Protein AF-A0A354AUW1-F1 (afdb_monomer_lite)

Radius of gyration: 25.55 Å; chains: 1; bounding box: 58×54×66 Å

pLDDT: mean 89.77, std 9.22, range [44.06, 98.38]

Structure (mmCIF, N/CA/C/O backbone):
data_AF-A0A354AUW1-F1
#
_entry.id   AF-A0A354AUW1-F1
#
loop_
_atom_site.group_PDB
_atom_site.id
_atom_site.type_symbol
_atom_site.label_atom_id
_atom_site.label_alt_id
_atom_site.label_comp_id
_atom_site.label_asym_id
_atom_site.label_entity_id
_atom_site.label_seq_id
_atom_site.pdbx_PDB_ins_code
_atom_site.Cartn_x
_atom_site.Cartn_y
_atom_site.Cartn_z
_atom_site.occupancy
_atom_site.B_iso_or_equiv
_atom_site.auth_seq_id
_atom_site.auth_comp_id
_atom_site.auth_asym_id
_atom_site.auth_atom_id
_atom_site.pdbx_PDB_model_num
ATOM 1 N N . MET A 1 1 ? -27.327 13.856 14.705 1.00 58.94 1 MET A N 1
ATOM 2 C CA . MET A 1 1 ? -27.528 15.302 14.973 1.00 58.94 1 MET A CA 1
ATOM 3 C C . MET A 1 1 ? -26.903 15.730 16.301 1.00 58.94 1 MET A C 1
ATOM 5 O O . MET A 1 1 ? -25.980 16.528 16.254 1.00 58.94 1 MET A O 1
ATOM 9 N N . LYS A 1 2 ? -27.266 15.135 17.451 1.00 78.81 2 LYS A N 1
ATOM 10 C CA . LYS A 1 2 ? -26.709 15.499 18.777 1.00 78.81 2 LYS A CA 1
ATOM 11 C C . LYS A 1 2 ? -25.165 15.490 18.869 1.00 78.81 2 LYS A C 1
ATOM 13 O O . LYS A 1 2 ? -24.593 16.429 19.408 1.00 78.81 2 LYS A O 1
ATOM 18 N N . ASN A 1 3 ? -24.484 14.488 18.303 1.00 84.00 3 ASN A N 1
ATOM 19 C CA . ASN A 1 3 ? -23.012 14.395 18.374 1.00 84.00 3 ASN A CA 1
ATOM 20 C C . ASN A 1 3 ? -22.297 15.514 17.599 1.00 84.00 3 ASN A C 1
ATOM 22 O O . ASN A 1 3 ? -21.294 16.032 18.075 1.00 84.00 3 ASN A O 1
ATOM 26 N N . HIS A 1 4 ? -22.836 15.931 16.447 1.00 85.94 4 HIS A N 1
ATOM 27 C CA . HIS A 1 4 ? -22.265 17.038 15.670 1.00 85.94 4 HIS A CA 1
ATOM 28 C C . HIS A 1 4 ? -22.425 18.371 16.410 1.00 85.94 4 HIS A C 1
ATOM 30 O O . HIS A 1 4 ? -21.482 19.146 16.479 1.00 85.94 4 HIS A O 1
ATOM 36 N N . GLU A 1 5 ? -23.569 18.602 17.063 1.00 90.69 5 GLU A N 1
ATOM 37 C CA . GLU A 1 5 ? -23.766 19.801 17.889 1.00 90.69 5 GLU A CA 1
ATOM 38 C C . GLU A 1 5 ? -22.800 19.863 19.081 1.00 90.69 5 GLU A C 1
ATOM 40 O O . GLU A 1 5 ? -22.326 20.940 19.446 1.00 90.69 5 GLU A O 1
ATOM 45 N N . ILE A 1 6 ? -22.515 18.719 19.713 1.00 92.50 6 ILE A N 1
ATOM 46 C CA . ILE A 1 6 ? -21.521 18.633 20.791 1.00 92.50 6 ILE A CA 1
ATOM 47 C C . ILE A 1 6 ? -20.124 18.915 20.234 1.00 92.50 6 ILE A C 1
ATOM 49 O O . ILE A 1 6 ? -19.388 19.713 20.816 1.00 92.50 6 ILE A O 1
ATOM 53 N N . ALA A 1 7 ? -19.781 18.333 19.085 1.00 93.31 7 ALA A N 1
ATOM 54 C CA . ALA A 1 7 ? -18.497 18.562 18.441 1.00 93.31 7 ALA A CA 1
ATOM 55 C C . ALA A 1 7 ? -18.297 20.031 18.030 1.00 93.31 7 ALA A C 1
ATOM 57 O O . ALA A 1 7 ? -17.223 20.586 18.255 1.00 93.31 7 ALA A O 1
ATOM 58 N N . ASP A 1 8 ? -19.340 20.703 17.539 1.00 95.19 8 ASP A N 1
ATOM 59 C CA . ASP A 1 8 ? -19.319 22.138 17.236 1.00 95.19 8 ASP A CA 1
ATOM 60 C C . ASP A 1 8 ? -19.107 22.989 18.494 1.00 95.19 8 ASP A C 1
ATOM 62 O O . ASP A 1 8 ? -1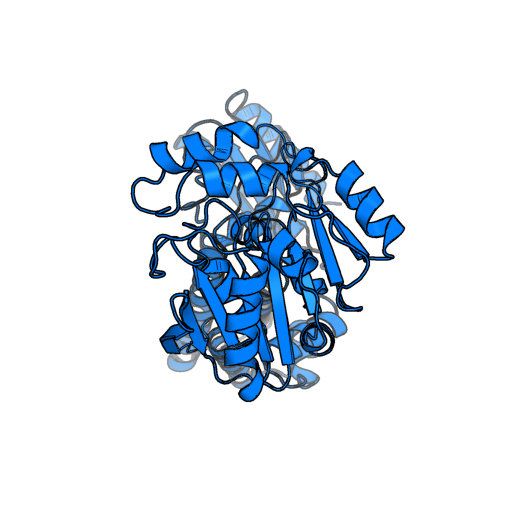8.364 23.973 18.472 1.00 95.19 8 ASP A O 1
ATOM 66 N N . LYS A 1 9 ? -19.746 22.626 19.616 1.00 96.75 9 LYS A N 1
ATOM 67 C CA . LYS A 1 9 ? -19.561 23.323 20.900 1.00 96.75 9 LYS A CA 1
ATOM 68 C C . LYS A 1 9 ? -18.135 23.163 21.423 1.00 96.75 9 LYS A C 1
ATOM 70 O O . LYS A 1 9 ? -17.531 24.161 21.814 1.00 96.75 9 LYS A O 1
ATOM 75 N N . ILE A 1 10 ? -17.586 21.948 21.382 1.00 96.56 10 ILE A N 1
ATOM 76 C CA . ILE A 1 10 ? -16.190 21.673 21.758 1.00 96.56 10 ILE A CA 1
ATOM 77 C C . ILE A 1 10 ? -15.233 22.428 20.835 1.00 96.56 10 ILE A C 1
ATOM 79 O O . ILE A 1 10 ? -14.300 23.064 21.313 1.00 96.56 10 ILE A O 1
ATOM 83 N N . THR A 1 11 ? -15.504 22.443 19.530 1.00 97.62 11 THR A N 1
ATOM 84 C CA . THR A 1 11 ? -14.697 23.176 18.546 1.00 97.62 11 THR A CA 1
ATOM 85 C C . THR A 1 11 ? -14.672 24.672 18.851 1.00 97.62 11 THR A C 1
ATOM 87 O O . THR A 1 11 ? -13.602 25.274 18.884 1.00 97.62 11 THR A O 1
ATOM 90 N N . LYS A 1 12 ? -15.823 25.286 19.154 1.00 98.12 12 LYS A N 1
ATOM 91 C CA . LYS A 1 12 ? -15.892 26.703 19.558 1.00 98.12 12 LYS A CA 1
ATOM 92 C C . LYS A 1 12 ? -15.120 26.976 20.848 1.00 98.12 12 LYS A C 1
ATOM 94 O O . LYS A 1 12 ? -14.413 27.977 20.928 1.00 98.12 12 LYS A O 1
ATOM 99 N N . ALA A 1 13 ? -15.234 26.094 21.842 1.00 98.00 13 ALA A N 1
ATOM 100 C CA . ALA A 1 13 ? -14.467 26.210 23.079 1.00 98.00 13 ALA A CA 1
ATOM 101 C C . ALA A 1 13 ? -12.955 26.123 22.810 1.00 98.00 13 ALA A C 1
ATOM 103 O O . ALA A 1 13 ? -12.198 26.945 23.320 1.00 98.00 13 ALA A O 1
ATOM 104 N N . ALA A 1 14 ? -12.529 25.190 21.954 1.00 97.94 14 ALA A N 1
ATOM 105 C CA . ALA A 1 14 ? -11.135 25.026 21.557 1.00 97.94 14 ALA A CA 1
ATOM 106 C C . ALA A 1 14 ? -10.606 26.265 20.815 1.00 97.94 14 ALA A C 1
ATOM 108 O O . ALA A 1 14 ? -9.525 26.746 21.137 1.00 97.94 14 ALA A O 1
ATOM 109 N N . ILE A 1 15 ? -11.373 26.834 19.878 1.00 98.31 15 ILE A N 1
ATOM 110 C CA . ILE A 1 15 ? -10.994 28.074 19.176 1.00 98.31 15 ILE A CA 1
ATOM 111 C C . ILE A 1 15 ? -10.758 29.212 20.176 1.00 98.31 15 ILE A C 1
ATOM 113 O O . ILE A 1 15 ? -9.751 29.910 20.082 1.00 98.31 15 ILE A O 1
ATOM 117 N N . ASN A 1 16 ? -11.656 29.374 21.151 1.00 98.12 16 ASN A N 1
ATOM 118 C CA . ASN A 1 16 ? -11.544 30.433 22.154 1.00 98.12 16 ASN A CA 1
ATOM 119 C C . ASN A 1 16 ? -10.352 30.233 23.102 1.00 98.12 16 ASN A C 1
ATOM 121 O O . ASN A 1 16 ? -9.722 31.213 23.486 1.00 98.12 16 ASN A O 1
ATOM 125 N N . HIS A 1 17 ? -10.061 28.988 23.493 1.00 98.06 17 HIS A N 1
ATOM 126 C CA . HIS A 1 17 ? -8.976 28.671 24.428 1.00 98.06 17 HIS A CA 1
ATOM 127 C C . HIS A 1 17 ? -7.597 28.715 23.757 1.00 98.06 17 HIS A C 1
ATOM 129 O O . HIS A 1 17 ? -6.684 29.364 24.258 1.00 98.06 17 HIS A O 1
ATOM 135 N N . PHE A 1 18 ? -7.443 28.059 22.605 1.00 98.00 18 PHE A N 1
ATOM 136 C CA . PHE A 1 18 ? -6.144 27.894 21.944 1.00 98.00 18 PHE A CA 1
ATOM 137 C C . PHE A 1 18 ? -5.782 29.044 20.995 1.00 98.00 18 PHE A C 1
ATOM 139 O O . PHE A 1 18 ? -4.599 29.259 20.719 1.00 98.00 18 PHE A O 1
ATOM 146 N N . GLY A 1 19 ? -6.771 29.770 20.462 1.00 97.19 19 GLY A N 1
ATOM 147 C CA . GLY A 1 19 ? -6.553 30.876 19.530 1.00 97.19 19 GLY A CA 1
ATOM 148 C C . GLY A 1 19 ? -5.651 30.488 18.355 1.00 97.19 19 GLY A C 1
ATOM 149 O O . GLY A 1 19 ? -5.900 29.514 17.645 1.00 97.19 19 GLY A O 1
ATOM 150 N N . GLU A 1 20 ? -4.564 31.237 18.160 1.00 97.12 20 GLU A N 1
ATOM 151 C CA . GLU A 1 20 ? -3.625 31.020 17.053 1.00 97.12 20 GLU A CA 1
ATOM 152 C C . GLU A 1 20 ? -2.853 29.694 17.130 1.00 97.12 20 GLU A C 1
ATOM 154 O O . GLU A 1 20 ? -2.369 29.222 16.092 1.00 97.12 20 GLU A O 1
ATOM 159 N N . LYS A 1 21 ? -2.767 29.070 18.316 1.00 97.69 21 LYS A N 1
ATOM 160 C CA . LYS A 1 21 ? -2.116 27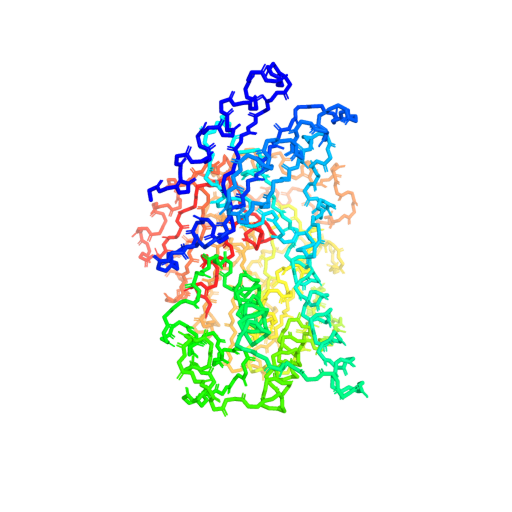.766 18.509 1.00 97.69 21 LYS A CA 1
ATOM 161 C C . LYS A 1 21 ? -2.900 26.627 17.863 1.00 97.69 21 LYS A C 1
ATOM 163 O O . LYS A 1 21 ? -2.309 25.603 17.525 1.00 97.69 21 LYS A O 1
ATOM 168 N N . LEU A 1 22 ? -4.210 26.793 17.666 1.00 98.25 22 LEU A N 1
ATOM 169 C CA . LEU A 1 22 ? -5.067 25.769 17.077 1.00 98.25 22 LEU A CA 1
ATOM 170 C C . LEU A 1 22 ? -4.798 25.634 15.574 1.00 98.25 22 LEU A C 1
ATOM 172 O O . LEU A 1 22 ? -4.952 26.588 14.807 1.00 98.25 22 LEU A O 1
ATOM 176 N N . ALA A 1 23 ? -4.419 24.435 15.141 1.00 97.69 23 ALA A N 1
ATOM 177 C CA . ALA A 1 23 ? -4.265 24.108 13.729 1.00 97.69 23 ALA A CA 1
ATOM 178 C C . ALA A 1 23 ? -5.568 23.569 13.130 1.00 97.69 23 ALA A C 1
ATOM 180 O O . ALA A 1 23 ? -6.002 24.037 12.077 1.00 97.69 23 ALA A O 1
ATOM 181 N N . SER A 1 24 ? -6.184 22.587 13.793 1.00 98.06 24 SER A N 1
ATOM 182 C CA . SER A 1 24 ? -7.432 21.968 13.338 1.00 98.06 24 SER A CA 1
ATOM 183 C C . SER A 1 24 ? -8.184 21.270 14.474 1.00 98.06 24 SER A C 1
ATOM 185 O O . SER A 1 24 ? -7.611 20.994 15.527 1.00 98.06 24 SER A O 1
ATOM 187 N N . VAL A 1 25 ? -9.467 20.987 14.248 1.00 97.62 25 VAL A N 1
ATOM 188 C CA . VAL A 1 25 ? -10.278 20.083 15.076 1.00 97.62 25 VAL A CA 1
ATOM 189 C C . VAL A 1 25 ? -10.902 19.045 14.154 1.00 97.62 25 VAL A C 1
ATOM 191 O O . VAL A 1 25 ? -11.566 19.408 13.180 1.00 97.62 25 VAL A O 1
ATOM 194 N N . LEU A 1 26 ? -10.661 17.769 14.443 1.00 95.81 26 LEU A N 1
ATOM 195 C CA . LEU A 1 26 ? -11.009 16.643 13.581 1.00 95.81 26 LEU A CA 1
ATOM 196 C C . LEU A 1 26 ? -11.982 15.699 14.292 1.00 95.81 26 LEU A C 1
ATOM 198 O O . LEU A 1 26 ? -11.754 15.333 15.444 1.00 95.81 26 LEU A O 1
ATOM 202 N N . LEU A 1 27 ? -13.020 15.261 13.581 1.00 92.25 27 LEU A N 1
ATOM 203 C CA . LEU A 1 27 ? -13.832 14.100 13.948 1.00 92.25 27 LEU A CA 1
ATOM 204 C C . LEU A 1 27 ? -13.277 12.855 13.280 1.00 92.25 27 LEU A C 1
ATOM 206 O O . LEU A 1 27 ? -13.028 12.872 12.075 1.00 92.25 27 LEU A O 1
ATOM 210 N N . TYR A 1 28 ? -13.133 11.770 14.030 1.00 87.56 28 TYR A N 1
ATOM 211 C CA . TYR A 1 28 ? -12.639 10.505 13.490 1.00 87.56 28 TYR A CA 1
ATOM 212 C C . TYR A 1 28 ? -13.365 9.300 14.110 1.00 87.56 28 TYR A C 1
ATOM 214 O O . TYR A 1 28 ? -14.332 9.465 14.857 1.00 87.56 28 TYR A O 1
ATOM 222 N N . GLY A 1 29 ? -12.936 8.088 13.746 1.00 77.88 29 GLY A N 1
ATOM 223 C CA . GLY A 1 29 ? -13.332 6.858 14.434 1.00 77.88 29 GLY A CA 1
ATOM 224 C C . GLY A 1 29 ? -14.821 6.520 14.329 1.00 77.88 29 GLY A C 1
ATOM 225 O O . GLY A 1 29 ? -15.421 6.617 13.254 1.00 77.88 29 GLY A O 1
ATOM 226 N N . SER A 1 30 ? -15.418 6.092 15.445 1.00 68.75 30 SER A N 1
ATOM 227 C CA . SER A 1 30 ? -16.825 5.667 15.488 1.00 68.75 30 SER A CA 1
ATOM 228 C C . SER A 1 30 ? -17.786 6.817 15.188 1.00 68.75 30 SER A C 1
ATOM 230 O O . SER A 1 30 ? -18.875 6.572 14.666 1.00 68.75 30 SER A O 1
ATOM 232 N N . SER A 1 31 ? -17.358 8.064 15.408 1.00 62.62 31 SER A N 1
ATOM 233 C CA . SER A 1 31 ? -18.106 9.284 15.068 1.00 62.62 31 SER A CA 1
ATOM 234 C C . SER A 1 31 ? -18.417 9.415 13.578 1.00 62.62 31 SER A C 1
ATOM 236 O O . SER A 1 31 ? -19.362 10.114 13.212 1.00 62.62 31 SER A O 1
ATOM 238 N N . LEU A 1 32 ? -17.601 8.783 12.728 1.00 56.31 32 LEU A N 1
ATOM 239 C CA . LEU A 1 32 ? -17.783 8.740 11.277 1.00 56.31 32 LEU A CA 1
ATOM 240 C C . LEU A 1 32 ? -18.484 7.459 10.811 1.00 56.31 32 LEU A C 1
ATOM 242 O O . LEU A 1 32 ? -18.901 7.387 9.657 1.00 56.31 32 LEU A O 1
ATOM 246 N N . SER A 1 33 ? -18.619 6.456 11.686 1.00 55.88 33 SER A N 1
ATOM 247 C CA . SER A 1 33 ? -19.283 5.202 11.337 1.00 55.88 33 SER A CA 1
ATOM 248 C C . SER A 1 33 ? -20.800 5.372 11.268 1.00 55.88 33 SER A C 1
ATOM 250 O O . SER A 1 33 ? -21.399 6.021 12.125 1.00 55.88 33 SER A O 1
ATOM 252 N N . ALA A 1 34 ? -21.434 4.750 10.271 1.00 44.06 34 ALA A N 1
ATOM 253 C CA . ALA A 1 34 ? -22.887 4.755 10.082 1.00 44.06 34 ALA A CA 1
ATOM 254 C C . ALA A 1 34 ? -23.639 3.864 11.091 1.00 44.06 34 ALA A C 1
ATOM 256 O O . ALA A 1 34 ? -24.830 3.588 10.910 1.00 44.06 34 ALA A O 1
ATOM 257 N N . ARG A 1 35 ? -22.977 3.430 12.173 1.00 54.31 35 ARG A N 1
ATOM 258 C CA . ARG A 1 35 ? -23.627 2.718 13.273 1.00 54.31 35 ARG A CA 1
ATOM 259 C C . ARG A 1 35 ? -24.819 3.531 13.734 1.00 54.31 35 ARG A C 1
ATOM 261 O O . ARG A 1 35 ? -24.699 4.730 13.973 1.00 54.31 35 ARG A O 1
ATOM 268 N N . ARG A 1 36 ? -25.978 2.871 13.836 1.00 49.16 36 ARG A N 1
ATOM 269 C CA . ARG A 1 36 ? -27.295 3.525 13.918 1.00 49.16 36 ARG A CA 1
ATOM 270 C C . ARG A 1 36 ? -27.379 4.658 14.945 1.00 49.16 36 ARG A C 1
ATOM 272 O O . ARG A 1 36 ? -28.139 5.587 14.700 1.00 49.16 36 ARG A O 1
ATOM 279 N N . LEU A 1 37 ? -26.582 4.637 16.016 1.00 53.75 37 LEU A N 1
ATOM 280 C CA . LEU A 1 37 ? -26.281 5.782 16.881 1.00 53.75 37 LEU A CA 1
ATOM 281 C C . LEU A 1 37 ? -24.899 5.560 17.538 1.00 53.75 37 LEU A C 1
ATOM 283 O O . LEU A 1 37 ? -24.813 4.710 18.427 1.00 53.75 37 LEU A O 1
ATOM 287 N N . PRO A 1 38 ? -23.811 6.261 17.160 1.00 60.88 38 PRO A N 1
ATOM 288 C CA . PRO A 1 38 ? -22.583 6.196 17.943 1.00 60.88 38 PRO A CA 1
ATOM 289 C C . PRO A 1 38 ? -22.839 6.862 19.302 1.00 60.88 38 PRO A C 1
ATOM 291 O O . PRO A 1 38 ? -23.200 8.039 19.381 1.00 60.88 38 PRO A O 1
ATOM 294 N N . ASN A 1 39 ? -22.716 6.079 20.376 1.00 69.12 39 ASN A N 1
ATOM 295 C CA . ASN A 1 39 ? -22.836 6.563 21.757 1.00 69.12 39 ASN A CA 1
ATOM 296 C C . ASN A 1 39 ? -21.548 7.251 22.243 1.00 69.12 39 ASN A C 1
ATOM 298 O O . ASN A 1 39 ? -21.538 7.839 23.326 1.00 69.12 39 ASN A O 1
ATOM 302 N N . ASP A 1 40 ? -20.484 7.164 21.445 1.00 81.44 40 ASP A N 1
ATOM 303 C CA . ASP A 1 40 ? -19.190 7.791 21.651 1.00 81.44 40 ASP A CA 1
ATOM 304 C C . ASP A 1 40 ? -18.912 8.890 20.604 1.00 81.44 40 ASP A C 1
ATOM 306 O O . ASP A 1 40 ? -19.528 8.954 19.533 1.00 81.44 40 ASP A O 1
ATOM 310 N N . LEU A 1 41 ? -18.026 9.818 20.965 1.00 88.12 41 LEU A N 1
ATOM 311 C CA . LEU A 1 41 ? -17.571 10.931 20.141 1.00 88.12 41 LEU A CA 1
ATOM 312 C C . LEU A 1 41 ? -16.047 11.035 20.226 1.00 88.12 41 LEU A C 1
ATOM 314 O O . LEU A 1 41 ? -15.501 11.402 21.264 1.00 88.12 41 LEU A O 1
ATOM 318 N N . ASP A 1 42 ? -15.376 10.768 19.117 1.00 90.44 42 ASP A N 1
ATOM 319 C CA . ASP A 1 42 ? -13.924 10.823 18.989 1.00 90.44 42 ASP A CA 1
ATOM 320 C C . ASP A 1 42 ? -13.509 12.144 18.320 1.00 90.44 42 ASP A C 1
ATOM 322 O O . ASP A 1 42 ? -13.791 12.388 17.138 1.00 90.44 42 ASP A O 1
ATOM 326 N N . ILE A 1 43 ? -12.839 13.012 19.082 1.00 93.75 43 ILE A N 1
ATOM 327 C CA . ILE A 1 43 ? -12.371 14.328 18.631 1.00 93.75 43 ILE A CA 1
ATOM 328 C C . ILE A 1 43 ? -10.868 14.443 18.855 1.00 93.75 43 ILE A C 1
ATOM 330 O O . ILE A 1 43 ? -10.363 14.205 19.951 1.00 93.75 43 ILE A O 1
ATOM 334 N N . ILE A 1 44 ? -10.166 14.918 17.830 1.00 95.25 44 ILE A N 1
ATOM 335 C CA . ILE A 1 44 ? -8.762 15.311 17.920 1.00 95.25 44 ILE A CA 1
ATOM 336 C C . ILE A 1 44 ? -8.651 16.823 17.777 1.00 95.25 44 ILE A C 1
ATOM 338 O O . ILE A 1 44 ? -9.085 17.408 16.784 1.00 95.25 44 ILE A O 1
ATOM 342 N N . VAL A 1 45 ? -8.012 17.448 18.758 1.00 97.06 45 VAL A N 1
ATOM 343 C CA . VAL A 1 45 ? -7.559 18.835 18.707 1.00 97.06 45 VAL A CA 1
ATOM 344 C C . VAL A 1 45 ? -6.102 18.832 18.263 1.00 97.06 45 VAL A C 1
ATOM 346 O O . VAL A 1 45 ? -5.247 18.276 18.950 1.00 97.06 45 VAL A O 1
ATOM 349 N N . VAL A 1 46 ? -5.807 19.445 17.115 1.00 97.19 46 VAL A N 1
ATOM 350 C CA . VAL A 1 46 ? -4.431 19.554 16.623 1.00 97.19 46 VAL A CA 1
ATOM 351 C C . VAL A 1 46 ? -3.870 20.938 16.907 1.00 97.19 46 VAL A C 1
ATOM 353 O O . VAL A 1 46 ? -4.424 21.937 16.437 1.00 97.19 46 VAL A O 1
ATOM 356 N N . LEU A 1 47 ? -2.734 20.998 17.597 1.00 97.69 47 LEU A N 1
ATOM 357 C CA . LEU A 1 47 ? -2.005 22.232 17.876 1.00 97.69 47 LEU A CA 1
ATOM 358 C C . LEU A 1 47 ? -0.780 22.408 16.972 1.00 97.69 47 LEU A C 1
ATOM 360 O O . LEU A 1 47 ? -0.155 21.445 16.528 1.00 97.69 47 LEU A O 1
ATOM 364 N N . LYS A 1 48 ? -0.417 23.664 16.697 1.00 97.19 48 LYS A N 1
ATOM 365 C CA . LYS A 1 48 ? 0.802 24.031 15.949 1.00 97.19 48 LYS A CA 1
ATOM 366 C C . LYS A 1 48 ? 2.080 23.868 16.772 1.00 97.19 48 LYS A C 1
ATOM 368 O O . LYS A 1 48 ? 3.159 23.739 16.205 1.00 97.19 48 LYS A O 1
ATOM 373 N N . GLU A 1 49 ? 1.951 23.880 18.088 1.00 95.81 49 GLU A N 1
ATOM 374 C CA . GLU A 1 49 ? 3.029 23.762 19.064 1.00 95.81 49 GLU A CA 1
ATOM 375 C C . GLU A 1 49 ? 2.606 22.812 20.187 1.00 95.81 49 GLU A C 1
ATOM 377 O O . GLU A 1 49 ? 1.446 22.415 20.234 1.00 95.81 49 GLU A O 1
ATOM 382 N N . ARG A 1 50 ? 3.547 22.415 21.050 1.00 95.44 50 ARG A N 1
ATOM 383 C CA . ARG A 1 50 ? 3.278 21.463 22.136 1.00 95.44 50 ARG A CA 1
ATOM 384 C C . ARG A 1 50 ? 2.325 22.037 23.178 1.00 95.44 50 ARG A C 1
ATOM 386 O O . ARG A 1 50 ? 2.431 23.212 23.529 1.00 95.44 50 ARG A O 1
ATOM 393 N N . GLU A 1 51 ? 1.438 21.187 23.677 1.00 95.19 51 GLU A N 1
ATOM 394 C CA . GLU A 1 51 ? 0.455 21.529 24.694 1.00 95.19 51 GLU A CA 1
ATOM 395 C C . GLU A 1 51 ? 1.102 21.836 26.051 1.00 95.19 51 GLU A C 1
ATOM 397 O O . GLU A 1 51 ? 2.157 21.301 26.407 1.00 95.19 51 GLU A O 1
ATOM 402 N N . SER A 1 52 ? 0.445 22.689 26.838 1.00 96.12 52 SER A N 1
ATOM 403 C CA . SER A 1 52 ? 0.792 22.928 28.240 1.00 96.12 52 SER A CA 1
ATOM 404 C C . SER A 1 52 ? -0.080 22.097 29.204 1.00 96.12 52 SER A C 1
ATOM 406 O O . SER A 1 52 ? -1.110 21.537 28.817 1.00 96.12 52 SER A O 1
ATOM 408 N N . PRO A 1 53 ? 0.271 22.004 30.501 1.00 96.25 53 PRO A N 1
ATOM 409 C CA . PRO A 1 53 ? -0.597 21.375 31.504 1.00 96.25 53 PRO A CA 1
ATOM 410 C C . PRO A 1 53 ? -1.998 22.010 31.606 1.00 96.25 53 PRO A C 1
ATOM 412 O O . PRO A 1 53 ? -2.983 21.324 31.904 1.00 96.25 53 PRO A O 1
ATOM 415 N N . GLU A 1 54 ? -2.104 23.314 31.352 1.00 96.44 54 GLU A N 1
ATOM 416 C CA . GLU A 1 54 ? -3.368 24.053 31.318 1.00 96.44 54 GLU A CA 1
ATOM 417 C C . GLU A 1 54 ? -4.241 23.608 30.138 1.00 96.44 54 GLU A C 1
ATOM 419 O O . GLU A 1 54 ? -5.444 23.413 30.310 1.00 96.44 54 GLU A O 1
ATOM 424 N N . ASP A 1 55 ? -3.637 23.355 28.975 1.00 95.75 55 ASP A N 1
ATOM 425 C CA . ASP A 1 55 ? -4.323 22.845 27.783 1.00 95.75 55 ASP A CA 1
ATOM 426 C C . ASP A 1 55 ? -4.944 21.462 28.028 1.00 95.75 55 ASP A C 1
ATOM 428 O O . ASP A 1 55 ? -6.105 21.210 27.695 1.00 95.75 55 ASP A O 1
ATOM 432 N N . LEU A 1 56 ? -4.210 20.573 28.703 1.00 93.94 56 LEU A N 1
ATOM 433 C CA . LEU A 1 56 ? -4.727 19.263 29.112 1.00 93.94 56 LEU A CA 1
ATOM 434 C C . LEU A 1 56 ? -5.873 19.385 30.126 1.00 93.94 56 LEU A C 1
ATOM 436 O O . LEU A 1 56 ? -6.827 18.600 30.103 1.00 93.94 56 LEU A O 1
ATOM 440 N N . SER A 1 57 ? -5.791 20.371 31.021 1.00 95.50 57 SER A N 1
ATOM 441 C CA . SER A 1 57 ? -6.835 20.646 32.012 1.00 95.50 57 SER A CA 1
ATOM 442 C C . SER A 1 57 ? -8.112 21.169 31.349 1.00 95.50 57 SER A C 1
ATOM 444 O O . SER A 1 57 ? -9.208 20.738 31.717 1.00 95.50 57 SER A O 1
ATOM 446 N N . PHE A 1 58 ? -7.975 22.016 30.325 1.00 96.44 58 PHE A N 1
ATOM 447 C CA . PHE A 1 58 ? -9.081 22.487 29.494 1.00 96.44 58 PHE A CA 1
ATOM 448 C C . PHE A 1 58 ? -9.836 21.321 28.840 1.00 96.44 58 PHE A C 1
ATOM 450 O O . PHE A 1 58 ? -11.053 21.231 28.990 1.00 96.44 58 PHE A O 1
ATOM 457 N N . LEU A 1 59 ? -9.141 20.373 28.198 1.00 93.25 59 LEU A N 1
ATOM 458 C CA . LEU A 1 59 ? -9.808 19.241 27.537 1.00 93.25 59 LEU A CA 1
ATOM 459 C C . LEU A 1 59 ? -10.595 18.370 28.525 1.00 93.25 59 LEU A C 1
ATOM 461 O O . LEU A 1 59 ? -11.727 17.971 28.244 1.00 93.25 59 LEU A O 1
ATOM 465 N N . ARG A 1 60 ? -10.038 18.113 29.717 1.00 94.00 60 ARG A N 1
ATOM 466 C CA . ARG A 1 60 ? -10.747 17.376 30.780 1.00 94.00 60 ARG A CA 1
ATOM 467 C C . ARG A 1 60 ? -12.012 18.106 31.226 1.00 94.00 60 ARG A C 1
ATOM 469 O O . ARG A 1 60 ? -13.058 17.475 31.383 1.00 94.00 60 ARG A O 1
ATOM 476 N N . PHE A 1 61 ? -11.915 19.421 31.411 1.00 96.25 61 PHE A N 1
ATOM 477 C CA . PHE A 1 61 ? -13.046 20.258 31.789 1.00 96.25 61 PHE A CA 1
ATOM 478 C C . PHE A 1 61 ? -14.127 20.270 30.704 1.00 96.25 61 PHE A C 1
ATOM 480 O O . PHE A 1 61 ? -15.289 20.011 31.013 1.00 96.25 61 PHE A O 1
ATOM 487 N N . GLU A 1 62 ? -13.766 20.481 29.436 1.00 95.81 62 GLU A N 1
ATOM 488 C CA . GLU A 1 62 ? -14.731 20.471 28.332 1.00 95.81 62 GLU A CA 1
ATOM 489 C C . GLU A 1 62 ? -15.431 19.121 28.194 1.00 95.81 62 GLU A C 1
ATOM 491 O O . GLU A 1 62 ? -16.656 19.087 28.083 1.00 95.81 62 GLU A O 1
ATOM 496 N N . ARG A 1 63 ? -14.692 18.008 28.284 1.00 93.56 63 ARG A N 1
ATOM 497 C CA . ARG A 1 63 ? -15.278 16.661 28.273 1.00 93.56 63 ARG A CA 1
ATOM 498 C C . ARG A 1 63 ? -16.338 16.486 29.365 1.00 93.56 63 ARG A C 1
ATOM 500 O O . ARG A 1 63 ? -17.393 15.928 29.088 1.00 93.56 63 ARG A O 1
ATOM 507 N N . SER A 1 64 ? -16.089 16.970 30.586 1.00 94.62 64 SER A N 1
ATOM 508 C CA . SER A 1 64 ? -17.012 16.778 31.721 1.00 94.62 64 SER A CA 1
ATOM 509 C C . SER A 1 64 ? -18.368 17.486 31.589 1.00 94.62 64 SER A C 1
ATOM 511 O O . SER A 1 64 ? -19.271 17.214 32.377 1.00 94.62 64 SER A O 1
ATOM 513 N N . LYS A 1 65 ? -18.541 18.377 30.603 1.00 95.88 65 LYS A N 1
ATOM 514 C CA . LYS A 1 65 ? -19.805 19.100 30.376 1.00 95.88 65 LYS A CA 1
ATOM 515 C C . LYS A 1 65 ? -20.874 18.261 29.679 1.00 95.88 65 LYS A C 1
ATOM 517 O O . LYS A 1 65 ? -22.015 18.712 29.572 1.00 95.88 65 LYS A O 1
ATOM 522 N N . TYR A 1 66 ? -20.513 17.091 29.157 1.00 92.38 66 TYR A N 1
ATOM 523 C CA . TYR A 1 66 ? -21.383 16.290 28.308 1.00 92.38 66 TYR A CA 1
ATOM 524 C C . TYR A 1 66 ? -21.594 14.898 28.898 1.00 92.38 66 TYR A C 1
ATOM 526 O O . TYR A 1 66 ? -20.653 14.238 29.324 1.00 92.38 66 TYR A O 1
ATOM 534 N N . ASP A 1 67 ? -22.843 14.444 28.868 1.00 88.62 67 ASP A N 1
ATOM 535 C CA . ASP A 1 67 ? -23.267 13.120 29.337 1.00 88.62 67 ASP A CA 1
ATOM 536 C C . ASP A 1 67 ? -23.186 12.077 28.206 1.00 88.62 67 ASP A C 1
ATOM 538 O O . ASP A 1 67 ? -24.150 11.384 27.888 1.00 88.62 67 ASP A O 1
ATOM 542 N N . ILE A 1 68 ? -22.057 12.066 27.495 1.00 86.50 68 ILE A N 1
ATOM 543 C CA . ILE A 1 68 ? -21.728 11.073 26.466 1.00 86.50 68 ILE A CA 1
ATOM 544 C C . ILE A 1 68 ? -20.258 10.675 26.604 1.00 86.50 68 ILE A C 1
ATOM 546 O O . ILE A 1 68 ? -19.450 11.411 27.178 1.00 86.50 68 ILE A O 1
ATOM 550 N N . GLU A 1 69 ? -19.890 9.518 26.065 1.00 86.81 69 GLU A N 1
ATOM 551 C CA . GLU A 1 69 ? -18.490 9.109 26.023 1.00 86.81 69 GLU A CA 1
ATOM 552 C C . GLU A 1 69 ? -17.752 9.955 24.974 1.00 86.81 69 GLU A C 1
ATOM 554 O O . GLU A 1 69 ? -18.042 9.864 23.789 1.00 86.81 69 GLU A O 1
ATOM 559 N N . ILE A 1 70 ? -16.828 10.820 25.401 1.00 89.88 70 ILE A N 1
ATOM 560 C CA . ILE A 1 70 ? -15.999 11.617 24.484 1.00 89.88 70 ILE A CA 1
ATOM 561 C C . ILE A 1 70 ? -14.543 11.192 24.629 1.00 89.88 70 ILE A C 1
ATOM 563 O O . ILE A 1 70 ? -13.941 11.380 25.694 1.00 89.88 70 ILE A O 1
ATOM 567 N N . ASP A 1 71 ? -13.975 10.662 23.551 1.00 89.75 71 ASP A N 1
ATOM 568 C CA . ASP A 1 71 ? -12.537 10.488 23.403 1.00 89.75 71 ASP A CA 1
ATOM 569 C C . ASP A 1 71 ? -11.942 11.771 22.815 1.00 89.75 71 ASP A C 1
ATOM 571 O O . ASP A 1 71 ? -11.863 11.969 21.602 1.00 89.75 71 ASP A O 1
ATOM 575 N N . LEU A 1 72 ? -11.609 12.700 23.713 1.00 91.62 72 LEU A N 1
ATOM 576 C CA . LEU A 1 72 ? -11.036 13.994 23.371 1.00 91.62 72 LEU A CA 1
ATOM 577 C C . LEU A 1 72 ? -9.517 13.939 23.521 1.00 91.62 72 LEU A C 1
ATOM 579 O O . LEU A 1 72 ? -9.000 13.809 24.633 1.00 91.62 72 LEU A O 1
ATOM 583 N N . GLN A 1 73 ? -8.817 14.072 22.400 1.00 92.75 73 GLN A N 1
ATOM 584 C CA . GLN A 1 73 ? -7.370 13.911 22.311 1.00 92.75 73 GLN A CA 1
ATOM 585 C C . GLN A 1 73 ? -6.697 15.179 21.790 1.00 92.75 73 GLN A C 1
ATOM 587 O O . GLN A 1 73 ? -7.305 15.971 21.069 1.00 92.75 73 GLN A O 1
ATOM 592 N N . ILE A 1 74 ? -5.421 15.345 22.136 1.00 94.38 74 ILE A N 1
ATOM 593 C CA . ILE A 1 74 ? -4.563 16.424 21.647 1.00 94.38 74 ILE A CA 1
ATOM 594 C C . ILE A 1 74 ? -3.385 15.835 20.880 1.00 94.38 74 ILE A C 1
ATOM 596 O O . ILE A 1 74 ? -2.801 14.841 21.311 1.00 94.38 74 ILE A O 1
ATOM 600 N N . ILE A 1 75 ? -3.066 16.419 19.728 1.00 94.94 75 ILE A N 1
ATOM 601 C CA . ILE A 1 75 ? -1.890 16.067 18.927 1.00 94.94 75 ILE A CA 1
ATOM 602 C C . ILE A 1 75 ? -1.200 17.360 18.507 1.00 94.94 75 ILE A C 1
ATOM 604 O O . ILE A 1 75 ? -1.860 18.310 18.091 1.00 94.94 75 ILE A O 1
ATOM 608 N N . ASN A 1 76 ? 0.127 17.392 18.538 1.00 94.44 76 ASN A N 1
ATOM 609 C CA . ASN A 1 76 ? 0.883 18.554 18.080 1.00 94.44 76 ASN A CA 1
ATOM 610 C C . ASN A 1 76 ? 1.518 18.272 16.724 1.00 94.44 76 ASN A C 1
ATOM 612 O O . ASN A 1 76 ? 2.134 17.225 16.536 1.00 94.44 76 ASN A O 1
ATOM 616 N N . ILE A 1 77 ? 1.449 19.237 15.805 1.00 93.50 77 ILE A N 1
ATOM 617 C CA . ILE A 1 77 ? 2.115 19.165 14.495 1.00 93.50 77 ILE A CA 1
ATOM 618 C C . ILE A 1 77 ? 3.606 18.796 14.617 1.00 93.50 77 ILE A C 1
ATOM 620 O O . ILE A 1 77 ? 4.033 17.926 13.860 1.00 93.50 77 ILE A O 1
ATOM 624 N N . PRO A 1 78 ? 4.394 19.351 15.564 1.00 92.12 78 PRO A N 1
ATOM 625 C CA . PRO A 1 78 ? 5.799 18.974 15.725 1.00 92.12 78 PRO A CA 1
ATOM 626 C C . PRO A 1 78 ? 6.048 17.490 16.013 1.00 92.12 78 PRO A C 1
ATOM 628 O O . PRO A 1 78 ? 7.157 17.027 15.771 1.00 92.12 78 PRO A O 1
ATOM 631 N N . ASP A 1 79 ? 5.051 16.762 16.520 1.00 89.62 79 ASP A N 1
ATOM 632 C CA . ASP A 1 79 ? 5.177 15.343 16.853 1.00 89.62 79 ASP A CA 1
ATOM 633 C C . ASP A 1 79 ? 4.664 14.432 15.711 1.00 89.62 79 ASP A C 1
ATOM 635 O O . ASP A 1 79 ? 4.875 13.217 15.741 1.00 89.62 79 ASP A O 1
ATOM 639 N N . ILE A 1 80 ? 4.027 14.995 14.671 1.00 87.62 80 ILE A N 1
ATOM 640 C CA . ILE A 1 80 ? 3.556 14.250 13.495 1.00 87.62 80 ILE A CA 1
ATOM 641 C C . ILE A 1 80 ? 4.736 14.004 12.545 1.00 87.62 80 ILE A C 1
ATOM 643 O O . ILE A 1 80 ? 5.147 14.863 11.764 1.00 87.62 80 ILE A O 1
ATOM 647 N N . HIS A 1 81 ? 5.261 12.782 12.576 1.00 78.44 81 HIS A N 1
ATOM 648 C CA . HIS A 1 81 ? 6.283 12.297 11.651 1.00 78.44 81 HIS A CA 1
ATOM 649 C C . HIS A 1 81 ? 5.769 11.056 10.909 1.00 78.44 81 HIS A C 1
ATOM 651 O O . HIS A 1 81 ? 5.369 10.084 11.547 1.00 78.44 81 HIS A O 1
ATOM 657 N N . SER A 1 82 ? 5.817 11.049 9.570 1.00 66.31 82 SER A N 1
ATOM 658 C CA . SER A 1 82 ? 5.242 9.980 8.721 1.00 66.31 82 SER A CA 1
ATOM 659 C C . SER A 1 82 ? 5.733 8.573 9.055 1.00 66.31 82 SER A C 1
ATOM 661 O O . SER A 1 82 ? 5.009 7.598 8.875 1.00 66.31 82 SER A O 1
ATOM 663 N N . ASP A 1 83 ? 6.969 8.477 9.540 1.00 68.75 83 ASP A N 1
ATOM 664 C CA . ASP A 1 83 ? 7.675 7.212 9.727 1.00 68.75 83 ASP A CA 1
ATOM 665 C C . ASP A 1 83 ? 7.599 6.692 11.169 1.00 68.75 83 ASP A C 1
ATOM 667 O O . ASP A 1 83 ? 7.983 5.548 11.429 1.00 68.75 83 ASP A O 1
ATOM 671 N N . SER A 1 84 ? 7.154 7.514 12.121 1.00 74.00 84 SER A N 1
ATOM 672 C CA . SER A 1 84 ? 7.204 7.178 13.549 1.00 74.00 84 SER A CA 1
ATOM 673 C C . SER A 1 84 ? 5.959 7.549 14.343 1.00 74.00 84 SER A C 1
ATOM 675 O O . SER A 1 84 ? 5.821 7.046 15.458 1.00 74.00 84 SER A O 1
ATOM 677 N N . PHE A 1 85 ? 5.048 8.357 13.793 1.00 82.19 85 PHE A N 1
ATOM 678 C CA . PHE A 1 85 ? 3.845 8.767 14.504 1.00 82.19 85 PHE A CA 1
ATOM 679 C C . PHE A 1 85 ? 2.958 7.557 14.783 1.00 82.19 85 PHE A C 1
ATOM 681 O O . PHE A 1 85 ? 2.438 6.911 13.873 1.00 82.19 85 PHE A O 1
ATOM 688 N N . ALA A 1 86 ? 2.814 7.255 16.066 1.00 81.12 86 ALA A N 1
ATOM 689 C CA . ALA A 1 86 ? 1.969 6.203 16.583 1.00 81.12 86 ALA A CA 1
ATOM 690 C C . ALA A 1 86 ? 1.093 6.791 17.679 1.00 81.12 86 ALA A C 1
ATOM 692 O O . ALA A 1 86 ? 1.579 7.582 18.488 1.00 81.12 86 ALA A O 1
ATOM 693 N N . HIS A 1 87 ? -0.175 6.389 17.720 1.00 80.06 87 HIS A N 1
ATOM 694 C CA . HIS A 1 87 ? -1.101 6.904 18.720 1.00 80.06 87 HIS A CA 1
ATOM 695 C C . HIS A 1 87 ? -1.898 5.792 19.395 1.00 80.06 87 HIS A C 1
ATOM 697 O O . HIS A 1 87 ? -2.536 4.970 18.731 1.00 80.06 87 HIS A O 1
ATOM 703 N N . ASP A 1 88 ? -1.838 5.777 20.727 1.00 75.00 88 ASP A N 1
ATOM 704 C CA . ASP A 1 88 ? -2.481 4.786 21.596 1.00 75.00 88 ASP A CA 1
ATOM 705 C C . ASP A 1 88 ? -2.249 3.329 21.114 1.00 75.00 88 ASP A C 1
ATOM 707 O O . ASP A 1 88 ? -1.140 2.932 20.748 1.00 75.00 88 ASP A O 1
ATOM 711 N N . THR A 1 89 ? -3.297 2.508 21.097 1.00 70.69 89 THR A N 1
ATOM 712 C CA . THR A 1 89 ? -3.296 1.110 20.682 1.00 70.69 89 THR A CA 1
ATOM 713 C C . THR A 1 89 ? -3.354 0.948 19.165 1.00 70.69 89 THR A C 1
ATOM 715 O O . THR A 1 89 ? -3.249 -0.175 18.677 1.00 70.69 89 THR A O 1
ATOM 718 N N . HIS A 1 90 ? -3.509 2.041 18.411 1.00 72.06 90 HIS A N 1
ATOM 719 C CA . HIS A 1 90 ? -3.592 2.033 16.949 1.00 72.06 90 HIS A CA 1
ATOM 720 C C . HIS A 1 90 ? -2.212 2.003 16.278 1.00 72.06 90 HIS A C 1
ATOM 722 O O . HIS A 1 90 ? -2.112 1.706 15.089 1.00 72.06 90 HIS A O 1
ATOM 728 N N . GLY A 1 91 ? -1.129 2.280 17.012 1.00 82.69 91 GLY A N 1
ATOM 729 C CA . GLY A 1 91 ? 0.209 2.305 16.427 1.00 82.69 91 GLY A CA 1
ATOM 730 C C . GLY A 1 91 ? 0.285 3.282 15.248 1.00 82.69 91 GLY A C 1
ATOM 731 O O . GLY A 1 91 ? -0.357 4.332 15.262 1.00 82.69 91 GLY A O 1
ATOM 732 N N . GLN A 1 92 ? 1.045 2.929 14.211 1.00 80.75 92 GLN A N 1
ATOM 733 C CA . GLN A 1 92 ? 1.302 3.816 13.068 1.00 80.75 92 GLN A CA 1
ATOM 734 C C . GLN A 1 92 ? 0.199 3.799 12.001 1.00 80.75 92 GLN A C 1
ATOM 736 O O . GLN A 1 92 ? 0.112 4.721 11.192 1.00 80.75 92 GLN A O 1
ATOM 741 N N . PHE A 1 93 ? -0.688 2.793 11.992 1.00 81.81 93 PHE A N 1
ATOM 742 C CA . PHE A 1 93 ? -1.808 2.786 11.042 1.00 81.81 93 PHE A CA 1
ATOM 743 C C . PHE A 1 93 ? -2.893 3.807 11.403 1.00 81.81 93 PHE A C 1
ATOM 745 O O . PHE A 1 93 ? -3.764 4.066 10.575 1.00 81.81 93 PHE A O 1
ATOM 752 N N . VAL A 1 94 ? -2.837 4.423 12.595 1.00 85.25 94 VAL A N 1
ATOM 753 C CA . VAL A 1 94 ? -3.770 5.487 12.996 1.00 85.25 94 VAL A CA 1
ATOM 754 C C . VAL A 1 94 ? -3.854 6.592 11.945 1.00 85.25 94 VAL A C 1
ATOM 756 O O . VAL A 1 94 ? -4.940 7.088 11.672 1.00 85.25 94 VAL A O 1
ATOM 759 N N . ILE A 1 95 ? -2.741 6.904 11.271 1.00 86.94 95 ILE A N 1
ATOM 760 C CA . ILE A 1 95 ? -2.701 7.913 10.210 1.00 86.94 95 ILE A CA 1
ATOM 761 C C . ILE A 1 95 ? -3.703 7.586 9.093 1.00 86.94 95 ILE A C 1
ATOM 763 O O . ILE A 1 95 ? -4.375 8.482 8.595 1.00 86.94 95 ILE A O 1
ATOM 767 N N . SER A 1 96 ? -3.890 6.308 8.748 1.00 84.31 96 SER A N 1
ATOM 768 C CA . SER A 1 96 ? -4.870 5.894 7.737 1.00 84.31 96 SER A CA 1
ATOM 769 C C . SER A 1 96 ? -6.316 6.194 8.152 1.00 84.31 96 SER A C 1
ATOM 771 O O . SER A 1 96 ? -7.128 6.545 7.299 1.00 84.31 96 SER A O 1
ATOM 773 N N . PHE A 1 97 ? -6.640 6.132 9.447 1.00 85.25 97 PHE A N 1
ATOM 774 C CA . PHE A 1 97 ? -7.932 6.603 9.959 1.00 85.25 97 PHE A CA 1
ATOM 775 C C . PHE A 1 97 ? -8.004 8.131 9.955 1.00 85.25 97 PHE A C 1
ATOM 777 O O . PHE A 1 97 ? -9.014 8.702 9.551 1.00 85.25 97 PHE A O 1
ATOM 784 N N . LEU A 1 98 ? -6.917 8.801 10.347 1.00 89.94 98 LEU A N 1
ATOM 785 C CA . LEU A 1 98 ? -6.855 10.262 10.401 1.00 89.94 98 LEU A CA 1
ATOM 786 C C . LEU A 1 98 ? -6.899 10.919 9.019 1.00 89.94 98 LEU A C 1
ATOM 788 O O . LEU A 1 98 ? -7.400 12.031 8.912 1.00 89.94 98 LEU A O 1
ATOM 792 N N . HIS A 1 99 ? -6.488 10.235 7.950 1.00 88.31 99 HIS A N 1
ATOM 793 C CA . HIS A 1 99 ? -6.716 10.680 6.567 1.00 88.31 99 HIS A CA 1
ATOM 794 C C . HIS A 1 99 ? -8.194 10.883 6.249 1.00 88.31 99 HIS A C 1
ATOM 796 O O . HIS A 1 99 ? -8.552 11.806 5.522 1.00 88.31 99 HIS A O 1
ATOM 802 N N . HIS A 1 100 ? -9.042 10.024 6.810 1.00 86.75 100 HIS A N 1
ATOM 803 C CA . HIS A 1 100 ? -10.485 10.049 6.610 1.00 86.75 100 HIS A CA 1
ATOM 804 C C . HIS A 1 100 ? -11.202 10.895 7.670 1.00 86.75 100 HIS A C 1
ATOM 806 O O . HIS A 1 100 ? -12.425 11.009 7.632 1.00 86.75 100 HIS A O 1
ATOM 812 N N . ALA A 1 101 ? -10.463 11.500 8.608 1.00 91.00 101 ALA A N 1
ATOM 813 C CA . ALA A 1 101 ? -11.045 12.352 9.629 1.00 91.00 101 ALA A CA 1
ATOM 814 C C . ALA A 1 101 ? -11.696 13.593 9.002 1.00 91.00 101 ALA A C 1
ATOM 816 O O . ALA A 1 101 ? -11.103 14.263 8.149 1.00 91.00 101 ALA A O 1
ATOM 817 N N . ASN A 1 102 ? -12.907 13.914 9.456 1.00 92.31 102 ASN A N 1
ATOM 818 C CA . ASN A 1 102 ? -13.661 15.072 9.000 1.00 92.31 102 ASN A CA 1
ATOM 819 C C . ASN A 1 102 ? -13.203 16.329 9.764 1.00 92.31 102 ASN A C 1
ATOM 821 O O . ASN A 1 102 ? -13.403 16.396 10.982 1.00 92.31 102 ASN A O 1
ATOM 825 N N . PRO A 1 103 ? -12.596 17.330 9.102 1.00 95.31 103 PRO A N 1
ATOM 826 C CA . PRO A 1 103 ? -12.211 18.565 9.768 1.00 95.31 103 PRO A CA 1
ATOM 827 C C . PRO A 1 103 ? -13.446 19.426 10.061 1.00 95.31 103 PRO A C 1
ATOM 829 O O . PRO A 1 103 ? -14.101 19.915 9.144 1.00 95.31 103 PRO A O 1
ATOM 832 N N . ILE A 1 104 ? -13.738 19.663 11.343 1.00 95.69 104 ILE A N 1
ATOM 833 C CA . ILE A 1 104 ? -14.741 20.660 11.763 1.00 95.69 104 ILE A CA 1
ATOM 834 C C . ILE A 1 104 ? -14.132 22.067 11.704 1.00 95.69 104 ILE A C 1
ATOM 836 O O . ILE A 1 104 ? -14.804 23.044 11.379 1.00 95.69 104 ILE A O 1
ATOM 840 N N . TYR A 1 105 ? -12.837 22.172 12.006 1.00 97.69 105 TYR A N 1
ATOM 841 C CA . TYR A 1 105 ? -12.076 23.415 11.951 1.00 97.69 105 TYR A CA 1
ATOM 842 C C . TYR A 1 105 ? -10.688 23.175 11.356 1.00 97.69 105 TYR A C 1
ATOM 844 O O . TYR A 1 105 ? -10.051 22.163 11.645 1.00 97.69 105 TYR A O 1
ATOM 852 N N . GLY A 1 106 ? -10.190 24.142 10.581 1.00 97.00 106 GLY A N 1
ATOM 853 C CA . GLY A 1 106 ? -8.856 24.096 9.983 1.00 97.00 106 GLY A CA 1
ATOM 854 C C . GLY A 1 106 ? -8.723 23.097 8.829 1.00 97.00 106 GLY A C 1
ATOM 855 O O . GLY A 1 106 ? -9.709 22.619 8.271 1.00 97.00 106 GLY A O 1
ATOM 856 N N . LYS A 1 107 ? -7.478 22.808 8.438 1.00 96.19 107 LYS A N 1
ATOM 857 C CA . LYS A 1 107 ? -7.157 21.764 7.452 1.00 96.19 107 LYS A CA 1
ATOM 858 C C . LYS A 1 107 ? -6.704 20.507 8.178 1.00 96.19 107 LYS A C 1
ATOM 860 O O . LYS A 1 107 ? -5.961 20.615 9.147 1.00 96.19 107 LYS A O 1
ATOM 865 N N . ASN A 1 108 ? -7.097 19.341 7.673 1.00 95.31 108 ASN A N 1
ATOM 866 C CA . ASN A 1 108 ? -6.590 18.071 8.175 1.00 95.31 108 ASN A CA 1
ATOM 867 C C . ASN A 1 108 ? -5.082 17.963 7.858 1.00 95.31 108 ASN A C 1
ATOM 869 O O . ASN A 1 108 ? -4.727 17.887 6.679 1.00 95.31 108 ASN A O 1
ATOM 873 N N . PRO A 1 109 ? -4.196 17.984 8.870 1.00 93.62 109 PRO A N 1
ATOM 874 C CA . PRO A 1 109 ? -2.755 17.962 8.654 1.00 93.62 109 PRO A CA 1
ATOM 875 C C . PRO A 1 109 ? -2.266 16.580 8.228 1.00 93.62 109 PRO A C 1
ATOM 877 O O . PRO A 1 109 ? -1.151 16.476 7.744 1.00 93.62 109 PRO A O 1
ATOM 880 N N . PHE A 1 110 ? -3.064 15.523 8.397 1.00 92.00 110 PHE A N 1
ATOM 881 C CA . PHE A 1 110 ? -2.623 14.162 8.130 1.00 92.00 110 PHE A CA 1
ATOM 882 C C . PHE A 1 110 ? -2.638 13.814 6.644 1.00 92.00 110 PHE A C 1
ATOM 884 O O . PHE A 1 110 ? -1.942 12.887 6.287 1.00 92.00 110 PHE A O 1
ATOM 891 N N . LEU A 1 111 ? -3.335 14.560 5.774 1.00 88.50 111 LEU A N 1
ATOM 892 C CA . LEU A 1 111 ? -3.564 14.196 4.360 1.00 88.50 111 LEU A CA 1
ATOM 893 C C . LEU A 1 111 ? -2.301 13.887 3.536 1.00 88.50 111 LEU A C 1
ATOM 895 O O . LEU A 1 111 ? -2.392 13.168 2.542 1.00 88.50 111 LEU A O 1
ATOM 899 N N . ASP A 1 112 ? -1.150 14.420 3.942 1.00 84.94 112 ASP A N 1
ATOM 900 C CA . ASP A 1 112 ? 0.130 14.248 3.251 1.00 84.94 112 ASP A CA 1
ATOM 901 C C . ASP A 1 112 ? 1.038 13.179 3.904 1.00 84.94 112 ASP A C 1
ATOM 903 O O . ASP A 1 112 ? 2.191 13.007 3.500 1.00 84.94 112 ASP A O 1
ATOM 907 N N . PHE A 1 113 ? 0.556 12.446 4.916 1.00 86.50 113 PHE A N 1
ATOM 908 C CA . PHE A 1 113 ? 1.355 11.504 5.704 1.00 86.50 113 PHE A CA 1
ATOM 909 C C . PHE A 1 113 ? 1.006 10.049 5.390 1.00 86.50 113 PHE A C 1
ATOM 911 O O . PHE A 1 113 ? -0.005 9.527 5.822 1.00 86.50 113 PHE A O 1
ATOM 918 N N . PHE A 1 114 ? 1.890 9.309 4.729 1.00 84.88 114 PHE A N 1
ATOM 919 C CA . PHE A 1 114 ? 1.588 7.919 4.375 1.00 84.88 114 PHE A CA 1
ATOM 920 C C . PHE A 1 114 ? 2.529 6.944 5.093 1.00 84.88 114 PHE A C 1
ATOM 922 O O . PHE A 1 114 ? 3.685 6.815 4.674 1.00 84.88 114 PHE A O 1
ATOM 929 N N . PRO A 1 115 ? 2.074 6.244 6.155 1.00 84.44 115 PRO A N 1
ATOM 930 C CA . PRO A 1 115 ? 2.921 5.296 6.870 1.00 84.44 115 PRO A CA 1
ATOM 931 C C . PRO A 1 115 ? 3.340 4.153 5.944 1.00 84.44 115 PRO A C 1
ATOM 933 O O . PRO A 1 115 ? 2.588 3.738 5.050 1.00 84.44 115 PRO A O 1
ATOM 936 N N . LYS A 1 116 ? 4.534 3.598 6.182 1.00 87.38 116 LYS A N 1
ATOM 937 C CA . LYS A 1 116 ? 5.034 2.468 5.385 1.00 87.38 116 LYS A CA 1
ATOM 938 C C . LYS A 1 116 ? 4.055 1.303 5.471 1.00 87.38 116 LYS A C 1
ATOM 940 O O . LYS A 1 116 ? 3.458 1.042 6.518 1.00 87.38 116 LYS A O 1
ATOM 945 N N . TYR A 1 117 ? 3.895 0.559 4.382 1.00 86.31 117 TYR A N 1
ATOM 946 C CA . TYR A 1 117 ? 2.979 -0.581 4.368 1.00 86.31 117 TYR A CA 1
ATOM 947 C C . TYR A 1 117 ? 3.324 -1.616 5.454 1.00 86.31 117 TYR A C 1
ATOM 949 O O . TYR A 1 117 ? 2.464 -2.045 6.222 1.00 86.31 117 TYR A O 1
ATOM 957 N N . THR A 1 118 ? 4.612 -1.926 5.610 1.00 87.75 118 THR A N 1
ATOM 958 C CA . THR A 1 118 ? 5.129 -2.857 6.630 1.00 87.75 118 THR A CA 1
ATOM 959 C C . THR A 1 118 ? 4.892 -2.382 8.066 1.00 87.75 118 THR A C 1
ATOM 961 O O . THR A 1 118 ? 4.697 -3.193 8.975 1.00 87.75 118 THR A O 1
ATOM 964 N N . GLN A 1 119 ? 4.868 -1.069 8.285 1.00 87.06 119 GLN A N 1
ATOM 965 C CA . GLN A 1 119 ? 4.556 -0.461 9.576 1.00 87.06 119 GLN A CA 1
ATOM 966 C C . GLN A 1 119 ? 3.078 -0.612 9.938 1.00 87.06 119 GLN A C 1
ATOM 968 O O . GLN A 1 119 ? 2.753 -0.949 11.082 1.00 87.06 119 GLN A O 1
ATOM 973 N N . ARG A 1 120 ? 2.185 -0.434 8.953 1.00 88.81 120 ARG A N 1
ATOM 974 C CA . ARG A 1 120 ? 0.751 -0.696 9.125 1.00 88.81 120 ARG A CA 1
ATOM 975 C C . ARG A 1 120 ? 0.502 -2.158 9.483 1.00 88.81 120 ARG A C 1
ATOM 977 O O . ARG A 1 120 ? -0.149 -2.429 10.488 1.00 88.81 120 ARG A O 1
ATOM 984 N N . VAL A 1 121 ? 1.113 -3.085 8.742 1.00 91.38 121 VAL A N 1
ATOM 985 C CA . VAL A 1 121 ? 1.053 -4.527 9.034 1.00 91.38 121 VAL A CA 1
ATOM 986 C C . VAL A 1 121 ? 1.515 -4.835 10.459 1.00 91.38 121 VAL A C 1
ATOM 988 O O . VAL A 1 121 ? 0.803 -5.494 11.217 1.00 91.38 121 VAL A O 1
ATOM 991 N N . THR A 1 122 ? 2.686 -4.324 10.849 1.00 91.25 122 THR A N 1
ATOM 992 C CA . THR A 1 122 ? 3.250 -4.558 12.188 1.00 91.25 122 THR A CA 1
ATOM 993 C C . THR A 1 122 ? 2.306 -4.065 13.284 1.00 91.25 122 THR A C 1
ATOM 995 O O . THR A 1 122 ? 2.064 -4.778 14.257 1.00 91.25 122 THR A O 1
ATOM 998 N N . SER A 1 123 ? 1.730 -2.877 13.100 1.00 90.69 123 SER A N 1
ATOM 999 C CA . SER A 1 123 ? 0.807 -2.263 14.058 1.00 90.69 123 SER A CA 1
ATOM 1000 C C . SER A 1 123 ? -0.491 -3.076 14.208 1.00 90.69 123 SER A C 1
ATOM 1002 O O . SER A 1 123 ? -0.937 -3.313 15.330 1.00 90.69 123 SER A O 1
ATOM 1004 N N . VAL A 1 124 ? -1.061 -3.592 13.109 1.00 92.19 124 VAL A N 1
ATOM 1005 C CA . VAL A 1 124 ? -2.252 -4.464 13.159 1.00 92.19 124 VAL A CA 1
ATOM 1006 C C . VAL A 1 124 ? -1.956 -5.784 13.865 1.00 92.19 124 VAL A C 1
ATOM 1008 O O . VAL A 1 124 ? -2.726 -6.198 14.732 1.00 92.19 124 VAL A O 1
ATOM 1011 N N . ILE A 1 125 ? -0.817 -6.418 13.571 1.00 94.62 125 ILE A N 1
ATOM 1012 C CA . ILE A 1 125 ? -0.400 -7.653 14.251 1.00 94.62 125 ILE A CA 1
ATOM 1013 C C . ILE A 1 125 ? -0.252 -7.420 15.761 1.00 94.62 125 ILE A C 1
ATOM 1015 O O . ILE A 1 125 ? -0.761 -8.211 16.555 1.00 94.62 125 ILE A O 1
ATOM 1019 N N . GLN A 1 126 ? 0.408 -6.334 16.169 1.00 93.44 126 GLN A N 1
ATOM 1020 C CA . GLN A 1 126 ? 0.600 -5.996 17.583 1.00 93.44 126 GLN A CA 1
ATOM 1021 C C . GLN A 1 126 ? -0.730 -5.728 18.298 1.00 93.44 126 GLN A C 1
ATOM 1023 O O . GLN A 1 126 ? -0.939 -6.211 19.412 1.00 93.44 126 GLN A O 1
ATOM 1028 N N . LYS A 1 127 ? -1.659 -5.011 17.658 1.00 92.56 127 LYS A N 1
ATOM 1029 C CA . LYS A 1 127 ? -2.984 -4.731 18.224 1.00 92.56 127 LYS A CA 1
ATOM 1030 C C . LYS A 1 127 ? -3.839 -5.999 18.334 1.00 92.56 127 LYS A C 1
ATOM 1032 O O . LYS A 1 127 ? -4.428 -6.254 19.387 1.00 92.56 127 LYS A O 1
ATOM 1037 N N . ALA A 1 128 ? -3.840 -6.844 17.301 1.00 95.12 128 ALA A N 1
ATOM 1038 C CA . ALA A 1 128 ? -4.490 -8.155 17.320 1.00 95.12 128 ALA A CA 1
ATOM 1039 C C . ALA A 1 128 ? -3.914 -9.056 18.428 1.00 95.12 128 ALA A C 1
ATOM 1041 O O . ALA A 1 128 ? -4.667 -9.689 19.173 1.00 95.12 128 ALA A O 1
ATOM 1042 N N . GLN A 1 129 ? -2.586 -9.057 18.590 1.00 95.81 129 GLN A N 1
ATOM 1043 C CA 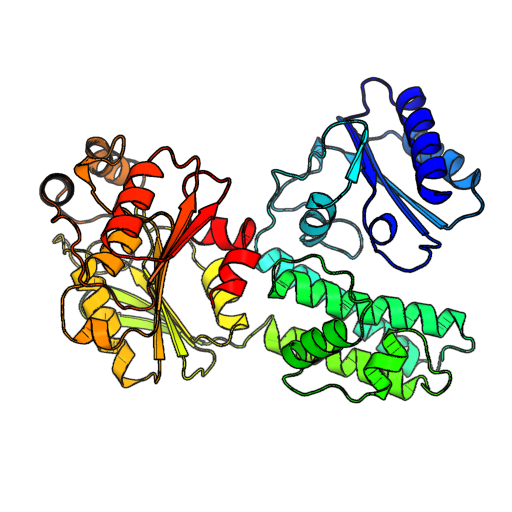. GLN A 1 129 ? -1.894 -9.748 19.675 1.00 95.81 129 GLN A CA 1
ATOM 1044 C C . GLN A 1 129 ? -2.352 -9.226 21.039 1.00 95.81 129 GLN A C 1
ATOM 1046 O O . GLN A 1 129 ? -2.755 -10.014 21.893 1.00 95.81 129 GLN A O 1
ATOM 1051 N N . TYR A 1 130 ? -2.345 -7.908 21.245 1.00 94.62 130 TYR A N 1
ATOM 1052 C CA . TYR A 1 130 ? -2.793 -7.291 22.491 1.00 94.62 130 TYR A CA 1
ATOM 1053 C C . TYR A 1 130 ? -4.219 -7.730 22.866 1.00 94.62 130 TYR A C 1
ATOM 1055 O O . TYR A 1 130 ? -4.452 -8.167 23.998 1.00 94.62 130 TYR A O 1
ATOM 1063 N N . TYR A 1 131 ? -5.165 -7.694 21.919 1.00 94.69 131 TYR A N 1
ATOM 1064 C CA . TYR A 1 131 ? -6.543 -8.123 22.170 1.00 94.69 131 TYR A CA 1
ATOM 1065 C C . TYR A 1 131 ? -6.658 -9.619 22.478 1.00 94.69 131 TYR A C 1
ATOM 1067 O O . TYR A 1 131 ? -7.305 -9.982 23.465 1.00 94.69 131 TYR A O 1
ATOM 1075 N N . TYR A 1 132 ? -5.987 -10.482 21.712 1.00 96.81 132 TYR A N 1
ATOM 1076 C CA . TYR A 1 132 ? -5.991 -11.923 21.966 1.00 96.81 132 TYR A CA 1
ATOM 1077 C C . TYR A 1 132 ? -5.389 -12.276 23.331 1.00 96.81 132 TYR A C 1
ATOM 1079 O O . TYR A 1 132 ? -5.987 -13.037 24.090 1.00 96.81 132 TYR A O 1
ATOM 1087 N N . PHE A 1 133 ? -4.239 -11.703 23.698 1.00 95.88 133 PHE A N 1
ATOM 1088 C CA . PHE A 1 133 ? -3.600 -11.993 24.984 1.00 95.88 133 PHE A CA 1
ATOM 1089 C C . PHE A 1 133 ? -4.393 -11.440 26.173 1.00 95.88 133 PHE A C 1
ATOM 1091 O O . PHE A 1 133 ? -4.437 -12.081 27.227 1.00 95.88 133 PHE A O 1
ATOM 1098 N N . ARG A 1 134 ? -5.084 -10.304 26.009 1.00 93.31 134 ARG A N 1
ATOM 1099 C CA . ARG A 1 134 ? -6.032 -9.806 27.014 1.00 93.31 134 ARG A CA 1
ATOM 1100 C C . ARG A 1 134 ? -7.201 -10.775 27.204 1.00 93.31 134 ARG A C 1
ATOM 1102 O O . ARG A 1 134 ? -7.509 -11.111 28.345 1.00 93.31 134 ARG A O 1
ATOM 1109 N N . ALA A 1 135 ? -7.799 -11.271 26.119 1.00 93.56 135 ALA A N 1
ATOM 1110 C CA . ALA A 1 135 ? -8.845 -12.292 26.188 1.00 93.56 135 ALA A CA 1
ATOM 1111 C C . ALA A 1 135 ? -8.324 -13.593 26.826 1.00 93.56 135 ALA A C 1
ATOM 1113 O O . ALA A 1 135 ? -8.942 -14.135 27.735 1.00 93.56 135 ALA A O 1
ATOM 1114 N N . LYS A 1 136 ? -7.124 -14.045 26.450 1.00 94.25 136 LYS A N 1
ATOM 1115 C CA . LYS A 1 136 ? -6.478 -15.230 27.031 1.00 94.25 136 LYS A CA 1
ATOM 1116 C C . LYS A 1 136 ? -6.271 -15.107 28.542 1.00 94.25 136 LYS A C 1
ATOM 1118 O O . LYS A 1 136 ? -6.470 -16.080 29.262 1.00 94.25 136 LYS A O 1
ATOM 1123 N N . ARG A 1 137 ? -5.900 -13.922 29.039 1.00 92.69 137 ARG A N 1
ATOM 1124 C CA . ARG A 1 137 ? -5.766 -13.663 30.481 1.00 92.69 137 ARG A CA 1
ATOM 1125 C C . ARG A 1 137 ? -7.109 -13.759 31.209 1.00 92.69 137 ARG A C 1
ATOM 1127 O O . ARG A 1 137 ? -7.154 -14.339 32.285 1.00 92.69 137 ARG A O 1
ATOM 1134 N N . LEU A 1 138 ? -8.183 -13.218 30.630 1.00 90.44 138 LEU A N 1
ATOM 1135 C CA . LEU A 1 138 ? -9.535 -13.344 31.192 1.00 90.44 138 LEU A CA 1
ATOM 1136 C C . LEU A 1 138 ? -9.976 -14.813 31.250 1.00 90.44 138 LEU A C 1
ATOM 1138 O O . LEU A 1 138 ? -10.423 -15.272 32.296 1.00 90.44 138 LEU A O 1
ATOM 1142 N N . GLN A 1 139 ? -9.733 -15.570 30.172 1.00 90.75 139 GLN A N 1
ATOM 1143 C CA . GLN A 1 139 ? -9.990 -17.011 30.110 1.00 90.75 139 GLN A CA 1
ATOM 1144 C C . GLN A 1 139 ? -9.198 -17.805 31.160 1.00 90.75 139 GLN A C 1
ATOM 1146 O O . GLN A 1 139 ? -9.728 -18.759 31.717 1.00 90.75 139 GLN A O 1
ATOM 1151 N N . ALA A 1 140 ? -7.939 -17.441 31.416 1.00 89.81 140 ALA A N 1
ATOM 1152 C CA . ALA A 1 140 ? -7.090 -18.129 32.390 1.00 89.81 140 ALA A CA 1
ATOM 1153 C C . ALA A 1 140 ? -7.470 -17.825 33.848 1.00 89.81 140 ALA A C 1
ATOM 1155 O O . ALA A 1 140 ? -7.253 -18.660 34.720 1.00 89.81 140 ALA A O 1
ATOM 1156 N N . ASN A 1 141 ? -8.024 -16.639 34.107 1.00 87.56 141 ASN A N 1
ATOM 1157 C CA . ASN A 1 141 ? -8.412 -16.198 35.445 1.00 87.56 141 ASN A CA 1
ATOM 1158 C C . ASN A 1 141 ? -9.867 -16.539 35.803 1.00 87.56 141 ASN A C 1
ATOM 1160 O O . ASN A 1 141 ? -10.331 -16.094 36.849 1.00 87.56 141 ASN A O 1
ATOM 1164 N N . ASP A 1 142 ? -10.590 -17.248 34.931 1.00 82.00 142 ASP A N 1
ATOM 1165 C CA . ASP A 1 142 ? -12.028 -17.521 35.078 1.00 82.00 142 ASP A CA 1
ATOM 1166 C C . ASP A 1 142 ? -12.877 -16.240 35.249 1.00 82.00 142 ASP A C 1
ATOM 1168 O O . ASP A 1 142 ? -13.965 -16.237 35.821 1.00 82.00 142 ASP A O 1
ATOM 1172 N N . VAL A 1 143 ? -12.366 -15.107 34.747 1.00 80.25 143 VAL A N 1
ATOM 1173 C CA . VAL A 1 143 ? -13.070 -13.820 34.762 1.00 80.25 143 VAL A CA 1
ATOM 1174 C C . VAL A 1 143 ? -13.893 -13.752 33.490 1.00 80.25 143 VAL A C 1
ATOM 1176 O O . VAL A 1 143 ? -13.408 -13.340 32.433 1.00 80.25 143 VAL A O 1
ATOM 1179 N N . HIS A 1 144 ? -15.131 -14.217 33.584 1.00 77.44 144 HIS A N 1
ATOM 1180 C CA . HIS A 1 144 ? -16.054 -14.222 32.461 1.00 77.44 144 HIS A CA 1
ATOM 1181 C C . HIS A 1 144 ? -16.892 -12.942 32.427 1.00 77.44 144 HIS A C 1
ATOM 1183 O O . HIS A 1 144 ? -17.340 -12.484 33.480 1.00 77.44 144 HIS A O 1
ATOM 1189 N N . PRO A 1 145 ? -17.149 -12.389 31.228 1.00 73.12 145 PRO A N 1
ATOM 1190 C CA . PRO A 1 145 ? -18.213 -11.414 31.012 1.00 73.12 145 PRO A CA 1
ATOM 1191 C C . PRO A 1 145 ? -19.509 -11.870 31.689 1.00 73.12 145 PRO A C 1
ATOM 1193 O O . PRO A 1 145 ? -20.017 -12.952 31.387 1.00 73.12 145 PRO A O 1
ATOM 1196 N N . GLY A 1 146 ? -20.017 -11.070 32.623 1.00 68.56 146 GLY A N 1
ATOM 1197 C CA . GLY A 1 146 ? -21.203 -11.423 33.409 1.00 68.56 146 GLY A CA 1
ATOM 1198 C C . GLY A 1 146 ? -22.484 -10.769 32.896 1.00 68.56 146 GLY A C 1
ATOM 1199 O O . GLY A 1 146 ? -23.580 -11.160 33.289 1.00 68.56 146 GLY A O 1
ATOM 1200 N N . ASN A 1 147 ? -22.356 -9.754 32.038 1.00 74.00 147 ASN A N 1
ATOM 1201 C CA . ASN A 1 147 ? -23.466 -8.936 31.564 1.00 74.00 147 ASN A CA 1
ATOM 1202 C C . ASN A 1 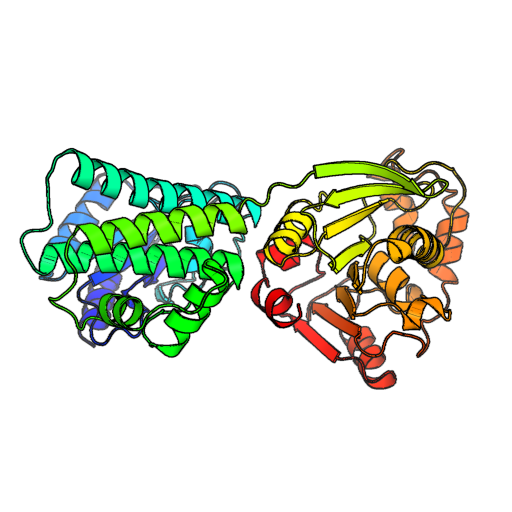147 ? -23.343 -8.609 30.059 1.00 74.00 147 ASN A C 1
ATOM 1204 O O . ASN A 1 147 ? -22.312 -8.829 29.423 1.00 74.00 147 ASN A O 1
ATOM 1208 N N . GLN A 1 148 ? -24.415 -8.062 29.477 1.00 67.31 148 GLN A N 1
ATOM 1209 C CA . GLN A 1 148 ? -24.446 -7.663 28.062 1.00 67.31 148 GLN A CA 1
ATOM 1210 C C . GLN A 1 148 ? -23.417 -6.575 27.709 1.00 67.31 148 GLN A C 1
ATOM 1212 O O . GLN A 1 148 ? -22.908 -6.553 26.587 1.00 67.31 148 GLN A O 1
ATOM 1217 N N . GLN A 1 149 ? -23.094 -5.682 28.647 1.00 70.56 149 GLN A N 1
ATOM 1218 C CA . GLN A 1 149 ? -22.135 -4.597 28.433 1.00 70.56 149 GLN A CA 1
ATOM 1219 C C . GLN A 1 149 ? -20.717 -5.149 28.203 1.00 70.56 149 GLN A C 1
ATOM 1221 O O . GLN A 1 149 ? -20.013 -4.692 27.300 1.00 70.56 149 GLN A O 1
ATOM 1226 N N . ASP A 1 150 ? -20.340 -6.201 28.931 1.00 76.19 150 ASP A N 1
ATOM 1227 C CA . ASP A 1 150 ? -19.069 -6.905 28.759 1.00 76.19 150 ASP A CA 1
ATOM 1228 C C . ASP A 1 150 ? -18.984 -7.593 27.381 1.00 76.19 150 ASP A C 1
ATOM 1230 O O . ASP A 1 150 ? -17.946 -7.553 26.714 1.00 76.19 150 ASP A O 1
ATOM 1234 N N . PHE A 1 151 ? -20.083 -8.185 26.896 1.00 81.56 151 PHE A N 1
ATOM 1235 C CA . PHE A 1 151 ? -20.119 -8.784 25.555 1.00 81.56 151 PHE A CA 1
ATOM 1236 C C . PHE A 1 151 ? -20.018 -7.745 24.438 1.00 81.56 151 PHE A C 1
ATOM 1238 O O . PHE A 1 151 ? -19.289 -7.968 23.467 1.00 81.56 151 PHE A O 1
ATOM 1245 N N . SER A 1 152 ? -20.676 -6.593 24.592 1.00 81.31 152 SER A N 1
ATOM 1246 C CA . SER A 1 152 ? -20.566 -5.473 23.650 1.00 81.31 152 SER A CA 1
ATOM 1247 C C . SER A 1 152 ? -19.118 -4.989 23.512 1.00 81.31 152 SER A C 1
ATOM 1249 O O . SER A 1 152 ? -18.623 -4.786 22.398 1.00 81.31 152 SER A O 1
ATOM 1251 N N . PHE A 1 153 ? -18.378 -4.915 24.625 1.00 84.19 153 PHE A N 1
ATOM 1252 C CA . PHE A 1 153 ? -16.952 -4.591 24.598 1.00 84.19 153 PHE A CA 1
ATOM 1253 C C . PHE A 1 153 ? -16.150 -5.583 23.741 1.00 84.19 153 PHE A C 1
ATOM 1255 O O . PHE A 1 153 ? -15.385 -5.171 22.863 1.00 84.19 153 PHE A O 1
ATOM 1262 N N . HIS A 1 154 ? -16.324 -6.889 23.961 1.00 88.62 154 HIS A N 1
ATOM 1263 C CA . HIS A 1 154 ? -15.585 -7.916 23.219 1.00 88.62 154 HIS A CA 1
ATOM 1264 C C . HIS A 1 154 ? -15.936 -7.939 21.734 1.00 88.62 154 HIS A C 1
ATOM 1266 O O . HIS A 1 154 ? -15.040 -8.025 20.890 1.00 88.62 154 HIS A O 1
ATOM 1272 N N . ARG A 1 155 ? -17.218 -7.767 21.410 1.00 88.56 155 ARG A N 1
ATOM 1273 C CA . ARG A 1 155 ? -17.690 -7.596 20.039 1.00 88.56 155 ARG A CA 1
ATOM 1274 C C . ARG A 1 155 ? -17.005 -6.414 19.356 1.00 88.56 155 ARG A C 1
ATOM 1276 O O . ARG A 1 155 ? -16.416 -6.598 18.293 1.00 88.56 155 ARG A O 1
ATOM 1283 N N . LYS A 1 156 ? -16.986 -5.232 19.994 1.00 86.06 156 LYS A N 1
ATOM 1284 C CA . LYS A 1 156 ? -16.292 -4.038 19.473 1.00 86.06 156 LYS A CA 1
ATOM 1285 C C . LYS A 1 156 ? -14.833 -4.360 19.150 1.00 86.06 156 LYS A C 1
ATOM 1287 O O . LYS A 1 156 ? -14.355 -3.989 18.086 1.00 86.06 156 LYS A O 1
ATOM 1292 N N . LYS A 1 157 ? -14.122 -5.084 20.022 1.00 90.44 157 LYS A N 1
ATOM 1293 C CA . LYS A 1 157 ? -12.712 -5.444 19.783 1.00 90.44 157 LYS A CA 1
ATOM 1294 C C . LYS A 1 157 ? -12.519 -6.463 18.656 1.00 90.44 157 LYS A C 1
ATOM 1296 O O . LYS A 1 157 ? -11.561 -6.319 17.906 1.00 90.44 157 LYS A O 1
ATOM 1301 N N . LEU A 1 158 ? -13.403 -7.450 18.510 1.00 93.69 158 LEU A N 1
ATOM 1302 C CA . LEU A 1 158 ? -13.350 -8.405 17.395 1.00 93.69 158 LEU A CA 1
ATOM 1303 C C . LEU A 1 158 ? -13.621 -7.719 16.050 1.00 93.69 158 LEU A C 1
ATOM 1305 O O . LEU A 1 158 ? -12.865 -7.934 15.107 1.00 93.69 158 LEU A O 1
ATOM 1309 N N . ILE A 1 159 ? -14.622 -6.834 15.977 1.00 91.25 159 ILE A N 1
ATOM 1310 C CA . ILE A 1 159 ? -14.878 -6.032 14.769 1.00 91.25 159 ILE A CA 1
ATOM 1311 C C . ILE A 1 159 ? -13.678 -5.141 14.451 1.00 91.25 159 ILE A C 1
ATOM 1313 O O . ILE A 1 159 ? -13.283 -5.049 13.295 1.00 91.25 159 ILE A O 1
ATOM 1317 N N . LEU A 1 160 ? -13.056 -4.524 15.463 1.00 88.88 160 LEU A N 1
ATOM 1318 C CA . LEU A 1 160 ? -11.841 -3.735 15.255 1.00 88.88 160 LEU A CA 1
ATOM 1319 C C . LEU A 1 160 ? -10.702 -4.587 14.681 1.00 88.88 160 LEU A C 1
ATOM 1321 O O . LEU A 1 160 ? -10.060 -4.138 13.747 1.00 88.88 160 LEU A O 1
ATOM 1325 N N . MET A 1 161 ? -10.491 -5.825 15.148 1.00 94.06 161 MET A N 1
ATOM 1326 C CA . MET A 1 161 ? -9.491 -6.720 14.539 1.00 94.06 161 MET A CA 1
ATOM 1327 C C . MET A 1 161 ? -9.773 -6.980 13.054 1.00 94.06 161 MET A C 1
ATOM 1329 O O . MET A 1 161 ? -8.838 -6.985 12.256 1.00 94.06 161 MET A O 1
ATOM 1333 N N . LEU A 1 162 ? -11.042 -7.190 12.685 1.00 94.69 162 LEU A N 1
ATOM 1334 C CA . LEU A 1 162 ? -11.454 -7.410 11.295 1.00 94.69 162 LEU A CA 1
ATOM 1335 C C . LEU A 1 162 ? -11.291 -6.146 10.443 1.00 94.69 162 LEU A C 1
ATOM 1337 O O . LEU A 1 162 ? -10.769 -6.231 9.337 1.00 94.69 162 LEU A O 1
ATOM 1341 N N . SER A 1 163 ? -11.692 -4.985 10.961 1.00 90.94 163 SER A N 1
ATOM 1342 C CA . SER A 1 163 ? -11.581 -3.691 10.277 1.00 90.94 163 SER A CA 1
ATOM 1343 C C . SER A 1 163 ? -10.118 -3.273 10.104 1.00 90.94 163 SER A C 1
ATOM 1345 O O . SER A 1 163 ? -9.710 -2.910 9.006 1.00 90.94 163 SER A O 1
ATOM 1347 N N . ASP A 1 164 ? -9.290 -3.428 11.141 1.00 91.12 164 ASP A N 1
ATOM 1348 C CA . ASP A 1 164 ? -7.851 -3.149 11.091 1.00 91.12 164 ASP A CA 1
ATOM 1349 C C . ASP A 1 164 ? -7.141 -4.081 10.088 1.00 91.12 164 ASP A C 1
ATOM 1351 O O . ASP A 1 164 ? -6.315 -3.635 9.287 1.00 91.12 164 ASP A O 1
ATOM 1355 N N . PHE A 1 165 ? -7.487 -5.377 10.089 1.00 94.00 165 PHE A N 1
ATOM 1356 C CA . PHE A 1 165 ? -7.031 -6.318 9.064 1.00 94.00 165 PHE A CA 1
ATOM 1357 C C . PHE A 1 165 ? -7.451 -5.859 7.668 1.00 94.00 165 PHE A C 1
ATOM 1359 O O . PHE A 1 165 ? -6.613 -5.799 6.770 1.00 94.00 165 PHE A O 1
ATOM 1366 N N . TRP A 1 166 ? -8.727 -5.521 7.489 1.00 92.88 166 TRP A N 1
ATOM 1367 C CA . TRP A 1 166 ? -9.276 -5.139 6.197 1.00 92.88 166 TRP A CA 1
ATOM 1368 C C . TRP A 1 166 ? -8.663 -3.852 5.656 1.00 92.88 166 TRP A C 1
ATOM 1370 O O . TRP A 1 166 ? -8.404 -3.767 4.462 1.00 92.88 166 TRP A O 1
ATOM 1380 N N . LEU A 1 167 ? -8.336 -2.899 6.523 1.00 88.75 167 LEU A N 1
ATOM 1381 C CA . LEU A 1 167 ? -7.612 -1.687 6.161 1.00 88.75 167 LEU A CA 1
ATOM 1382 C C . LEU A 1 167 ? -6.219 -1.992 5.604 1.00 88.75 167 LEU A C 1
ATOM 1384 O O . LEU A 1 167 ? -5.804 -1.412 4.604 1.00 88.75 167 LEU A O 1
ATOM 1388 N N . VAL A 1 168 ? -5.474 -2.897 6.238 1.00 90.62 168 VAL A N 1
ATOM 1389 C CA . VAL A 1 168 ? -4.138 -3.292 5.760 1.00 90.62 168 VAL A CA 1
ATOM 1390 C C . VAL A 1 168 ? -4.213 -4.192 4.534 1.00 90.62 168 VAL A C 1
ATOM 1392 O O . VAL A 1 168 ? -3.327 -4.150 3.677 1.00 90.62 168 VAL A O 1
ATOM 1395 N N . TYR A 1 169 ? -5.258 -5.009 4.452 1.00 91.81 169 TYR A N 1
ATOM 1396 C CA . TYR A 1 169 ? -5.526 -5.834 3.296 1.00 91.81 169 TYR A CA 1
ATOM 1397 C C . TYR A 1 169 ? -5.950 -4.934 2.133 1.00 91.81 169 TYR A C 1
ATOM 1399 O O . TYR A 1 169 ? -5.130 -4.668 1.273 1.00 91.81 169 TYR A O 1
ATOM 1407 N N . SER A 1 170 ? -7.150 -4.368 2.135 1.00 88.94 170 SER A N 1
ATOM 1408 C CA . SER A 1 170 ? -7.737 -3.638 1.004 1.00 88.94 170 SER A CA 1
ATOM 1409 C C . SER A 1 170 ? -7.305 -2.175 0.853 1.00 88.94 170 SER A C 1
ATOM 1411 O O . SER A 1 170 ? -7.529 -1.584 -0.194 1.00 88.94 170 SER A O 1
ATOM 1413 N N . GLY A 1 171 ? -6.743 -1.540 1.885 1.00 84.75 171 GLY A N 1
ATOM 1414 C CA . GLY A 1 171 ? -6.501 -0.090 1.893 1.00 84.75 171 GLY A CA 1
ATOM 1415 C C . GLY A 1 171 ? -7.718 0.771 2.220 1.00 84.75 171 GLY A C 1
ATOM 1416 O O . GLY A 1 171 ? -7.572 1.990 2.289 1.00 84.75 171 GLY A O 1
ATOM 1417 N N . LYS A 1 172 ? -8.888 0.168 2.450 1.00 84.94 172 LYS A N 1
ATOM 1418 C CA . LYS A 1 172 ? -10.138 0.878 2.732 1.00 84.94 172 LYS A CA 1
ATOM 1419 C C . LYS A 1 172 ? -10.460 0.904 4.220 1.00 84.94 172 LYS A C 1
ATOM 1421 O O . LYS A 1 172 ? -10.253 -0.074 4.936 1.00 84.94 172 LYS A O 1
ATOM 1426 N N . VAL A 1 173 ? -10.997 2.033 4.674 1.00 78.38 173 VAL A N 1
ATOM 1427 C CA . VAL A 1 173 ? -11.599 2.164 6.004 1.00 78.38 173 VAL A CA 1
ATOM 1428 C C . VAL A 1 173 ? -13.091 1.876 5.855 1.00 78.38 173 VAL A C 1
ATOM 1430 O O . VAL A 1 173 ? -13.857 2.778 5.531 1.00 78.38 173 VAL A O 1
ATOM 1433 N N . ASP A 1 174 ? -13.485 0.622 6.080 1.00 77.06 174 ASP A N 1
ATOM 1434 C CA . ASP A 1 174 ? -14.885 0.198 5.980 1.00 77.06 174 ASP A CA 1
ATOM 1435 C C . ASP A 1 174 ? -15.512 0.021 7.368 1.00 77.06 174 ASP A C 1
ATOM 1437 O O . ASP A 1 174 ? -14.915 -0.533 8.304 1.00 77.06 174 ASP A O 1
ATOM 1441 N N . THR A 1 175 ? -16.749 0.494 7.492 1.00 72.50 175 THR A N 1
ATOM 1442 C CA . THR A 1 175 ? -17.600 0.300 8.663 1.00 72.50 175 THR A CA 1
ATOM 1443 C C . THR A 1 175 ? -18.275 -1.055 8.512 1.00 72.50 175 THR A C 1
ATOM 1445 O O . THR A 1 175 ? -19.289 -1.140 7.839 1.00 72.50 175 THR A O 1
ATOM 1448 N N . LEU A 1 176 ? -17.671 -2.113 9.069 1.00 85.38 176 LEU A N 1
ATOM 1449 C CA . LEU A 1 176 ? -18.147 -3.503 8.965 1.00 85.38 176 LEU A CA 1
ATOM 1450 C C . LEU A 1 176 ? -19.454 -3.720 9.750 1.00 85.38 176 LEU A C 1
ATOM 1452 O O . LEU A 1 176 ? -19.462 -4.383 10.791 1.00 85.38 176 LEU A O 1
ATOM 1456 N N . ASP A 1 177 ? -20.528 -3.107 9.269 1.00 83.56 177 ASP A N 1
ATOM 1457 C CA . ASP A 1 177 ? -21.821 -3.012 9.941 1.00 83.56 177 ASP A CA 1
ATOM 1458 C C . ASP A 1 177 ? -22.912 -3.813 9.199 1.00 83.56 177 ASP A C 1
ATOM 1460 O O . ASP A 1 177 ? -23.991 -4.014 9.756 1.00 83.56 177 ASP A O 1
ATOM 1464 N N . GLU A 1 178 ? -22.628 -4.331 7.996 1.00 88.19 178 GLU A N 1
ATOM 1465 C CA . GLU A 1 178 ? -23.544 -5.192 7.236 1.00 88.19 178 GLU A CA 1
ATOM 1466 C C . GLU A 1 178 ? -23.093 -6.672 7.211 1.00 88.19 178 GLU A C 1
ATOM 1468 O O . GLU A 1 178 ? -21.888 -6.972 7.184 1.00 88.19 178 GLU A O 1
ATOM 1473 N N . PRO A 1 179 ? -24.035 -7.643 7.198 1.00 90.50 179 PRO A N 1
ATOM 1474 C CA . PRO A 1 179 ? -23.707 -9.069 7.178 1.00 90.50 179 PRO A CA 1
ATOM 1475 C C . PRO A 1 179 ? -22.834 -9.474 5.992 1.00 90.50 179 PRO A C 1
ATOM 1477 O O . PRO A 1 179 ? -21.914 -10.277 6.149 1.00 90.50 179 PRO A O 1
ATOM 1480 N N . GLU A 1 180 ? -23.111 -8.947 4.800 1.00 91.75 180 GLU A N 1
ATOM 1481 C CA . GLU A 1 180 ? -22.373 -9.257 3.576 1.00 91.75 180 GLU A CA 1
ATOM 1482 C C . GLU A 1 180 ? -20.904 -8.828 3.672 1.00 91.75 180 GLU A C 1
ATOM 1484 O O . GLU A 1 180 ? -20.015 -9.582 3.268 1.00 91.75 180 GLU A O 1
ATOM 1489 N N . GLU A 1 181 ? -20.642 -7.660 4.258 1.00 91.62 181 GLU A N 1
ATOM 1490 C CA . GLU A 1 181 ? -19.295 -7.113 4.436 1.00 91.62 181 GLU A CA 1
ATOM 1491 C C . GLU A 1 181 ? -18.488 -7.958 5.420 1.00 91.62 181 GLU A C 1
ATOM 1493 O O . GLU A 1 181 ? -17.380 -8.403 5.108 1.00 91.62 181 GLU A O 1
ATOM 1498 N N . LEU A 1 182 ? -19.064 -8.266 6.587 1.00 92.44 182 LEU A N 1
ATOM 1499 C CA . LEU A 1 182 ? -18.427 -9.151 7.563 1.00 92.44 182 LEU A CA 1
ATOM 1500 C C . LEU A 1 182 ? -18.176 -10.540 6.982 1.00 92.44 182 LEU A C 1
ATOM 1502 O O . LEU A 1 182 ? -17.091 -11.096 7.165 1.00 92.44 182 LEU A O 1
ATOM 1506 N N . ASN A 1 183 ? -19.148 -11.090 6.252 1.00 94.19 183 ASN A N 1
ATOM 1507 C CA . ASN A 1 183 ? -18.991 -12.375 5.583 1.00 94.19 183 ASN A CA 1
ATOM 1508 C C . ASN A 1 183 ? -17.803 -12.362 4.621 1.00 94.19 183 ASN A C 1
ATOM 1510 O O . ASN A 1 183 ? -16.976 -13.279 4.645 1.00 94.19 183 ASN A O 1
ATOM 1514 N N . HIS A 1 184 ? -17.695 -11.312 3.810 1.00 94.25 184 HIS A N 1
ATOM 1515 C CA . HIS A 1 184 ? -16.605 -11.142 2.865 1.00 94.25 184 HIS A CA 1
ATOM 1516 C C . HIS A 1 184 ? -15.247 -11.066 3.574 1.00 94.25 184 HIS A C 1
ATOM 1518 O O . HIS A 1 184 ? -14.368 -11.889 3.297 1.00 94.25 184 HIS A O 1
ATOM 1524 N N . VAL A 1 185 ? -15.097 -10.166 4.551 1.00 95.00 185 VAL A N 1
ATOM 1525 C CA . VAL A 1 185 ? -13.833 -9.971 5.280 1.00 95.00 185 VAL A CA 1
ATOM 1526 C C . VAL A 1 185 ? -13.416 -11.233 6.031 1.00 95.00 185 VAL A C 1
ATOM 1528 O O . VAL A 1 185 ? -12.262 -11.656 5.929 1.00 95.00 185 VAL A O 1
ATOM 1531 N N . ILE A 1 186 ? -14.341 -11.891 6.738 1.00 96.12 186 ILE A N 1
ATOM 1532 C CA . ILE A 1 186 ? -14.036 -13.131 7.466 1.00 96.12 186 ILE A CA 1
ATOM 1533 C C . ILE A 1 186 ? -13.653 -14.249 6.490 1.00 96.12 186 ILE A C 1
ATOM 1535 O O . ILE A 1 186 ? -12.749 -15.036 6.789 1.00 96.12 186 ILE A O 1
ATOM 1539 N N . SER A 1 187 ? -14.290 -14.318 5.317 1.00 95.25 187 SER A N 1
ATOM 1540 C CA . SER A 1 187 ? -13.960 -15.329 4.311 1.00 95.25 187 SER A CA 1
ATOM 1541 C C . SER A 1 187 ? -12.553 -15.174 3.748 1.00 95.25 187 SER A C 1
ATOM 1543 O O . SER A 1 187 ? -11.844 -16.171 3.615 1.00 95.25 187 SER A O 1
ATOM 1545 N N . ILE A 1 188 ? -12.117 -13.935 3.510 1.00 93.75 188 ILE A N 1
ATOM 1546 C CA . ILE A 1 188 ? -10.754 -13.629 3.074 1.00 93.75 188 ILE A CA 1
ATOM 1547 C C . ILE A 1 188 ? -9.768 -13.946 4.195 1.00 93.75 188 ILE A C 1
ATOM 1549 O O . ILE A 1 188 ? -8.811 -14.691 3.981 1.00 93.75 188 ILE A O 1
ATOM 1553 N N . LEU A 1 189 ? -10.041 -13.446 5.403 1.00 95.50 189 LEU A N 1
ATOM 1554 C CA . LEU A 1 189 ? -9.168 -13.621 6.557 1.00 95.50 189 LEU A CA 1
ATOM 1555 C C . LEU A 1 189 ? -8.950 -15.104 6.887 1.00 95.50 189 LEU A C 1
ATOM 1557 O O . LEU A 1 189 ? -7.841 -15.537 7.174 1.00 95.50 189 LEU A O 1
ATOM 1561 N N . THR A 1 190 ? -10.014 -15.901 6.863 1.00 94.31 190 THR A N 1
ATOM 1562 C CA . THR A 1 190 ? -9.983 -17.281 7.371 1.00 94.31 190 THR A CA 1
ATOM 1563 C C . THR A 1 190 ? -9.897 -18.328 6.266 1.00 94.31 190 THR A C 1
ATOM 1565 O O . THR A 1 190 ? -9.779 -19.520 6.559 1.00 94.31 190 THR A O 1
ATOM 1568 N N . ARG A 1 191 ? -9.966 -17.893 4.998 1.00 92.50 191 ARG A N 1
ATOM 1569 C CA . ARG A 1 191 ? -10.067 -18.739 3.796 1.00 92.50 191 ARG A CA 1
ATOM 1570 C C . ARG A 1 191 ? -11.236 -19.733 3.859 1.00 92.50 191 ARG A C 1
ATOM 1572 O O . ARG A 1 191 ? -11.178 -20.808 3.263 1.00 92.50 191 ARG A O 1
ATOM 1579 N N . LYS A 1 192 ? -12.277 -19.405 4.631 1.00 93.12 192 LYS A N 1
ATOM 1580 C CA . LYS A 1 192 ? -13.455 -20.240 4.907 1.00 93.12 192 LYS A CA 1
ATOM 1581 C C . LYS A 1 192 ? -14.680 -19.355 5.079 1.00 93.12 192 LYS A C 1
ATOM 1583 O O . LYS A 1 192 ? -14.583 -18.284 5.664 1.00 93.12 192 LYS A O 1
ATOM 1588 N N . SER A 1 193 ? -15.846 -19.821 4.649 1.00 89.88 193 SER A N 1
ATOM 1589 C CA . SER A 1 193 ? -17.094 -19.127 4.972 1.00 89.88 193 SER A CA 1
ATOM 1590 C C . SER A 1 193 ? -17.290 -19.075 6.496 1.00 89.88 193 SER A C 1
ATOM 1592 O O . SER A 1 193 ? -17.104 -20.103 7.159 1.00 89.88 193 SER A O 1
ATOM 1594 N N . PRO A 1 194 ? -17.644 -17.914 7.075 1.00 88.94 194 PRO A N 1
ATOM 1595 C CA . PRO A 1 194 ? -18.066 -17.860 8.470 1.00 88.94 194 PRO A CA 1
ATOM 1596 C C . PRO A 1 194 ? -19.346 -18.671 8.668 1.00 88.94 194 PRO A C 1
ATOM 1598 O O . PRO A 1 194 ? -20.136 -18.867 7.744 1.00 88.94 194 PRO A O 1
ATOM 1601 N N . TYR A 1 195 ? -19.569 -19.127 9.895 1.00 87.44 195 TYR A N 1
ATOM 1602 C CA . TYR A 1 195 ? -20.866 -19.680 10.266 1.00 87.44 195 TYR A CA 1
ATOM 1603 C C . TYR A 1 195 ? -21.809 -18.536 10.661 1.00 87.44 195 TYR A C 1
ATOM 1605 O O . TYR A 1 195 ? -21.370 -17.535 11.220 1.00 87.44 195 TYR A O 1
ATOM 1613 N N . SER A 1 196 ? -23.111 -18.679 10.407 1.00 82.12 196 SER A N 1
ATOM 1614 C CA . SER A 1 196 ? -24.100 -17.602 10.610 1.00 82.12 196 SER A CA 1
ATOM 1615 C C . SER A 1 196 ? -24.098 -17.012 12.025 1.00 82.12 196 SER A C 1
ATOM 1617 O O . SER A 1 196 ? -24.227 -15.803 12.194 1.00 82.12 196 SER A O 1
ATOM 1619 N N . GLY A 1 197 ? -23.885 -17.846 13.048 1.00 87.19 197 GLY A N 1
ATOM 1620 C CA . GLY A 1 197 ? -23.793 -17.399 14.440 1.00 87.19 197 GLY A CA 1
ATOM 1621 C C . GLY A 1 197 ? -22.662 -16.396 14.701 1.00 87.19 197 GLY A C 1
ATOM 1622 O O . GLY A 1 197 ? -22.833 -15.505 15.523 1.00 87.19 197 GLY A O 1
ATOM 1623 N N . GLU A 1 198 ? -21.536 -16.498 13.991 1.00 91.31 198 GLU A N 1
ATOM 1624 C CA . GLU A 1 198 ? -20.395 -15.581 14.112 1.00 91.31 198 GLU A CA 1
ATOM 1625 C C . GLU A 1 198 ? -20.777 -14.166 13.683 1.00 91.31 198 GLU A C 1
ATOM 1627 O O . GLU A 1 198 ? -20.573 -13.214 14.432 1.00 91.31 198 GLU A O 1
ATOM 1632 N N . VAL A 1 199 ? -21.394 -14.040 12.508 1.00 91.06 199 VAL A N 1
ATOM 1633 C CA . VAL A 1 199 ? -21.821 -12.748 11.953 1.00 91.06 199 VAL A CA 1
ATOM 1634 C C . VAL A 1 199 ? -22.953 -12.149 12.784 1.00 91.06 199 VAL A C 1
ATOM 1636 O O . VAL A 1 199 ? -22.885 -10.980 13.149 1.00 91.06 199 VAL A O 1
ATOM 1639 N N . ASN A 1 200 ? -23.933 -12.961 13.191 1.00 88.12 200 ASN A N 1
ATOM 1640 C CA . ASN A 1 200 ? -25.029 -12.507 14.053 1.00 88.12 200 ASN A CA 1
ATOM 1641 C C . ASN A 1 200 ? -24.529 -12.018 15.420 1.00 88.12 200 ASN A C 1
ATOM 1643 O O . ASN A 1 200 ? -25.044 -11.047 15.971 1.00 88.12 200 ASN A O 1
ATOM 1647 N N . PHE A 1 201 ? -23.513 -12.673 15.990 1.00 88.81 201 PHE A N 1
ATOM 1648 C CA . PHE A 1 201 ? -22.880 -12.184 17.211 1.00 88.81 201 PHE A CA 1
ATOM 1649 C C . PHE A 1 201 ? -22.195 -10.835 16.988 1.00 88.81 201 PHE A C 1
ATOM 1651 O O . PHE A 1 201 ? -22.321 -9.960 17.843 1.00 88.81 201 PHE A O 1
ATOM 1658 N N . LEU A 1 202 ? -21.496 -10.652 15.864 1.00 89.75 202 LEU A N 1
ATOM 1659 C CA . LEU A 1 202 ? -20.799 -9.406 15.540 1.00 89.75 202 LEU A CA 1
ATOM 1660 C C . LEU A 1 202 ? -21.743 -8.238 15.216 1.00 89.75 202 LEU A C 1
ATOM 1662 O O . LEU A 1 202 ? -21.389 -7.105 15.519 1.00 89.75 202 LEU A O 1
ATOM 1666 N N . LEU A 1 203 ? -22.940 -8.492 14.685 1.00 86.31 203 LEU A N 1
ATOM 1667 C CA . LEU A 1 203 ? -23.920 -7.455 14.314 1.00 86.31 203 LEU A CA 1
ATOM 1668 C C . LEU A 1 203 ? -25.011 -7.185 15.347 1.00 86.31 203 LEU A C 1
ATOM 1670 O O . LEU A 1 203 ? -25.938 -6.431 15.078 1.00 86.31 203 LEU A O 1
ATOM 1674 N N . ASP A 1 204 ? -24.849 -7.732 16.547 1.00 75.38 204 ASP A N 1
ATOM 1675 C CA . ASP A 1 204 ? -25.723 -7.472 17.689 1.00 75.38 204 ASP A CA 1
ATOM 1676 C C . ASP A 1 204 ? -27.066 -8.202 17.700 1.00 75.38 204 ASP A C 1
ATOM 1678 O O . ASP A 1 204 ? -28.111 -7.574 17.833 1.00 75.38 204 ASP A O 1
ATOM 1682 N N . ASP A 1 205 ? -27.035 -9.544 17.643 1.00 56.94 205 ASP A N 1
ATOM 1683 C CA . ASP A 1 205 ? -28.286 -10.304 17.779 1.00 56.94 205 ASP A CA 1
ATOM 1684 C C . ASP A 1 205 ? -28.193 -11.698 18.427 1.00 56.94 205 ASP A C 1
ATOM 1686 O O . ASP A 1 205 ? -28.974 -12.599 18.120 1.00 56.94 205 ASP A O 1
ATOM 1690 N N . SER A 1 206 ? -27.260 -11.946 19.358 1.00 58.03 206 SER A N 1
ATOM 1691 C CA . SER A 1 206 ? -27.366 -13.195 20.131 1.00 58.03 206 SER A CA 1
ATOM 1692 C C . SER A 1 206 ? -26.850 -13.159 21.570 1.00 58.03 206 SER A C 1
ATOM 1694 O O . SER A 1 206 ? -25.654 -13.128 21.848 1.00 58.03 206 SER A O 1
ATOM 1696 N N . LEU A 1 207 ? -27.795 -13.323 22.501 1.00 56.22 207 LEU A N 1
ATOM 1697 C CA . LEU A 1 207 ? -27.572 -13.767 23.885 1.00 56.22 207 LEU A CA 1
ATOM 1698 C C . LEU A 1 207 ? -26.994 -15.200 23.972 1.00 56.22 207 LEU A C 1
ATOM 1700 O O . LEU A 1 207 ? -26.720 -15.683 25.066 1.00 56.22 207 LEU A O 1
ATOM 1704 N N . SER A 1 208 ? -26.832 -15.903 22.844 1.00 66.12 208 SER A N 1
ATOM 1705 C CA . SER A 1 208 ? -26.427 -17.314 22.802 1.00 66.12 208 SER A CA 1
ATOM 1706 C C . SER A 1 208 ? -24.912 -17.545 22.757 1.00 66.12 208 SER A C 1
ATOM 1708 O O . SER A 1 208 ? -24.480 -18.698 22.758 1.00 66.12 208 SER A O 1
ATOM 1710 N N . PHE A 1 209 ? -24.086 -16.496 22.696 1.00 74.25 209 PHE A N 1
ATOM 1711 C CA . PHE A 1 209 ? -22.633 -16.651 22.786 1.00 74.25 209 PHE A CA 1
ATOM 1712 C C . PHE A 1 209 ? -22.182 -16.702 24.244 1.00 74.25 209 PHE A C 1
ATOM 1714 O O . PHE A 1 209 ? -22.317 -15.735 24.987 1.00 74.25 209 PHE A O 1
ATOM 1721 N N . ASN A 1 210 ? -21.601 -17.833 24.644 1.00 86.38 210 ASN A N 1
ATOM 1722 C CA . ASN A 1 210 ? -20.849 -17.915 25.890 1.00 86.38 210 ASN A CA 1
ATOM 1723 C C . ASN A 1 210 ? -19.413 -17.397 25.687 1.00 86.38 210 ASN A C 1
ATOM 1725 O O . ASN A 1 210 ? -18.934 -17.235 24.560 1.00 86.38 210 ASN A O 1
ATOM 1729 N N . TRP A 1 211 ? -18.705 -17.167 26.793 1.00 88.94 211 TRP A N 1
ATOM 1730 C CA . TRP A 1 211 ? -17.317 -16.711 26.761 1.00 88.94 211 TRP A CA 1
ATOM 1731 C C . TRP A 1 211 ? -16.388 -17.639 25.957 1.00 88.94 211 TRP A C 1
ATOM 1733 O O . TRP A 1 211 ? -15.529 -17.149 25.227 1.00 88.94 211 TRP A O 1
ATOM 1743 N N . GLY A 1 212 ? -16.593 -18.960 26.014 1.00 90.19 212 GLY A N 1
ATOM 1744 C CA . GLY A 1 212 ? -15.800 -19.929 25.249 1.00 90.19 212 GLY A CA 1
ATOM 1745 C C . GLY A 1 212 ? -15.881 -19.704 23.735 1.00 90.19 212 GLY A C 1
ATOM 1746 O O . GLY A 1 212 ? -14.856 -19.712 23.051 1.00 90.19 212 GLY A O 1
ATOM 1747 N N . ASN A 1 213 ? -17.076 -19.412 23.216 1.00 90.88 213 ASN A N 1
ATOM 1748 C CA . ASN A 1 213 ? -17.274 -19.083 21.804 1.00 90.88 213 ASN A CA 1
ATOM 1749 C C . ASN A 1 213 ? -16.574 -17.764 21.435 1.00 90.88 213 ASN A C 1
ATOM 1751 O O . ASN A 1 213 ? -15.892 -17.692 20.415 1.00 90.88 213 ASN A O 1
ATOM 1755 N N . ILE A 1 214 ? -16.687 -16.734 22.281 1.00 92.00 214 ILE A N 1
ATOM 1756 C CA . ILE A 1 214 ? -16.040 -15.427 22.064 1.00 92.00 214 ILE A CA 1
ATOM 1757 C C . ILE A 1 214 ? -14.513 -15.567 22.067 1.00 92.00 214 ILE A C 1
ATOM 1759 O O . ILE A 1 214 ? -13.831 -15.036 21.189 1.00 92.00 214 ILE A O 1
ATOM 1763 N N . PHE A 1 215 ? -13.960 -16.313 23.025 1.00 94.25 215 PHE A N 1
ATOM 1764 C CA . PHE A 1 215 ? -12.528 -16.586 23.092 1.00 94.25 215 PHE A CA 1
ATOM 1765 C C . PHE A 1 215 ? -12.036 -17.354 21.855 1.00 94.25 215 PHE A C 1
ATOM 1767 O O . PHE A 1 215 ? -10.984 -17.019 21.303 1.00 94.25 215 PHE A O 1
ATOM 1774 N N . SER A 1 216 ? -12.822 -18.317 21.360 1.00 94.81 216 SER A N 1
ATOM 1775 C CA . SER A 1 216 ? -12.526 -19.026 20.111 1.00 94.81 216 SER A CA 1
ATOM 1776 C C . SER A 1 216 ? -12.449 -18.078 18.908 1.00 94.81 216 SER A C 1
ATOM 1778 O O . SER A 1 216 ? -11.552 -18.233 18.079 1.00 94.81 216 SER A O 1
ATOM 1780 N N . LEU A 1 217 ? -13.304 -17.048 18.836 1.00 95.75 217 LEU A N 1
ATOM 1781 C CA . LEU A 1 217 ? -13.220 -16.022 17.788 1.00 95.75 217 LEU A CA 1
ATOM 1782 C C . LEU A 1 217 ? -11.927 -15.203 17.878 1.00 95.75 217 LEU A C 1
ATOM 1784 O O . LEU A 1 217 ? -11.259 -15.020 16.861 1.00 95.75 217 LEU A O 1
ATOM 1788 N N . TYR A 1 218 ? -11.518 -14.772 19.078 1.00 97.25 218 TYR A N 1
ATOM 1789 C CA . TYR A 1 218 ? -10.230 -14.084 19.253 1.00 97.25 218 TYR A CA 1
ATOM 1790 C C . TYR A 1 218 ? -9.062 -14.939 18.772 1.00 97.25 218 TYR A C 1
ATOM 1792 O O . TYR A 1 218 ? -8.190 -14.448 18.057 1.00 97.25 218 TYR A O 1
ATOM 1800 N N . GLN A 1 219 ? -9.050 -16.216 19.162 1.00 97.50 219 GLN A N 1
ATOM 1801 C CA . GLN A 1 219 ? -8.022 -17.162 18.750 1.00 97.50 219 GLN A CA 1
ATOM 1802 C C . GLN A 1 219 ? -8.011 -17.331 17.225 1.00 97.50 219 GLN A C 1
ATOM 1804 O O . GLN A 1 219 ? -6.960 -17.195 16.598 1.00 97.50 219 GLN A O 1
ATOM 1809 N N . LYS A 1 220 ? -9.185 -17.584 16.633 1.00 97.19 220 LYS A N 1
ATOM 1810 C CA . LYS A 1 220 ? -9.385 -17.757 15.192 1.00 97.19 220 LYS A CA 1
ATOM 1811 C C . LYS A 1 220 ? -8.860 -16.552 14.411 1.00 97.19 220 LYS A C 1
ATOM 1813 O O . LYS A 1 220 ? -8.043 -16.733 13.513 1.00 97.19 220 LYS A O 1
ATOM 1818 N N . TYR A 1 221 ? -9.292 -15.339 14.756 1.00 97.81 221 TYR A N 1
ATOM 1819 C CA . TYR A 1 221 ? -8.890 -14.131 14.034 1.00 97.81 221 TYR A CA 1
ATOM 1820 C C . TYR A 1 221 ? -7.425 -13.791 14.244 1.00 97.81 221 TYR A C 1
ATOM 1822 O O . TYR A 1 221 ? -6.752 -13.451 13.282 1.00 97.81 221 TYR A O 1
ATOM 1830 N N . TYR A 1 222 ? -6.897 -13.919 15.461 1.00 97.88 222 TYR A N 1
ATOM 1831 C CA . TYR A 1 222 ? -5.488 -13.628 15.712 1.00 97.88 222 TYR A CA 1
ATOM 1832 C C . TYR A 1 222 ? -4.552 -14.513 14.882 1.00 97.88 222 TYR A C 1
ATOM 1834 O O . TYR A 1 222 ? -3.657 -13.994 14.217 1.00 97.88 222 TYR A O 1
ATOM 1842 N N . PHE A 1 223 ? -4.768 -15.833 14.881 1.00 97.25 223 PHE A N 1
ATOM 1843 C CA . PHE A 1 223 ? -3.931 -16.737 14.091 1.00 97.25 223 PHE A CA 1
ATOM 1844 C C . PHE A 1 223 ? -4.126 -16.531 12.588 1.00 97.25 223 PHE A C 1
ATOM 1846 O O . PHE A 1 223 ? -3.141 -16.476 11.864 1.00 97.25 223 PHE A O 1
ATOM 1853 N N . ALA A 1 224 ? -5.357 -16.296 12.131 1.00 96.56 224 ALA A N 1
ATOM 1854 C CA . ALA A 1 224 ? -5.613 -15.977 10.730 1.00 96.56 224 ALA A CA 1
ATOM 1855 C C . ALA A 1 224 ? -4.925 -14.669 10.277 1.00 96.56 224 ALA A C 1
ATOM 1857 O O . ALA A 1 224 ? -4.342 -14.618 9.195 1.00 96.56 224 ALA A O 1
ATOM 1858 N N . ILE A 1 225 ? -4.933 -13.627 11.120 1.00 96.75 225 ILE A N 1
ATOM 1859 C CA . ILE A 1 225 ? -4.237 -12.356 10.857 1.00 96.75 225 ILE A CA 1
ATOM 1860 C C . ILE A 1 225 ? -2.730 -12.598 10.758 1.00 96.75 225 ILE A C 1
ATOM 1862 O O . ILE A 1 225 ? -2.095 -12.084 9.840 1.00 96.75 225 ILE A O 1
ATOM 1866 N N . LEU A 1 226 ? -2.152 -13.377 11.679 1.00 95.19 226 LEU A N 1
ATOM 1867 C CA . LEU A 1 226 ? -0.731 -13.721 11.636 1.00 95.19 226 LEU A CA 1
ATOM 1868 C C . LEU A 1 226 ? -0.362 -14.488 10.366 1.00 95.19 226 LEU A C 1
ATOM 1870 O O . LEU A 1 226 ? 0.618 -14.132 9.717 1.00 95.19 226 LEU A O 1
ATOM 1874 N N . ASP A 1 227 ? -1.148 -15.502 10.011 1.00 92.50 227 ASP A N 1
ATOM 1875 C CA . ASP A 1 227 ? -0.877 -16.364 8.862 1.00 92.50 227 ASP A CA 1
ATOM 1876 C C . ASP A 1 227 ? -0.924 -15.588 7.539 1.00 92.50 227 ASP A C 1
ATOM 1878 O O . ASP A 1 227 ? -0.127 -15.850 6.638 1.00 92.50 227 ASP A O 1
ATOM 1882 N N . ILE A 1 228 ? -1.835 -14.614 7.417 1.00 92.25 228 ILE A N 1
ATOM 1883 C CA . ILE A 1 228 ? -1.960 -13.793 6.206 1.00 92.25 228 ILE A CA 1
ATOM 1884 C C . ILE A 1 228 ? -0.951 -12.649 6.185 1.00 92.25 228 ILE A C 1
ATOM 1886 O O . ILE A 1 228 ? -0.270 -12.470 5.179 1.00 92.25 228 ILE A O 1
ATOM 1890 N N . LEU A 1 229 ? -0.860 -11.857 7.257 1.00 92.75 229 LEU A N 1
ATOM 1891 C CA . LEU A 1 229 ? -0.052 -10.635 7.270 1.00 92.75 229 LEU A CA 1
ATOM 1892 C C . LEU A 1 229 ? 1.430 -10.885 7.555 1.00 92.75 229 LEU A C 1
ATOM 1894 O O . LEU A 1 229 ? 2.249 -9.995 7.357 1.00 92.75 229 LEU A O 1
ATOM 1898 N N . ARG A 1 230 ? 1.815 -12.076 8.017 1.00 88.62 230 ARG A N 1
ATOM 1899 C CA . ARG A 1 230 ? 3.219 -12.450 8.209 1.00 88.62 230 ARG A CA 1
ATOM 1900 C C . ARG A 1 230 ? 3.519 -13.765 7.492 1.00 88.62 230 ARG A C 1
ATOM 1902 O O . ARG A 1 230 ? 3.885 -14.746 8.145 1.00 88.62 230 ARG A O 1
ATOM 1909 N N . PRO A 1 231 ? 3.389 -13.794 6.155 1.00 78.69 231 PRO A N 1
ATOM 1910 C CA . PRO A 1 231 ? 3.627 -15.012 5.409 1.00 78.69 231 PRO A CA 1
ATOM 1911 C C . PRO A 1 231 ? 5.082 -15.447 5.602 1.00 78.69 231 PRO A C 1
ATOM 1913 O O . PRO A 1 231 ? 6.012 -14.635 5.559 1.00 78.69 231 PRO A O 1
ATOM 1916 N N . ALA A 1 232 ? 5.281 -16.740 5.850 1.00 80.56 232 ALA A N 1
ATOM 1917 C CA . ALA A 1 232 ? 6.610 -17.322 5.945 1.00 80.56 232 ALA A CA 1
ATOM 1918 C C . ALA A 1 232 ? 7.226 -17.374 4.542 1.00 80.56 232 ALA A C 1
ATOM 1920 O O . ALA A 1 232 ? 6.967 -18.300 3.780 1.00 80.56 232 ALA A O 1
ATOM 1921 N N . ALA A 1 233 ? 8.015 -16.357 4.198 1.00 84.31 233 ALA A N 1
ATOM 1922 C CA . ALA A 1 233 ? 8.697 -16.283 2.916 1.00 84.31 233 ALA A CA 1
ATOM 1923 C C . ALA A 1 233 ? 10.140 -16.787 3.027 1.00 84.31 233 ALA A C 1
ATOM 1925 O O . ALA A 1 233 ? 10.885 -16.397 3.930 1.00 84.31 233 ALA A O 1
ATOM 1926 N N . GLN A 1 234 ? 10.549 -17.620 2.075 1.00 91.44 234 GLN A N 1
ATOM 1927 C CA . GLN A 1 234 ? 11.952 -17.959 1.857 1.00 91.44 234 GLN A CA 1
ATOM 1928 C C . GLN A 1 234 ? 12.534 -17.023 0.803 1.00 91.44 234 GLN A C 1
ATOM 1930 O O . GLN A 1 234 ? 11.981 -16.901 -0.289 1.00 91.44 234 GLN A O 1
ATOM 1935 N N . THR A 1 235 ? 13.653 -16.379 1.127 1.00 94.12 235 THR A N 1
ATOM 1936 C CA . THR A 1 235 ? 14.395 -15.551 0.174 1.00 94.12 235 THR A CA 1
ATOM 1937 C C . THR A 1 235 ? 15.508 -16.376 -0.458 1.00 94.12 235 THR A C 1
ATOM 1939 O O . THR A 1 235 ? 16.423 -16.824 0.232 1.00 94.12 235 THR A O 1
ATOM 1942 N N . ASN A 1 236 ? 15.453 -16.531 -1.777 1.00 95.31 236 ASN A N 1
ATOM 1943 C CA . ASN A 1 236 ? 16.465 -17.203 -2.579 1.00 95.31 236 ASN A CA 1
ATOM 1944 C C . ASN A 1 236 ? 17.135 -16.196 -3.510 1.00 95.31 236 ASN A C 1
ATOM 1946 O O . ASN A 1 236 ? 16.470 -15.481 -4.255 1.00 95.31 236 ASN A O 1
ATOM 1950 N N . ILE A 1 237 ? 18.464 -16.161 -3.485 1.00 96.19 237 ILE A N 1
ATOM 1951 C CA . ILE A 1 237 ? 19.259 -15.319 -4.377 1.00 96.19 237 ILE A CA 1
ATOM 1952 C C . ILE A 1 237 ? 19.816 -16.193 -5.494 1.00 96.19 237 ILE A C 1
ATOM 1954 O O . ILE A 1 237 ? 20.446 -17.219 -5.233 1.00 96.19 237 ILE A O 1
ATOM 1958 N N . SER A 1 238 ? 19.626 -15.763 -6.737 1.00 96.44 238 SER A N 1
ATOM 1959 C CA . SER A 1 238 ? 20.127 -16.463 -7.920 1.00 96.44 238 SER A CA 1
ATOM 1960 C C . SER A 1 238 ? 20.563 -15.495 -9.016 1.00 96.44 238 SER A C 1
ATOM 1962 O O . SER A 1 238 ? 20.426 -14.277 -8.890 1.00 96.44 238 SER A O 1
ATOM 1964 N N . PHE A 1 239 ? 21.114 -16.054 -10.093 1.00 97.12 239 PHE A N 1
ATOM 1965 C CA . PHE A 1 239 ? 21.438 -15.321 -11.308 1.00 97.12 239 PHE A CA 1
ATOM 1966 C C . PHE A 1 239 ? 20.770 -15.971 -12.521 1.00 97.12 239 PHE A C 1
ATOM 1968 O O . PHE A 1 239 ? 20.865 -17.185 -12.705 1.00 97.12 239 PHE A O 1
ATOM 1975 N N . VAL A 1 240 ? 20.145 -15.155 -13.368 1.00 96.00 240 VAL A N 1
ATOM 1976 C CA . VAL A 1 240 ? 19.675 -15.542 -14.704 1.00 96.00 240 VAL A CA 1
ATOM 1977 C C . VAL A 1 240 ? 20.653 -14.952 -15.717 1.00 96.00 240 VAL A C 1
ATOM 1979 O O . VAL A 1 240 ? 20.572 -13.781 -16.081 1.00 96.00 240 VAL A O 1
ATOM 1982 N N . GLY A 1 241 ? 21.657 -15.741 -16.104 1.00 94.75 241 GLY A N 1
ATOM 1983 C CA . GLY A 1 241 ? 22.824 -15.209 -16.813 1.00 94.75 241 GLY A CA 1
ATOM 1984 C C . GLY A 1 241 ? 23.579 -14.210 -15.930 1.00 94.75 241 GLY A C 1
ATOM 1985 O O . GLY A 1 241 ? 24.063 -14.577 -14.860 1.00 94.75 241 GLY A O 1
ATOM 1986 N N . ASP A 1 242 ? 23.644 -12.949 -16.358 1.00 96.12 242 ASP A N 1
ATOM 1987 C CA . ASP A 1 242 ? 24.250 -11.853 -15.588 1.00 96.12 242 ASP A CA 1
ATOM 1988 C C . ASP A 1 242 ? 23.255 -11.121 -14.671 1.00 96.12 242 ASP A C 1
ATOM 1990 O O . ASP A 1 242 ? 23.657 -10.279 -13.868 1.00 96.12 242 ASP A O 1
ATOM 1994 N N . ILE A 1 243 ? 21.964 -11.443 -14.748 1.00 97.19 243 ILE A N 1
ATOM 1995 C CA . ILE A 1 243 ? 20.902 -10.741 -14.026 1.00 97.19 243 ILE A CA 1
ATOM 1996 C C . ILE A 1 243 ? 20.809 -11.292 -12.605 1.00 97.19 243 ILE A C 1
ATOM 1998 O O . ILE A 1 243 ? 20.483 -12.461 -12.415 1.00 97.19 243 ILE A O 1
ATOM 2002 N N . TYR A 1 244 ? 21.069 -10.454 -11.605 1.00 97.00 244 TYR A N 1
ATOM 2003 C CA . TYR A 1 244 ? 20.784 -10.750 -10.205 1.00 97.00 244 TYR A CA 1
ATOM 2004 C C . TYR A 1 244 ? 19.274 -10.793 -9.985 1.00 97.00 244 TYR A C 1
ATOM 2006 O O . TYR A 1 244 ? 18.579 -9.825 -10.296 1.00 97.00 244 TYR A O 1
ATOM 2014 N N . THR A 1 245 ? 18.792 -11.880 -9.393 1.00 96.88 245 THR A N 1
ATOM 2015 C CA . THR A 1 245 ? 17.386 -12.070 -9.036 1.00 96.88 245 THR A CA 1
ATOM 2016 C C . THR A 1 245 ? 17.265 -12.432 -7.563 1.00 96.88 245 THR A C 1
ATOM 2018 O O . THR A 1 245 ? 18.017 -13.277 -7.067 1.00 96.88 245 THR A O 1
ATOM 2021 N N . GLU A 1 246 ? 16.277 -11.862 -6.891 1.00 96.31 246 GLU A N 1
ATOM 2022 C CA . GLU A 1 246 ? 15.861 -12.243 -5.549 1.00 96.31 246 GLU A CA 1
ATOM 2023 C C . GLU A 1 246 ? 14.431 -12.793 -5.641 1.00 96.31 246 GLU A C 1
ATOM 2025 O O . GLU A 1 246 ? 13.532 -12.166 -6.196 1.00 96.31 246 GLU A O 1
ATOM 2030 N N . SER A 1 247 ? 14.252 -14.041 -5.211 1.00 96.06 247 SER A N 1
ATOM 2031 C CA . SER A 1 247 ? 12.970 -14.747 -5.238 1.00 96.06 247 SER A CA 1
ATOM 2032 C C . SER A 1 247 ? 12.459 -14.894 -3.817 1.00 96.06 247 SER A C 1
ATOM 2034 O O . SER A 1 247 ? 13.158 -15.439 -2.965 1.00 96.06 247 SER A O 1
ATOM 2036 N N . HIS A 1 248 ? 11.234 -14.459 -3.572 1.00 96.12 248 HIS A N 1
ATOM 2037 C CA . HIS A 1 248 ? 10.571 -14.538 -2.285 1.00 96.12 248 HIS A CA 1
ATOM 2038 C C . HIS A 1 248 ? 9.369 -15.476 -2.383 1.00 96.12 248 HIS A C 1
ATOM 2040 O O . HIS A 1 248 ? 8.336 -15.113 -2.951 1.00 96.12 248 HIS A O 1
ATOM 2046 N N . VAL A 1 249 ? 9.525 -16.678 -1.830 1.00 95.38 249 VAL A N 1
ATOM 2047 C CA . VAL A 1 249 ? 8.625 -17.817 -2.047 1.00 95.38 249 VAL A CA 1
ATOM 2048 C C . VAL A 1 249 ? 7.801 -18.092 -0.795 1.00 95.38 249 VAL A C 1
ATOM 2050 O O . VAL A 1 249 ? 8.362 -18.334 0.274 1.00 95.38 249 VAL A O 1
ATOM 2053 N N . ILE A 1 250 ? 6.479 -18.091 -0.952 1.00 93.38 250 ILE A N 1
ATOM 2054 C CA . ILE A 1 250 ? 5.483 -18.511 0.043 1.00 93.38 250 ILE A CA 1
ATOM 2055 C C . ILE A 1 250 ? 4.815 -19.844 -0.346 1.00 93.38 250 ILE A C 1
ATOM 2057 O O . ILE A 1 250 ? 3.964 -20.343 0.388 1.00 93.38 250 ILE A O 1
ATOM 2061 N N . GLY A 1 251 ? 5.201 -20.423 -1.490 1.00 91.88 251 GLY A N 1
ATOM 2062 C CA . GLY A 1 251 ? 4.677 -21.690 -2.007 1.00 91.88 251 GLY A CA 1
ATOM 2063 C C . GLY A 1 251 ? 3.432 -21.520 -2.878 1.00 91.88 251 GLY A C 1
ATOM 2064 O O . GLY A 1 251 ? 2.571 -22.399 -2.888 1.00 91.88 251 GLY A O 1
ATOM 2065 N N . SER A 1 252 ? 3.304 -20.381 -3.565 1.00 92.19 252 SER A N 1
ATOM 2066 C CA . SER A 1 252 ? 2.184 -20.113 -4.468 1.00 92.19 252 SER A CA 1
ATOM 2067 C C . SER A 1 252 ? 2.390 -20.732 -5.856 1.00 92.19 252 SER A C 1
ATOM 2069 O O . SER A 1 252 ? 3.509 -20.889 -6.330 1.00 92.19 252 SER A O 1
ATOM 2071 N N . ASN A 1 253 ? 1.297 -21.023 -6.564 1.00 93.12 253 ASN A N 1
ATOM 2072 C CA . ASN A 1 253 ? 1.324 -21.335 -7.998 1.00 93.12 253 ASN A CA 1
ATOM 2073 C C . ASN A 1 253 ? 1.318 -20.077 -8.892 1.00 93.12 253 ASN A C 1
ATOM 2075 O O . ASN A 1 253 ? 1.464 -20.186 -10.114 1.00 93.12 253 ASN A O 1
ATOM 2079 N N . LYS A 1 254 ? 1.143 -18.888 -8.298 1.00 94.94 254 LYS A N 1
ATOM 2080 C CA . LYS A 1 254 ? 1.140 -17.586 -8.974 1.00 94.94 254 LYS A CA 1
ATOM 2081 C C . LYS A 1 254 ? 2.432 -16.836 -8.681 1.00 94.94 254 LYS A C 1
ATOM 2083 O O . LYS A 1 254 ? 2.818 -16.699 -7.525 1.00 94.94 254 LYS A O 1
ATOM 2088 N N . LEU A 1 255 ? 3.028 -16.265 -9.720 1.00 97.06 255 LEU A N 1
ATOM 2089 C CA . LEU A 1 255 ? 4.224 -15.438 -9.628 1.00 97.06 255 LEU A CA 1
ATOM 2090 C C . LEU A 1 255 ? 3.930 -13.999 -10.052 1.00 97.06 255 LEU A C 1
ATOM 2092 O O . LEU A 1 255 ? 3.313 -13.764 -11.094 1.00 97.06 255 LEU A O 1
ATOM 2096 N N . MET A 1 256 ? 4.443 -13.042 -9.284 1.00 97.81 256 MET A N 1
ATOM 2097 C CA . MET A 1 256 ? 4.580 -11.648 -9.693 1.00 97.81 256 MET A CA 1
ATOM 2098 C C . MET A 1 256 ? 6.059 -11.310 -9.901 1.00 97.81 256 MET A C 1
ATOM 2100 O O . MET A 1 256 ? 6.867 -11.437 -8.983 1.00 97.81 256 MET A O 1
ATOM 2104 N N . ILE A 1 257 ? 6.421 -10.844 -11.095 1.00 97.44 257 ILE A N 1
ATOM 2105 C CA . ILE A 1 257 ? 7.755 -10.297 -11.365 1.00 97.44 257 ILE A CA 1
ATOM 2106 C C . ILE A 1 257 ? 7.704 -8.778 -11.213 1.00 97.44 257 ILE A C 1
ATOM 2108 O O . ILE A 1 257 ? 6.897 -8.119 -11.869 1.00 97.44 257 ILE A O 1
ATOM 2112 N N . ILE A 1 258 ? 8.579 -8.229 -10.374 1.00 97.56 258 ILE A N 1
ATOM 2113 C CA . ILE A 1 258 ? 8.769 -6.791 -10.198 1.00 97.56 258 ILE A CA 1
ATOM 2114 C C . ILE A 1 258 ? 9.882 -6.317 -11.137 1.00 97.56 258 ILE A C 1
ATOM 2116 O O . ILE A 1 258 ? 11.042 -6.702 -10.979 1.00 97.56 258 ILE A O 1
ATOM 2120 N N . ALA A 1 259 ? 9.531 -5.459 -12.096 1.00 96.38 259 ALA A N 1
ATOM 2121 C CA . ALA A 1 259 ? 10.479 -4.767 -12.966 1.00 96.38 259 ALA A CA 1
ATOM 2122 C C . ALA A 1 259 ? 10.548 -3.279 -12.585 1.00 96.38 259 ALA A C 1
ATOM 2124 O O . ALA A 1 259 ? 9.737 -2.464 -13.035 1.00 96.38 259 ALA A O 1
ATOM 2125 N N . SER A 1 260 ? 11.511 -2.932 -11.731 1.00 94.75 260 SER A N 1
ATOM 2126 C CA . SER A 1 260 ? 11.636 -1.582 -11.173 1.00 94.75 260 SER A CA 1
ATOM 2127 C C . SER A 1 260 ? 12.069 -0.533 -12.209 1.00 94.75 260 SER A C 1
ATOM 2129 O O . SER A 1 260 ? 12.569 -0.843 -13.296 1.00 94.75 260 SER A O 1
ATOM 2131 N N . GLY A 1 261 ? 11.860 0.732 -11.848 1.00 94.06 261 GLY A N 1
ATOM 2132 C CA . GLY A 1 261 ? 12.206 1.916 -12.627 1.00 94.06 261 GLY A CA 1
ATOM 2133 C C . GLY A 1 261 ? 13.698 2.264 -12.649 1.00 94.06 261 GLY A C 1
ATOM 2134 O O . GLY A 1 261 ? 1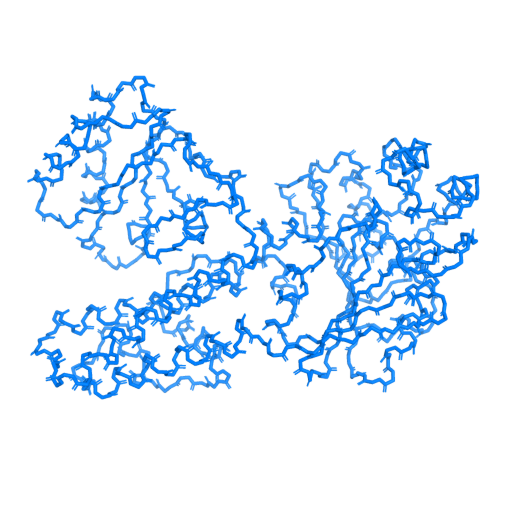4.566 1.453 -12.330 1.00 94.06 261 GLY A O 1
ATOM 2135 N N . CYS A 1 262 ? 13.987 3.498 -13.073 1.00 90.69 262 CYS A N 1
ATOM 2136 C CA . CYS A 1 262 ? 15.326 4.078 -13.088 1.00 90.69 262 CYS A CA 1
ATOM 2137 C C . CYS A 1 262 ? 15.298 5.429 -12.338 1.00 90.69 262 CYS A C 1
ATOM 2139 O O . CYS A 1 262 ? 14.540 6.304 -12.758 1.00 90.69 262 CYS A O 1
ATOM 2141 N N . PRO A 1 263 ? 16.114 5.630 -11.285 1.00 88.00 263 PRO A N 1
ATOM 2142 C CA . PRO A 1 263 ? 17.101 4.683 -10.777 1.00 88.00 263 PRO A CA 1
ATOM 2143 C C . PRO A 1 263 ? 16.482 3.395 -10.190 1.00 88.00 263 PRO A C 1
ATOM 2145 O O . PRO A 1 263 ? 15.296 3.347 -9.910 1.00 88.00 263 PRO A O 1
ATOM 2148 N N . SER A 1 264 ? 17.263 2.314 -10.118 1.00 74.75 264 SER A N 1
ATOM 2149 C CA . SER A 1 264 ? 16.832 0.954 -9.732 1.00 74.75 264 SER A CA 1
ATOM 2150 C C . SER A 1 264 ? 17.341 0.531 -8.349 1.00 74.75 264 SER A C 1
ATOM 2152 O O . SER A 1 264 ? 17.435 -0.655 -8.055 1.00 74.75 264 SER A O 1
ATOM 2154 N N . ASP A 1 265 ? 17.733 1.483 -7.508 1.00 68.38 265 ASP A N 1
ATOM 2155 C CA . ASP A 1 265 ? 18.273 1.244 -6.166 1.00 68.38 265 ASP A CA 1
ATOM 2156 C C . ASP A 1 265 ? 17.189 1.150 -5.077 1.00 68.38 265 ASP A C 1
ATOM 2158 O O . ASP A 1 265 ? 17.498 1.137 -3.885 1.00 68.38 265 ASP A O 1
ATOM 2162 N N . TYR A 1 266 ? 15.917 1.076 -5.476 1.00 67.44 266 TYR A N 1
ATOM 2163 C CA . TYR A 1 266 ? 14.788 1.076 -4.557 1.00 67.44 266 TYR A CA 1
ATOM 2164 C C . TYR A 1 266 ? 14.643 -0.242 -3.790 1.00 67.44 266 TYR A C 1
ATOM 2166 O O . TYR A 1 266 ? 14.741 -1.344 -4.325 1.00 67.44 266 TYR A O 1
ATOM 2174 N N . ASP A 1 267 ? 14.353 -0.097 -2.502 1.00 81.75 267 ASP A N 1
ATOM 2175 C CA . ASP A 1 267 ? 13.942 -1.174 -1.616 1.00 81.75 267 ASP A CA 1
ATOM 2176 C C . ASP A 1 267 ? 12.468 -1.532 -1.859 1.00 81.75 267 ASP A C 1
ATOM 2178 O O . ASP A 1 267 ? 11.580 -0.813 -1.412 1.00 81.75 267 ASP A O 1
ATOM 2182 N N . GLU A 1 268 ? 12.200 -2.646 -2.541 1.00 89.25 268 GLU A N 1
ATOM 2183 C CA . GLU A 1 268 ? 10.840 -3.077 -2.907 1.00 89.25 268 GLU A CA 1
ATOM 2184 C C . GLU A 1 268 ? 10.138 -3.918 -1.823 1.00 89.25 268 GLU A C 1
ATOM 2186 O O . GLU A 1 268 ? 9.121 -4.564 -2.092 1.00 89.25 268 GLU A O 1
ATOM 2191 N N . ARG A 1 269 ? 10.652 -3.940 -0.581 1.00 89.31 269 ARG A N 1
ATOM 2192 C CA . ARG A 1 269 ? 10.104 -4.771 0.510 1.00 89.31 269 ARG A CA 1
ATOM 2193 C C . ARG A 1 269 ? 8.616 -4.538 0.768 1.00 89.31 269 ARG A C 1
ATOM 2195 O O . ARG A 1 269 ? 7.911 -5.492 1.087 1.00 89.31 269 ARG A O 1
ATOM 2202 N N . GLU A 1 270 ? 8.129 -3.302 0.646 1.00 90.19 270 GLU A N 1
ATOM 2203 C CA . GLU A 1 270 ? 6.703 -3.000 0.843 1.00 90.19 270 GLU A CA 1
ATOM 2204 C C . GLU A 1 270 ? 5.838 -3.648 -0.242 1.00 90.19 270 GLU A C 1
ATOM 2206 O O . GLU A 1 270 ? 4.843 -4.296 0.086 1.00 90.19 270 GLU A O 1
ATOM 2211 N N . MET A 1 271 ? 6.252 -3.547 -1.508 1.00 93.50 271 MET A N 1
ATOM 2212 C CA . MET A 1 271 ? 5.556 -4.175 -2.631 1.00 93.50 271 MET A CA 1
ATOM 2213 C C . MET A 1 271 ? 5.616 -5.705 -2.561 1.00 93.50 271 MET A C 1
ATOM 2215 O O . MET A 1 271 ? 4.594 -6.365 -2.734 1.00 93.50 271 MET A O 1
ATOM 2219 N N . ILE A 1 272 ? 6.781 -6.282 -2.248 1.00 94.44 272 ILE A N 1
ATOM 2220 C CA . ILE A 1 272 ? 6.936 -7.736 -2.069 1.00 94.44 272 ILE A CA 1
ATOM 2221 C C . ILE A 1 272 ? 5.968 -8.241 -0.996 1.00 94.44 272 ILE A C 1
ATOM 2223 O O . ILE A 1 272 ? 5.215 -9.186 -1.225 1.00 94.44 272 ILE A O 1
ATOM 2227 N N . HIS A 1 273 ? 5.941 -7.573 0.157 1.00 92.56 273 HIS A N 1
ATOM 2228 C CA . HIS A 1 273 ? 5.081 -7.961 1.265 1.00 92.56 273 HIS A CA 1
ATOM 2229 C C . HIS A 1 273 ? 3.588 -7.838 0.921 1.00 92.56 273 HIS A C 1
ATOM 2231 O O . HIS A 1 273 ? 2.798 -8.733 1.220 1.00 92.56 273 HIS A O 1
ATOM 2237 N N . PHE A 1 274 ? 3.208 -6.760 0.235 1.00 94.00 274 PHE A N 1
ATOM 2238 C CA . PHE A 1 274 ? 1.855 -6.552 -0.277 1.00 94.00 274 PHE A CA 1
ATOM 2239 C C . PHE A 1 274 ? 1.395 -7.674 -1.222 1.00 94.00 274 PHE A C 1
ATOM 2241 O O . PHE A 1 274 ? 0.262 -8.156 -1.113 1.00 94.00 274 PHE A O 1
ATOM 2248 N N . LEU A 1 275 ? 2.271 -8.112 -2.126 1.00 95.38 275 LEU A N 1
ATOM 2249 C CA . LEU A 1 275 ? 1.994 -9.186 -3.079 1.00 95.38 275 LEU A CA 1
ATOM 2250 C C . LEU A 1 275 ? 1.920 -10.560 -2.396 1.00 95.38 275 LEU A C 1
ATOM 2252 O O . LEU A 1 275 ? 1.053 -11.364 -2.741 1.00 95.38 275 LEU A O 1
ATOM 2256 N N . HIS A 1 276 ? 2.758 -10.819 -1.386 1.00 93.94 276 HIS A N 1
ATOM 2257 C CA . HIS A 1 276 ? 2.688 -12.056 -0.597 1.00 93.94 276 HIS A CA 1
ATOM 2258 C C . HIS A 1 276 ? 1.354 -12.212 0.128 1.00 93.94 276 HIS A C 1
ATOM 2260 O O . HIS A 1 276 ? 0.771 -13.294 0.103 1.00 93.94 276 HIS A O 1
ATOM 2266 N N . ILE A 1 277 ? 0.834 -11.132 0.720 1.00 91.62 277 ILE A N 1
ATOM 2267 C CA . ILE A 1 277 ? -0.490 -11.123 1.369 1.00 91.62 277 ILE A CA 1
ATOM 2268 C C . ILE A 1 277 ? -1.599 -11.547 0.385 1.00 91.62 277 ILE A C 1
ATOM 2270 O O . ILE A 1 277 ? -2.593 -12.147 0.789 1.00 91.62 277 ILE A O 1
ATOM 2274 N N . ARG A 1 278 ? -1.396 -11.315 -0.918 1.00 91.94 278 ARG A N 1
ATOM 2275 C CA . ARG A 1 278 ? -2.309 -11.694 -2.015 1.00 91.94 278 ARG A CA 1
ATOM 2276 C C . ARG A 1 278 ? -2.007 -13.049 -2.640 1.00 91.94 278 ARG A C 1
ATOM 2278 O O . ARG A 1 278 ? -2.585 -13.407 -3.665 1.00 91.94 278 ARG A O 1
ATOM 2285 N N . GLY A 1 279 ? -1.120 -13.818 -2.020 1.00 92.75 279 GLY A N 1
ATOM 2286 C CA . GLY A 1 279 ? -0.817 -15.171 -2.452 1.00 92.75 279 GLY A CA 1
ATOM 2287 C C . GLY A 1 279 ? 0.013 -15.224 -3.731 1.00 92.75 279 GLY A C 1
ATOM 2288 O O . GLY A 1 279 ? -0.167 -16.155 -4.509 1.00 92.75 279 GLY A O 1
ATOM 2289 N N . TYR A 1 280 ? 0.887 -14.251 -3.980 1.00 96.00 280 TYR A N 1
ATOM 2290 C CA . TYR A 1 280 ? 1.890 -14.341 -5.043 1.00 96.00 280 TYR A CA 1
ATOM 2291 C C . TYR A 1 280 ? 3.233 -14.759 -4.453 1.00 96.00 280 TYR A C 1
ATOM 2293 O O . TYR A 1 280 ? 3.626 -14.223 -3.425 1.00 96.00 280 TYR A O 1
ATOM 2301 N N . ASP A 1 281 ? 3.963 -15.644 -5.125 1.00 97.25 281 ASP A N 1
ATOM 2302 C CA . ASP A 1 281 ? 5.422 -15.639 -5.023 1.00 97.25 281 ASP A CA 1
ATOM 2303 C C . ASP A 1 281 ? 5.942 -14.413 -5.787 1.00 97.25 281 ASP A C 1
ATOM 2305 O O . ASP A 1 281 ? 5.293 -13.933 -6.724 1.00 97.25 281 ASP A O 1
ATOM 2309 N N . VAL A 1 282 ? 7.088 -13.864 -5.385 1.00 97.56 282 VAL A N 1
ATOM 2310 C CA . VAL A 1 282 ? 7.592 -12.605 -5.955 1.00 97.56 282 VAL A CA 1
ATOM 2311 C C . VAL A 1 282 ? 9.035 -12.754 -6.401 1.00 97.56 282 VAL A C 1
ATOM 2313 O O . VAL A 1 282 ? 9.860 -13.266 -5.652 1.00 97.56 282 VAL A O 1
ATOM 2316 N N . VAL A 1 283 ? 9.350 -12.273 -7.601 1.00 97.31 283 VAL A N 1
ATOM 2317 C CA . VAL A 1 283 ? 10.727 -12.161 -8.096 1.00 97.31 283 VAL A CA 1
ATOM 2318 C C . VAL A 1 283 ? 11.009 -10.711 -8.451 1.00 97.31 283 VAL A C 1
ATOM 2320 O O . VAL A 1 283 ? 10.328 -10.137 -9.295 1.00 97.31 283 VAL A O 1
ATOM 2323 N N . ASN A 1 284 ? 12.036 -10.125 -7.850 1.00 96.19 284 ASN A N 1
ATOM 2324 C CA . ASN A 1 284 ? 12.607 -8.845 -8.262 1.00 96.19 284 ASN A CA 1
ATOM 2325 C C . ASN A 1 284 ? 14.028 -9.059 -8.793 1.00 96.19 284 ASN A C 1
ATOM 2327 O O . ASN A 1 284 ? 14.698 -10.049 -8.485 1.00 96.19 284 ASN A O 1
ATOM 2331 N N . PHE A 1 285 ? 14.493 -8.139 -9.633 1.00 96.62 285 PHE A N 1
ATOM 2332 C CA . PHE A 1 285 ? 15.801 -8.251 -10.266 1.00 96.62 285 PHE A CA 1
ATOM 2333 C C . PHE A 1 285 ? 16.435 -6.883 -10.506 1.00 96.62 285 PHE A C 1
ATOM 2335 O O . PHE A 1 285 ? 15.758 -5.856 -10.511 1.00 96.62 285 PHE A O 1
ATOM 2342 N N . HIS A 1 286 ? 17.747 -6.877 -10.734 1.00 96.19 286 HIS A N 1
ATOM 2343 C CA . HIS A 1 286 ? 18.453 -5.702 -11.241 1.00 96.19 286 HIS A CA 1
ATOM 2344 C C . HIS A 1 286 ? 18.777 -5.899 -12.720 1.00 96.19 286 HIS A C 1
ATOM 2346 O O . HIS A 1 286 ? 19.215 -6.977 -13.118 1.00 96.19 286 HIS A O 1
ATOM 2352 N N . TYR A 1 287 ? 18.608 -4.870 -13.544 1.00 96.31 287 TYR A N 1
ATOM 2353 C CA . TYR A 1 287 ? 18.992 -4.938 -14.956 1.00 96.31 287 TYR A CA 1
ATOM 2354 C C . TYR A 1 287 ? 20.490 -5.239 -15.120 1.00 96.31 287 TYR A C 1
ATOM 2356 O O . TYR A 1 287 ? 21.307 -4.992 -14.229 1.00 96.31 287 TYR A O 1
ATOM 2364 N N . THR A 1 288 ? 20.867 -5.799 -16.265 1.00 96.44 288 THR A N 1
ATOM 2365 C CA . THR A 1 288 ? 22.266 -6.084 -16.597 1.00 96.44 288 THR A CA 1
ATOM 2366 C C . THR A 1 288 ? 23.113 -4.814 -16.454 1.00 96.44 288 THR A C 1
ATOM 2368 O O . THR A 1 288 ? 22.684 -3.718 -16.815 1.00 96.44 288 THR A O 1
ATOM 2371 N N . ALA A 1 289 ? 24.326 -4.956 -15.910 1.00 95.38 289 ALA A N 1
ATOM 2372 C CA . ALA A 1 289 ? 25.233 -3.849 -15.601 1.00 95.38 289 ALA A CA 1
ATOM 2373 C C . ALA A 1 289 ? 24.677 -2.793 -14.616 1.00 95.38 289 ALA A C 1
ATOM 2375 O O . ALA A 1 289 ? 25.263 -1.710 -14.506 1.00 95.38 289 ALA A O 1
ATOM 2376 N N . THR A 1 290 ? 23.608 -3.101 -13.863 1.00 95.06 290 THR A N 1
ATOM 2377 C CA . THR A 1 290 ? 23.136 -2.274 -12.741 1.00 95.06 290 THR A CA 1
ATOM 2378 C C . THR A 1 290 ? 23.164 -3.006 -11.399 1.00 95.06 290 THR A C 1
ATOM 2380 O O . THR A 1 290 ? 23.170 -4.237 -11.335 1.00 95.06 290 THR A O 1
ATOM 2383 N N . GLY A 1 291 ? 23.241 -2.259 -10.294 1.00 93.81 291 GLY A N 1
ATOM 2384 C CA . GLY A 1 291 ? 23.153 -2.789 -8.933 1.00 93.81 291 GLY A CA 1
ATOM 2385 C C . GLY A 1 291 ? 24.039 -4.004 -8.689 1.00 93.81 291 GLY A C 1
ATOM 2386 O O . GLY A 1 291 ? 25.242 -3.966 -8.954 1.00 93.81 291 GLY A O 1
ATOM 2387 N N . LYS A 1 292 ? 23.418 -5.088 -8.216 1.00 94.88 292 LYS A N 1
ATOM 2388 C CA . LYS A 1 292 ? 24.054 -6.394 -7.953 1.00 94.88 292 LYS A CA 1
ATOM 2389 C C . LYS A 1 292 ? 24.211 -7.299 -9.191 1.00 94.88 292 LYS A C 1
ATOM 2391 O O . LYS A 1 292 ? 24.852 -8.343 -9.078 1.00 94.88 292 LYS A O 1
ATOM 2396 N N . SER A 1 293 ? 23.636 -6.947 -10.343 1.00 96.69 293 SER A N 1
ATOM 2397 C CA . SER A 1 293 ? 23.793 -7.726 -11.583 1.00 96.69 293 SER A CA 1
ATOM 2398 C C . SER A 1 293 ? 25.210 -7.622 -12.137 1.00 96.69 293 SER A C 1
ATOM 2400 O O . SER A 1 293 ? 25.940 -6.678 -11.857 1.00 96.69 293 SER A O 1
ATOM 2402 N N . LYS A 1 294 ? 25.647 -8.594 -12.926 1.00 96.56 294 LYS A N 1
ATOM 2403 C CA . LYS A 1 294 ? 26.982 -8.602 -13.534 1.00 96.56 294 LYS A CA 1
ATOM 2404 C C . LYS A 1 294 ? 27.001 -7.816 -14.850 1.00 96.56 294 LYS A C 1
ATOM 2406 O O . LYS A 1 294 ? 25.985 -7.284 -15.300 1.00 96.56 294 LYS A O 1
ATOM 2411 N N . GLY A 1 295 ? 28.191 -7.725 -15.441 1.00 94.12 295 GLY A N 1
ATOM 2412 C CA . GLY A 1 295 ? 28.418 -7.111 -16.746 1.00 94.12 295 GLY A CA 1
ATOM 2413 C C . GLY A 1 295 ? 28.688 -5.604 -16.710 1.00 94.12 295 GLY A C 1
ATOM 2414 O O . GLY A 1 295 ? 28.517 -4.926 -15.695 1.00 94.12 295 GLY A O 1
ATOM 2415 N N . THR A 1 296 ? 29.143 -5.108 -17.861 1.00 93.38 296 THR A N 1
ATOM 2416 C CA . THR A 1 296 ? 29.457 -3.694 -18.135 1.00 93.38 296 THR A CA 1
ATOM 2417 C C . THR A 1 296 ? 28.854 -3.204 -19.452 1.00 93.38 296 THR A C 1
ATOM 2419 O O . THR A 1 296 ? 29.036 -2.052 -19.818 1.00 93.38 296 THR A O 1
ATOM 2422 N N . LYS A 1 297 ? 28.153 -4.060 -20.202 1.00 94.25 297 LYS A N 1
ATOM 2423 C CA . LYS A 1 297 ? 27.525 -3.679 -21.472 1.00 94.25 297 LYS A CA 1
ATOM 2424 C C . LYS A 1 297 ? 26.062 -3.344 -21.246 1.00 94.25 297 LYS A C 1
ATOM 2426 O O . LYS A 1 297 ? 25.376 -4.079 -20.536 1.00 94.25 297 LYS A O 1
ATOM 2431 N N . PHE A 1 298 ? 25.591 -2.261 -21.862 1.00 92.62 298 PHE A N 1
ATOM 2432 C CA . PHE A 1 298 ? 24.177 -1.924 -21.815 1.00 92.62 298 PHE A CA 1
ATOM 2433 C C . PHE A 1 298 ? 23.356 -2.991 -22.550 1.00 92.62 298 PHE A C 1
ATOM 2435 O O . PHE A 1 298 ? 23.695 -3.413 -23.657 1.00 92.62 298 PHE A O 1
ATOM 2442 N N . LYS A 1 299 ? 22.248 -3.408 -21.938 1.00 94.06 299 LYS A N 1
ATOM 2443 C CA . LYS A 1 299 ? 21.270 -4.313 -22.535 1.00 94.06 299 LYS A CA 1
ATOM 2444 C C . LYS A 1 299 ? 19.894 -3.670 -22.467 1.00 94.06 299 LYS A C 1
ATOM 2446 O O . LYS A 1 299 ? 19.556 -2.999 -21.495 1.00 94.06 299 LYS A O 1
ATOM 2451 N N . LEU A 1 300 ? 19.106 -3.869 -23.522 1.00 94.12 300 LEU A N 1
ATOM 2452 C CA . LEU A 1 300 ? 17.746 -3.345 -23.578 1.00 94.12 300 LEU A CA 1
ATOM 2453 C C . LEU A 1 300 ? 16.910 -3.941 -22.435 1.00 94.12 300 LEU A C 1
ATOM 2455 O O . LEU A 1 300 ? 16.941 -5.161 -22.242 1.00 94.12 300 LEU A O 1
ATOM 2459 N N . PRO A 1 301 ? 16.132 -3.128 -21.709 1.00 94.38 301 PRO A N 1
ATOM 2460 C CA . PRO A 1 301 ? 15.502 -3.575 -20.471 1.00 94.38 301 PRO A CA 1
ATOM 2461 C C . PRO A 1 301 ? 14.440 -4.654 -20.692 1.00 94.38 301 PRO A C 1
ATOM 2463 O O . PRO A 1 301 ? 14.312 -5.569 -19.881 1.00 94.38 301 PRO A O 1
ATOM 2466 N N . GLN A 1 302 ? 13.729 -4.616 -21.822 1.00 93.62 302 GLN A N 1
ATOM 2467 C CA . GLN A 1 302 ? 12.775 -5.662 -22.186 1.00 93.62 302 GLN A CA 1
ATOM 2468 C C . GLN A 1 302 ? 13.450 -7.024 -22.415 1.00 93.62 302 GLN A C 1
ATOM 2470 O O . GLN A 1 302 ? 12.822 -8.056 -22.200 1.00 93.62 302 GLN A O 1
ATOM 2475 N N . ASN A 1 303 ? 14.729 -7.050 -22.806 1.00 94.25 303 ASN A N 1
ATOM 2476 C CA . ASN A 1 303 ? 15.459 -8.304 -22.993 1.00 94.25 303 ASN A CA 1
ATOM 2477 C C . ASN A 1 303 ? 15.860 -8.917 -21.647 1.00 94.25 303 ASN A C 1
ATOM 2479 O O . ASN A 1 303 ? 15.812 -10.132 -21.501 1.00 94.25 303 ASN A O 1
ATOM 2483 N N . ASP A 1 304 ? 16.225 -8.098 -20.657 1.00 95.62 304 ASP A N 1
ATOM 2484 C CA . ASP A 1 304 ? 16.471 -8.597 -19.299 1.00 95.62 304 ASP A CA 1
ATOM 2485 C C . ASP A 1 304 ? 15.196 -9.164 -18.672 1.00 95.62 304 ASP A C 1
ATOM 2487 O O . ASP A 1 304 ? 15.203 -10.279 -18.151 1.00 95.62 304 ASP A O 1
ATOM 2491 N N . LEU A 1 305 ? 14.076 -8.446 -18.795 1.00 95.25 305 LEU A N 1
ATOM 2492 C CA . LEU A 1 305 ? 12.784 -8.939 -18.326 1.00 95.25 305 LEU A CA 1
ATOM 2493 C C . LEU A 1 305 ? 12.386 -10.251 -19.023 1.00 95.25 305 LEU A C 1
ATOM 2495 O O . LEU A 1 305 ? 11.883 -11.166 -18.371 1.00 95.25 305 LEU A O 1
ATOM 2499 N N . LEU A 1 306 ? 12.632 -10.371 -20.332 1.00 93.50 306 LEU A N 1
ATOM 2500 C CA . LEU A 1 306 ? 12.346 -11.588 -21.093 1.00 93.50 306 LEU A CA 1
ATOM 2501 C C . LEU A 1 306 ? 13.153 -12.798 -20.599 1.00 93.50 306 LEU A C 1
ATOM 2503 O O . LEU A 1 306 ? 12.610 -13.906 -20.535 1.00 93.50 306 LEU A O 1
ATOM 2507 N N . ASP A 1 307 ? 14.419 -12.599 -20.236 1.00 94.38 307 ASP A N 1
ATOM 2508 C CA . ASP A 1 307 ? 15.272 -13.666 -19.709 1.00 94.38 307 ASP A CA 1
ATOM 2509 C C . ASP A 1 307 ? 14.769 -14.151 -18.344 1.00 94.38 307 ASP A C 1
ATOM 2511 O O . ASP A 1 307 ? 14.620 -15.358 -18.134 1.00 94.38 307 ASP A O 1
ATOM 2515 N N . VAL A 1 308 ? 14.417 -13.222 -17.446 1.00 95.25 308 VAL A N 1
ATOM 2516 C CA . VAL A 1 308 ? 13.836 -13.553 -16.132 1.00 95.25 308 VAL A CA 1
ATOM 2517 C C . VAL A 1 308 ? 12.501 -14.283 -16.297 1.00 95.25 308 VAL A C 1
ATOM 2519 O O . VAL A 1 308 ? 12.309 -15.355 -15.723 1.00 95.25 308 VAL A O 1
ATOM 2522 N N . LEU A 1 309 ? 11.605 -13.769 -17.148 1.00 93.44 309 LEU A N 1
ATOM 2523 C CA . LEU A 1 309 ? 10.334 -14.422 -17.482 1.00 93.44 309 LEU A CA 1
ATOM 2524 C C . LEU A 1 309 ? 10.550 -15.863 -17.960 1.00 93.44 309 LEU A C 1
ATOM 2526 O O . LEU A 1 309 ? 9.871 -16.784 -17.506 1.00 93.44 309 LEU A O 1
ATOM 2530 N N . SER A 1 310 ? 11.511 -16.069 -18.860 1.00 91.50 310 SER A N 1
ATOM 2531 C CA . SER A 1 310 ? 11.811 -17.383 -19.435 1.00 91.50 310 SER A CA 1
ATOM 2532 C C . SER A 1 310 ? 12.346 -18.371 -18.396 1.00 91.50 310 SER A C 1
ATOM 2534 O O . SER A 1 310 ? 12.016 -19.559 -18.461 1.00 91.50 310 SER A O 1
ATOM 2536 N N . ALA A 1 311 ? 13.136 -17.892 -17.432 1.00 92.06 311 ALA A N 1
ATOM 2537 C CA . ALA A 1 311 ? 13.666 -18.704 -16.342 1.00 92.06 311 ALA A CA 1
ATOM 2538 C C . ALA A 1 311 ? 12.571 -19.137 -15.354 1.00 92.06 311 ALA A C 1
ATOM 2540 O O . ALA A 1 311 ? 12.514 -20.306 -14.970 1.00 92.06 311 ALA A O 1
ATOM 2541 N N . CYS A 1 312 ? 11.674 -18.224 -14.980 1.00 91.19 312 CYS A N 1
ATOM 2542 C CA . CYS A 1 312 ? 10.650 -18.488 -13.969 1.00 91.19 312 CYS A CA 1
ATOM 2543 C C . CYS A 1 312 ? 9.475 -19.318 -14.498 1.00 91.19 312 CYS A C 1
ATOM 2545 O O . CYS A 1 312 ? 8.923 -20.158 -13.793 1.00 91.19 312 CYS A O 1
ATOM 2547 N N . LYS A 1 313 ? 9.089 -19.114 -15.757 1.00 83.06 313 LYS A N 1
ATOM 2548 C CA . LYS A 1 313 ? 7.845 -19.645 -16.327 1.00 83.06 313 LYS A CA 1
ATOM 2549 C C . LYS A 1 313 ? 7.655 -21.159 -16.204 1.00 83.06 313 LYS A C 1
ATOM 2551 O O . LYS A 1 313 ? 6.526 -21.620 -16.121 1.00 83.06 313 LYS A O 1
ATOM 2556 N N . LYS A 1 314 ? 8.728 -21.952 -16.198 1.00 81.69 314 LYS A N 1
ATOM 2557 C CA . LYS A 1 314 ? 8.613 -23.418 -16.081 1.00 81.69 314 LYS A CA 1
ATOM 2558 C C . LYS A 1 314 ? 8.091 -23.882 -14.713 1.00 81.69 314 LYS A C 1
ATOM 2560 O O . LYS A 1 314 ? 7.783 -25.059 -14.573 1.00 81.69 314 LYS A O 1
ATOM 2565 N N . GLN A 1 315 ? 8.041 -22.989 -13.726 1.00 87.50 315 GLN A N 1
ATOM 2566 C CA . GLN A 1 315 ? 7.758 -23.314 -12.328 1.00 87.50 315 GLN A CA 1
ATOM 2567 C C . GLN A 1 315 ? 6.369 -22.854 -11.864 1.00 87.50 315 GLN A C 1
ATOM 2569 O O . GLN A 1 315 ? 5.931 -23.282 -10.803 1.00 87.50 315 GLN A O 1
ATOM 2574 N N . TYR A 1 316 ? 5.676 -22.011 -12.637 1.00 91.25 316 TYR A N 1
ATOM 2575 C CA . TYR A 1 316 ? 4.433 -21.365 -12.208 1.00 91.25 316 TYR A CA 1
ATOM 2576 C C . TYR A 1 316 ? 3.329 -21.520 -13.250 1.00 91.25 316 TYR A C 1
ATOM 2578 O O . TYR A 1 316 ? 3.576 -21.441 -14.453 1.00 91.25 316 TYR A O 1
ATOM 2586 N N . GLU A 1 317 ? 2.096 -21.689 -12.776 1.00 85.19 317 GLU A N 1
ATOM 2587 C CA . GLU A 1 317 ? 0.906 -21.778 -13.630 1.00 85.19 317 GLU A CA 1
ATOM 2588 C C . GLU A 1 317 ? 0.500 -20.405 -14.178 1.00 85.19 317 GLU A C 1
ATOM 2590 O O . GLU A 1 317 ? -0.098 -20.306 -15.249 1.00 85.19 317 GLU A O 1
ATOM 2595 N N . GLY A 1 318 ? 0.838 -19.335 -13.453 1.00 86.50 318 GLY A N 1
ATOM 2596 C CA . GLY A 1 318 ? 0.538 -17.969 -13.848 1.00 86.50 318 GLY A CA 1
ATOM 2597 C C . GLY A 1 318 ? 1.652 -16.998 -13.498 1.00 86.50 318 GLY A C 1
ATOM 2598 O O . GLY A 1 318 ? 2.052 -16.911 -12.339 1.00 86.50 318 GLY A O 1
ATOM 2599 N N . VAL A 1 319 ? 2.111 -16.236 -14.492 1.00 93.56 319 VAL A N 1
ATOM 2600 C CA . VAL A 1 319 ? 3.124 -15.191 -14.311 1.00 93.56 319 VAL A CA 1
ATOM 2601 C C . VAL A 1 319 ? 2.529 -13.838 -14.678 1.00 93.56 319 VAL A C 1
ATOM 2603 O O . VAL A 1 319 ? 2.066 -13.637 -15.801 1.00 93.56 319 VAL A O 1
ATOM 2606 N N . SER A 1 320 ? 2.554 -12.913 -13.729 1.00 95.88 320 SER A N 1
ATOM 2607 C CA . SER A 1 320 ? 2.182 -11.511 -13.913 1.00 95.88 320 SER A CA 1
ATOM 2608 C C . SER A 1 320 ? 3.415 -10.625 -13.758 1.00 95.88 320 SER A C 1
ATOM 2610 O O . SER A 1 320 ? 4.390 -11.008 -13.110 1.00 95.88 320 SER A O 1
ATOM 2612 N N . VAL A 1 321 ? 3.378 -9.435 -14.351 1.00 96.62 321 VAL A N 1
ATOM 2613 C CA . VAL A 1 321 ? 4.446 -8.438 -14.225 1.00 96.62 321 VAL A CA 1
ATOM 2614 C C . VAL A 1 321 ? 3.865 -7.162 -13.639 1.00 96.62 321 VAL A C 1
ATOM 2616 O O . VAL A 1 321 ? 2.886 -6.630 -14.163 1.00 96.62 321 VAL A O 1
ATOM 2619 N N . ILE A 1 322 ? 4.497 -6.650 -12.590 1.00 97.56 322 ILE A N 1
ATOM 2620 C CA . ILE A 1 322 ? 4.283 -5.296 -12.091 1.00 97.56 322 ILE A CA 1
ATOM 2621 C C . ILE A 1 322 ? 5.551 -4.495 -12.355 1.00 97.56 322 ILE A C 1
ATOM 2623 O O . ILE A 1 322 ? 6.657 -4.926 -12.032 1.00 97.56 322 ILE A O 1
ATOM 2627 N N . ALA A 1 323 ? 5.411 -3.353 -13.012 1.00 96.56 323 ALA A N 1
ATOM 2628 C CA . ALA A 1 323 ? 6.568 -2.623 -13.498 1.00 96.56 323 ALA A CA 1
ATOM 2629 C C . ALA A 1 323 ? 6.340 -1.123 -13.435 1.00 96.56 323 ALA A C 1
ATOM 2631 O O . ALA A 1 323 ? 5.250 -0.670 -13.774 1.00 96.56 323 ALA A O 1
ATOM 2632 N N . ASN A 1 324 ? 7.348 -0.344 -13.042 1.00 96.12 324 ASN A N 1
ATOM 2633 C CA . ASN A 1 324 ? 7.210 1.109 -12.970 1.00 96.12 324 ASN A CA 1
ATOM 2634 C C . ASN A 1 324 ? 8.231 1.864 -13.822 1.00 96.12 324 ASN A C 1
ATOM 2636 O O . ASN A 1 324 ? 9.354 1.401 -14.010 1.00 96.12 324 ASN A O 1
ATOM 2640 N N . SER A 1 325 ? 7.855 3.041 -14.331 1.00 95.69 325 SER A N 1
ATOM 2641 C CA . SER A 1 325 ? 8.761 3.952 -15.049 1.00 95.69 325 SER A CA 1
ATOM 2642 C C . SER A 1 325 ? 9.545 3.241 -16.169 1.00 95.69 325 SER A C 1
ATOM 2644 O O . SER A 1 325 ? 8.941 2.716 -17.109 1.00 95.69 325 SER A O 1
ATOM 2646 N N . TYR A 1 326 ? 10.875 3.182 -16.067 1.00 95.50 326 TYR A N 1
ATOM 2647 C CA . TYR A 1 326 ? 11.768 2.452 -16.971 1.00 95.50 326 TYR A CA 1
ATOM 2648 C C . TYR A 1 326 ? 11.424 0.957 -17.112 1.00 95.50 326 TYR A C 1
ATOM 2650 O O . TYR A 1 326 ? 11.430 0.424 -18.221 1.00 95.50 326 TYR A O 1
ATOM 2658 N N . GLY A 1 327 ? 11.057 0.279 -16.024 1.00 96.12 327 GLY A N 1
ATOM 2659 C CA . GLY A 1 327 ? 10.571 -1.098 -16.088 1.00 96.12 327 GLY A CA 1
ATOM 2660 C C . GLY A 1 327 ? 9.184 -1.205 -16.711 1.00 96.12 327 GLY A C 1
ATOM 2661 O O . GLY A 1 327 ? 8.889 -2.177 -17.403 1.00 96.12 327 GLY A O 1
ATOM 2662 N N . GLY A 1 328 ? 8.351 -0.174 -16.551 1.00 95.94 328 GLY A N 1
ATOM 2663 C CA . GLY A 1 328 ? 7.080 -0.046 -17.264 1.00 95.94 328 GLY A CA 1
ATOM 2664 C C . GLY A 1 328 ? 7.281 -0.053 -18.782 1.00 95.94 328 GLY A C 1
ATOM 2665 O O . GLY A 1 328 ? 6.607 -0.806 -19.483 1.00 95.94 328 GLY A O 1
ATOM 2666 N N . TYR A 1 329 ? 8.275 0.694 -19.280 1.00 95.94 329 TYR A N 1
ATOM 2667 C CA . TYR A 1 329 ? 8.706 0.589 -20.678 1.00 95.94 329 TYR A CA 1
ATOM 2668 C C . TYR A 1 329 ? 9.145 -0.838 -21.016 1.00 95.94 329 TYR A C 1
ATOM 2670 O O . TYR A 1 329 ? 8.708 -1.380 -22.023 1.00 95.94 329 TYR A O 1
ATOM 2678 N N . ALA A 1 330 ? 9.975 -1.467 -20.176 1.00 94.75 330 ALA A N 1
ATOM 2679 C CA . ALA A 1 330 ? 10.467 -2.825 -20.408 1.00 94.75 330 ALA A CA 1
ATOM 2680 C C . ALA A 1 330 ? 9.327 -3.835 -20.602 1.00 94.75 330 ALA A C 1
ATOM 2682 O O . ALA A 1 330 ? 9.364 -4.625 -21.541 1.00 94.75 330 ALA A O 1
ATOM 2683 N N . ALA A 1 331 ? 8.309 -3.780 -19.739 1.00 94.69 331 ALA A N 1
ATOM 2684 C CA . ALA A 1 331 ? 7.149 -4.662 -19.778 1.00 94.69 331 ALA A CA 1
ATOM 2685 C C . ALA A 1 331 ? 6.264 -4.405 -21.004 1.00 94.69 331 ALA A C 1
ATOM 2687 O O . ALA A 1 331 ? 5.851 -5.351 -21.676 1.00 94.69 331 ALA A O 1
ATOM 2688 N N . LEU A 1 332 ? 6.004 -3.134 -21.321 1.00 93.62 332 LEU A N 1
ATOM 2689 C CA . LEU A 1 332 ? 5.185 -2.748 -22.469 1.00 93.62 332 LEU A CA 1
ATOM 2690 C C . LEU A 1 332 ? 5.905 -2.978 -23.810 1.00 93.62 332 LEU A C 1
ATOM 2692 O O . LEU A 1 332 ? 5.256 -3.286 -24.801 1.00 93.62 332 LEU A O 1
ATOM 2696 N N . ALA A 1 333 ? 7.236 -2.876 -23.847 1.00 92.00 333 ALA A N 1
ATOM 2697 C CA . ALA A 1 333 ? 8.060 -3.068 -25.042 1.00 92.00 333 ALA A CA 1
ATOM 2698 C C . ALA A 1 333 ? 8.443 -4.533 -25.309 1.00 92.00 333 ALA A C 1
ATOM 2700 O O . ALA A 1 333 ? 9.198 -4.799 -26.252 1.00 92.00 333 ALA A O 1
ATOM 2701 N N . LEU A 1 334 ? 7.962 -5.484 -24.501 1.00 89.19 334 LEU A N 1
ATOM 2702 C CA . LEU A 1 334 ? 8.103 -6.903 -24.805 1.00 89.19 334 LEU A CA 1
ATOM 2703 C C . LEU A 1 334 ? 7.464 -7.184 -26.170 1.00 89.19 334 LEU A C 1
ATOM 2705 O O . LEU A 1 334 ? 6.308 -6.876 -26.417 1.00 89.19 334 LEU A O 1
ATOM 2709 N N . ARG A 1 335 ? 8.233 -7.792 -27.065 1.00 74.31 335 ARG A N 1
ATOM 2710 C CA . ARG A 1 335 ? 7.769 -8.338 -28.344 1.00 74.31 335 ARG A CA 1
ATOM 2711 C C . ARG A 1 335 ? 8.111 -9.814 -28.268 1.00 74.31 335 ARG A C 1
ATOM 2713 O O . ARG A 1 335 ? 9.255 -10.064 -27.910 1.00 74.31 335 ARG A O 1
ATOM 2720 N N . ASN A 1 336 ? 7.171 -10.748 -28.482 1.00 63.91 336 ASN A N 1
ATOM 2721 C CA . ASN A 1 336 ? 7.370 -12.188 -28.804 1.00 63.91 336 ASN A CA 1
ATOM 2722 C C . ASN A 1 336 ? 6.206 -13.070 -28.304 1.00 63.91 336 ASN A C 1
ATOM 2724 O O . ASN A 1 336 ? 5.448 -12.692 -27.420 1.00 63.91 336 ASN A O 1
ATOM 2728 N N . HIS A 1 337 ? 6.141 -14.323 -28.775 1.00 57.44 337 HIS A N 1
ATOM 2729 C CA . HIS A 1 337 ? 5.194 -15.360 -28.318 1.00 57.44 337 HIS A CA 1
ATOM 2730 C C . HIS A 1 337 ? 5.204 -15.648 -26.801 1.00 57.44 337 HIS A C 1
ATOM 2732 O O . HIS A 1 337 ? 4.258 -16.239 -26.282 1.00 57.44 337 HIS A O 1
ATOM 2738 N N . ILE A 1 338 ? 6.254 -15.251 -26.074 1.00 61.81 338 ILE A N 1
ATOM 2739 C CA . ILE A 1 338 ? 6.316 -15.363 -24.605 1.00 61.81 338 ILE A CA 1
ATOM 2740 C C . ILE A 1 338 ? 5.335 -14.386 -23.934 1.00 61.81 338 ILE A C 1
ATOM 2742 O O . ILE A 1 338 ? 4.798 -14.688 -22.875 1.00 61.81 338 ILE A O 1
ATOM 2746 N N . GLN A 1 339 ? 5.007 -13.276 -24.593 1.00 61.28 339 GLN A N 1
ATOM 2747 C CA . GLN A 1 339 ? 4.029 -12.298 -24.126 1.00 61.28 339 GLN A CA 1
ATOM 2748 C C . GLN A 1 339 ? 2.602 -12.852 -24.045 1.00 61.28 339 GLN A C 1
ATOM 2750 O O . GLN A 1 339 ? 1.838 -12.452 -23.172 1.00 61.28 339 GLN A O 1
ATOM 2755 N N . LEU A 1 340 ? 2.260 -13.833 -24.890 1.00 60.97 340 LEU A N 1
ATOM 2756 C CA . LEU A 1 340 ? 0.977 -14.551 -24.831 1.00 60.97 340 LEU A CA 1
ATOM 2757 C C . LEU A 1 340 ? 0.818 -15.398 -23.559 1.00 60.97 340 LEU A C 1
ATOM 2759 O O . LEU A 1 340 ? -0.234 -15.989 -23.348 1.00 60.97 340 LEU A O 1
ATOM 2763 N N . GLN A 1 341 ? 1.871 -15.503 -22.750 1.00 73.19 341 GLN A N 1
ATOM 2764 C CA . GLN A 1 341 ? 1.934 -16.368 -21.574 1.00 73.19 341 GLN A CA 1
ATOM 2765 C C . GLN A 1 341 ? 2.116 -15.563 -20.280 1.00 73.19 341 GLN A C 1
ATOM 2767 O O . GLN A 1 341 ? 2.315 -16.147 -19.221 1.00 73.19 341 GLN A O 1
ATOM 2772 N N . ILE A 1 342 ? 2.032 -14.229 -20.371 1.00 88.56 342 ILE A N 1
ATOM 2773 C CA . ILE A 1 342 ? 1.884 -13.337 -19.221 1.00 88.56 342 ILE A CA 1
ATOM 2774 C C . ILE A 1 342 ? 0.389 -13.183 -18.937 1.00 88.56 342 ILE A C 1
ATOM 2776 O O . ILE A 1 342 ? -0.377 -12.776 -19.812 1.00 88.56 342 ILE A O 1
ATOM 2780 N N . ASN A 1 343 ? -0.020 -13.468 -17.703 1.00 91.25 343 ASN A N 1
ATOM 2781 C CA . ASN A 1 343 ? -1.420 -13.395 -17.292 1.00 91.25 343 ASN A CA 1
ATOM 2782 C C . ASN A 1 343 ? -1.918 -11.955 -17.182 1.00 91.25 343 ASN A C 1
ATOM 2784 O O . ASN A 1 343 ? -3.078 -11.680 -17.499 1.00 91.25 343 ASN A O 1
ATOM 2788 N N . LYS A 1 344 ? -1.060 -11.055 -16.689 1.00 94.06 344 LYS A N 1
ATOM 2789 C CA . LYS A 1 344 ? -1.384 -9.649 -16.438 1.00 94.06 344 LYS A CA 1
ATOM 2790 C C . LYS A 1 344 ? -0.117 -8.788 -16.436 1.00 94.06 344 LYS A C 1
ATOM 2792 O O . LYS A 1 344 ? 0.900 -9.201 -15.879 1.00 94.06 344 LYS A O 1
ATOM 2797 N N . ILE A 1 345 ? -0.193 -7.595 -17.025 1.00 95.69 345 ILE A N 1
ATOM 2798 C CA . ILE A 1 345 ? 0.805 -6.529 -16.848 1.00 95.69 345 ILE A CA 1
ATOM 2799 C C . ILE A 1 345 ? 0.146 -5.370 -16.105 1.00 95.69 345 ILE A C 1
ATOM 2801 O O . ILE A 1 345 ? -0.881 -4.855 -16.543 1.00 95.69 345 ILE A O 1
ATOM 2805 N N . ILE A 1 346 ? 0.761 -4.947 -15.005 1.00 97.69 346 ILE A N 1
ATOM 2806 C CA . ILE A 1 346 ? 0.393 -3.752 -14.245 1.00 97.69 346 ILE A CA 1
ATOM 2807 C C . ILE A 1 346 ? 1.547 -2.761 -14.388 1.00 97.69 346 ILE A C 1
ATOM 2809 O O . ILE A 1 346 ? 2.591 -2.907 -13.751 1.00 97.69 346 ILE A O 1
ATOM 2813 N N . ALA A 1 347 ? 1.381 -1.776 -15.264 1.00 97.38 347 ALA A N 1
ATOM 2814 C CA . ALA A 1 347 ? 2.406 -0.785 -15.558 1.00 97.38 347 ALA A CA 1
ATOM 2815 C C . ALA A 1 347 ? 2.111 0.532 -14.819 1.00 97.38 347 ALA A C 1
ATOM 2817 O O . ALA A 1 347 ? 1.034 1.104 -14.954 1.00 97.38 347 ALA A O 1
ATOM 2818 N N . ILE A 1 348 ? 3.064 1.014 -14.024 1.00 97.50 348 ILE A N 1
ATOM 2819 C CA . ILE A 1 348 ? 2.895 2.132 -13.087 1.00 97.50 348 ILE A CA 1
ATOM 2820 C C . ILE A 1 348 ? 3.785 3.293 -13.513 1.00 97.50 348 ILE A C 1
ATOM 2822 O O . ILE A 1 348 ? 5.003 3.154 -13.598 1.00 97.50 348 ILE A O 1
ATOM 2826 N N . SER A 1 349 ? 3.193 4.446 -13.800 1.00 97.19 349 SER A N 1
ATOM 2827 C CA . SER A 1 349 ? 3.907 5.573 -14.402 1.00 97.19 349 SER A CA 1
ATOM 2828 C C . SER A 1 349 ? 4.858 5.160 -15.545 1.00 97.19 349 SER A C 1
ATOM 2830 O O . SER A 1 349 ? 6.034 5.521 -15.501 1.00 97.19 349 SER A O 1
ATOM 2832 N N . PRO A 1 350 ? 4.436 4.330 -16.525 1.00 97.12 350 PRO A N 1
ATOM 2833 C CA . PRO A 1 350 ? 5.361 3.757 -17.497 1.00 97.12 350 PRO A CA 1
ATOM 2834 C C . PRO A 1 350 ? 5.864 4.803 -18.490 1.00 97.12 350 PRO A C 1
ATOM 2836 O O . PRO A 1 350 ? 5.117 5.677 -18.923 1.00 97.12 350 PRO A O 1
ATOM 2839 N N . VAL A 1 351 ? 7.113 4.666 -18.939 1.00 95.88 351 VAL A N 1
ATOM 2840 C CA . VAL A 1 351 ? 7.591 5.447 -20.086 1.00 95.88 351 VAL A CA 1
ATOM 2841 C C . VAL A 1 351 ? 7.077 4.803 -21.374 1.00 95.88 351 VAL A C 1
ATOM 2843 O O . VAL A 1 351 ? 7.440 3.675 -21.689 1.00 95.88 351 VAL A O 1
ATOM 2846 N N . VAL A 1 352 ? 6.250 5.517 -22.138 1.00 95.06 352 VAL A N 1
ATOM 2847 C CA . VAL A 1 352 ? 5.766 5.060 -23.461 1.00 95.06 352 VAL A CA 1
ATOM 2848 C C . VAL A 1 352 ? 6.581 5.636 -24.625 1.00 95.06 352 VAL A C 1
ATOM 2850 O O . VAL A 1 352 ? 6.592 5.076 -25.721 1.00 95.06 352 VAL A O 1
ATOM 2853 N N . ASP A 1 353 ? 7.281 6.747 -24.380 1.00 94.69 353 ASP A N 1
ATOM 2854 C CA . ASP A 1 353 ? 8.181 7.410 -25.323 1.00 94.69 353 ASP A CA 1
ATOM 2855 C C . ASP A 1 353 ? 9.259 8.195 -24.557 1.00 94.69 353 ASP A C 1
ATOM 2857 O O . ASP A 1 353 ? 8.985 9.244 -23.971 1.00 94.69 353 ASP A O 1
ATOM 2861 N N . PHE A 1 354 ? 10.501 7.700 -24.569 1.00 94.69 354 PHE A N 1
ATOM 2862 C CA . PHE A 1 354 ? 11.614 8.352 -23.871 1.00 94.69 354 PHE A CA 1
ATOM 2863 C C . PHE A 1 354 ? 11.911 9.760 -24.391 1.00 94.69 354 PHE A C 1
ATOM 2865 O O . PHE A 1 354 ? 12.386 10.593 -23.624 1.00 94.69 354 PHE A O 1
ATOM 2872 N N . LYS A 1 355 ? 11.595 10.069 -25.655 1.00 92.88 355 LYS A N 1
ATOM 2873 C CA . LYS A 1 355 ? 11.874 11.388 -26.248 1.00 92.88 355 LYS A CA 1
ATOM 2874 C C . LYS A 1 355 ? 11.023 12.499 -25.640 1.00 92.88 355 LYS A C 1
ATOM 2876 O O . LYS A 1 355 ? 11.385 13.667 -25.752 1.00 92.88 355 LYS A O 1
ATOM 2881 N N . LYS A 1 356 ? 9.897 12.138 -25.022 1.00 93.69 356 LYS A N 1
ATOM 2882 C CA . LYS A 1 356 ? 8.966 13.074 -24.385 1.00 93.69 356 LYS A CA 1
ATOM 2883 C C . LYS A 1 356 ? 9.196 13.235 -22.887 1.00 93.69 356 LYS A C 1
ATOM 2885 O O . LYS A 1 356 ? 8.591 14.108 -22.272 1.00 93.69 356 LYS A O 1
ATOM 2890 N N . VAL A 1 357 ? 10.065 12.413 -22.300 1.00 93.62 357 VAL A N 1
ATOM 2891 C CA . VAL A 1 357 ? 10.363 12.486 -20.871 1.00 93.62 357 VAL A CA 1
ATOM 2892 C C . VAL A 1 357 ? 11.166 13.750 -20.583 1.00 93.62 357 VAL A C 1
ATOM 2894 O O . VAL A 1 357 ? 12.212 14.007 -21.188 1.00 93.62 357 VAL A O 1
ATOM 2897 N N . GLN A 1 358 ? 10.680 14.551 -19.637 1.00 90.31 358 GLN A N 1
ATOM 2898 C CA . GLN A 1 358 ? 11.336 15.798 -19.262 1.00 90.31 358 GLN A CA 1
ATOM 2899 C C . GLN A 1 358 ? 12.729 15.515 -18.674 1.00 90.31 358 GLN A C 1
ATOM 2901 O O . GLN A 1 358 ? 12.895 14.632 -17.838 1.00 90.31 358 GLN A O 1
ATOM 2906 N N . ASN A 1 359 ? 13.739 16.281 -19.101 1.00 88.62 359 ASN A N 1
ATOM 2907 C CA . ASN A 1 359 ? 15.133 16.158 -18.648 1.00 88.62 359 ASN A CA 1
ATOM 2908 C C . ASN A 1 359 ? 15.793 14.787 -18.907 1.00 88.62 359 ASN A C 1
ATOM 2910 O O . ASN A 1 359 ? 16.815 14.473 -18.302 1.00 88.62 359 ASN A O 1
ATOM 2914 N N . ILE A 1 360 ? 15.283 13.974 -19.839 1.00 91.50 360 ILE A N 1
ATOM 2915 C CA . ILE A 1 360 ? 15.840 12.635 -20.097 1.00 91.50 360 ILE A CA 1
ATOM 2916 C C . ILE A 1 360 ? 17.319 12.650 -20.520 1.00 91.50 360 ILE A C 1
ATOM 2918 O O . ILE A 1 360 ? 18.069 11.721 -20.226 1.00 91.50 360 ILE A O 1
ATOM 2922 N N . SER A 1 361 ? 17.774 13.729 -21.164 1.00 90.00 361 SER A N 1
ATOM 2923 C CA . SER A 1 361 ? 19.163 13.901 -21.603 1.00 90.00 361 SER A CA 1
ATOM 2924 C C . SER A 1 361 ? 20.154 14.080 -20.451 1.00 90.00 361 SER A C 1
ATOM 2926 O O . SER A 1 361 ? 21.338 13.789 -20.621 1.00 90.00 361 SER A O 1
ATOM 2928 N N . THR A 1 362 ? 19.702 14.532 -19.276 1.00 91.56 362 THR A N 1
ATOM 2929 C CA . THR A 1 362 ? 20.563 14.696 -18.095 1.00 91.56 362 THR A CA 1
ATOM 2930 C C . THR A 1 362 ? 20.628 13.432 -17.240 1.00 91.56 362 THR A C 1
ATOM 2932 O O . THR A 1 362 ? 21.524 13.321 -16.400 1.00 91.56 362 THR A O 1
ATOM 2935 N N . LEU A 1 363 ? 19.753 12.447 -17.487 1.00 92.69 363 LEU A N 1
ATOM 2936 C CA . LEU A 1 363 ? 19.671 11.212 -16.708 1.00 92.69 363 LEU A CA 1
ATOM 2937 C C . LEU A 1 363 ? 21.011 10.451 -16.637 1.00 92.69 363 LEU A C 1
ATOM 2939 O O . LEU A 1 363 ? 21.428 10.140 -15.524 1.00 92.69 363 LEU A O 1
ATOM 2943 N N . PRO A 1 364 ? 21.764 10.203 -17.733 1.00 92.62 364 PRO A N 1
ATOM 2944 C CA . PRO A 1 364 ? 23.046 9.492 -17.636 1.00 92.62 364 PRO A CA 1
ATOM 2945 C C . PRO A 1 364 ? 24.065 10.192 -16.725 1.00 92.62 364 PRO A C 1
ATOM 2947 O O . PRO A 1 364 ? 24.818 9.536 -16.002 1.00 92.62 364 PRO A O 1
ATOM 2950 N N . LYS A 1 365 ? 24.079 11.533 -16.738 1.00 91.44 365 LYS A N 1
ATOM 2951 C CA . LYS A 1 365 ? 24.929 12.335 -15.852 1.00 91.44 365 LYS A CA 1
ATOM 2952 C C . LYS A 1 365 ? 24.468 12.186 -14.402 1.00 91.44 365 LYS A C 1
ATOM 2954 O O . LYS A 1 365 ? 25.279 11.800 -13.562 1.00 91.44 365 LYS A O 1
ATOM 2959 N N . TYR A 1 366 ? 23.173 12.387 -14.151 1.00 93.31 366 TYR A N 1
ATOM 2960 C CA . TYR A 1 366 ? 22.560 12.235 -12.832 1.00 93.31 366 TYR A CA 1
ATOM 2961 C C . TYR A 1 366 ? 22.873 10.872 -12.202 1.00 93.31 366 TYR A C 1
ATOM 2963 O O . TYR A 1 366 ? 23.342 10.827 -11.066 1.00 93.31 366 TYR A O 1
ATOM 2971 N N . LEU A 1 367 ? 22.694 9.775 -12.951 1.00 93.56 367 LEU A N 1
ATOM 2972 C CA . LEU A 1 367 ? 22.968 8.418 -12.467 1.00 93.56 367 LEU A CA 1
ATOM 2973 C C . LEU A 1 367 ? 24.434 8.237 -12.068 1.00 93.56 367 LEU A C 1
ATOM 2975 O O . LEU A 1 367 ? 24.726 7.632 -11.042 1.00 93.56 367 LEU A O 1
ATOM 2979 N N . SER A 1 368 ? 25.360 8.787 -12.853 1.00 89.88 368 SER A N 1
ATOM 2980 C CA . SER A 1 368 ? 26.788 8.664 -12.558 1.00 89.88 368 SER A CA 1
ATOM 2981 C C . SER A 1 368 ? 27.251 9.479 -11.351 1.00 89.88 368 SER A C 1
ATOM 2983 O O . SER A 1 368 ? 28.198 9.076 -10.684 1.00 89.88 368 SER A O 1
ATOM 2985 N N . GLU A 1 369 ? 26.599 10.612 -11.086 1.00 92.56 369 GLU A N 1
ATOM 2986 C CA . GLU A 1 369 ? 26.946 11.512 -9.982 1.00 92.56 369 GLU A CA 1
ATOM 2987 C C . GLU A 1 369 ? 26.297 11.069 -8.666 1.00 92.56 369 GLU A C 1
ATOM 2989 O O . GLU A 1 369 ? 26.938 11.128 -7.622 1.00 92.56 369 GLU A O 1
ATOM 2994 N N . ASN A 1 370 ? 25.050 10.587 -8.715 1.00 93.75 370 ASN A N 1
ATOM 2995 C CA . ASN A 1 370 ? 24.259 10.277 -7.520 1.00 93.75 370 ASN A CA 1
ATOM 2996 C C . ASN A 1 370 ? 24.248 8.785 -7.159 1.00 93.75 370 ASN A C 1
ATOM 2998 O O . ASN A 1 370 ? 23.955 8.441 -6.019 1.00 93.75 370 ASN A O 1
ATOM 3002 N N . HIS A 1 371 ? 24.604 7.897 -8.094 1.00 92.62 371 HIS A N 1
ATOM 3003 C CA . HIS A 1 371 ? 24.657 6.448 -7.864 1.00 92.62 371 HIS A CA 1
ATOM 3004 C C . HIS A 1 371 ? 25.987 5.851 -8.371 1.00 92.62 371 HIS A C 1
ATOM 3006 O O . HIS A 1 371 ? 25.995 4.983 -9.258 1.00 92.62 371 HIS A O 1
ATOM 3012 N N . PRO A 1 372 ? 27.140 6.314 -7.845 1.00 90.56 372 PRO A N 1
ATOM 3013 C CA . PRO A 1 372 ? 28.453 5.887 -8.319 1.00 90.56 372 PRO A CA 1
ATOM 3014 C C . PRO A 1 372 ? 28.629 4.367 -8.188 1.00 90.56 372 PRO A C 1
ATOM 3016 O O . PRO A 1 372 ? 28.381 3.777 -7.139 1.00 90.56 372 PRO A O 1
ATOM 3019 N N . GLY A 1 373 ? 29.045 3.719 -9.279 1.00 91.00 373 GLY A N 1
ATOM 3020 C CA . GLY A 1 373 ? 29.249 2.266 -9.345 1.00 91.00 373 GLY A CA 1
ATOM 3021 C C . GLY A 1 373 ? 27.969 1.427 -9.467 1.00 91.00 373 GLY A C 1
ATOM 3022 O O . GLY A 1 373 ? 28.061 0.236 -9.787 1.00 91.00 373 GLY A O 1
ATOM 3023 N N . TRP A 1 374 ? 26.785 2.026 -9.283 1.00 94.25 374 TRP A N 1
ATOM 3024 C CA . TRP A 1 374 ? 25.512 1.323 -9.458 1.00 94.25 374 TRP A CA 1
ATOM 3025 C C . TRP A 1 374 ? 25.195 1.070 -10.928 1.00 94.25 374 TRP A C 1
ATOM 3027 O O . TRP A 1 374 ? 24.625 0.035 -11.234 1.00 94.25 374 TRP A O 1
ATOM 3037 N N . TYR A 1 375 ? 25.595 1.968 -11.832 1.00 94.62 375 TYR A N 1
ATOM 3038 C CA . TYR A 1 375 ? 25.439 1.831 -13.285 1.00 94.62 375 TYR A CA 1
ATOM 3039 C C . TYR A 1 375 ? 26.819 1.692 -13.924 1.00 94.62 375 TYR A C 1
ATOM 3041 O O . TYR A 1 375 ? 27.628 2.617 -13.855 1.00 94.62 375 TYR A O 1
ATOM 3049 N N . ARG A 1 376 ? 27.102 0.525 -14.511 1.00 94.31 376 ARG A N 1
ATOM 3050 C CA . ARG A 1 376 ? 28.434 0.159 -15.035 1.00 94.31 376 ARG A CA 1
ATOM 3051 C C . ARG A 1 376 ? 28.522 0.126 -16.558 1.00 94.31 376 ARG A C 1
ATOM 3053 O O . ARG A 1 376 ? 29.554 -0.269 -17.088 1.00 94.31 376 ARG A O 1
ATOM 3060 N N . PHE A 1 377 ? 27.447 0.491 -17.247 1.00 91.69 377 PHE A N 1
ATOM 3061 C CA . PHE A 1 377 ? 27.438 0.601 -18.699 1.00 91.69 377 PHE A CA 1
ATOM 3062 C C . PHE A 1 377 ? 27.985 1.941 -19.190 1.00 91.69 377 PHE A C 1
ATOM 3064 O O . PHE A 1 377 ? 27.982 2.943 -18.470 1.00 91.69 377 PHE A O 1
ATOM 3071 N N . GLU A 1 378 ? 28.418 1.965 -20.449 1.00 92.25 378 GLU A N 1
ATOM 3072 C CA . GLU A 1 378 ? 28.893 3.177 -21.108 1.00 92.25 378 GLU A CA 1
ATOM 3073 C C . GLU A 1 378 ? 27.777 4.225 -21.214 1.00 92.25 378 GLU A C 1
ATOM 3075 O O . GLU A 1 378 ? 26.696 3.974 -21.759 1.00 92.25 378 GLU A O 1
ATOM 3080 N N . LYS A 1 379 ? 28.039 5.444 -20.722 1.00 90.88 379 LYS A N 1
ATOM 3081 C CA . LYS A 1 379 ? 27.032 6.525 -20.674 1.00 90.88 379 LYS A CA 1
ATOM 3082 C C . LYS A 1 379 ? 26.488 6.865 -22.060 1.00 90.88 379 LYS A C 1
ATOM 3084 O O . LYS A 1 379 ? 25.303 7.167 -22.193 1.00 90.88 379 LYS A O 1
ATOM 3089 N N . GLN A 1 380 ? 27.348 6.815 -23.078 1.00 91.94 380 GLN A N 1
ATOM 3090 C CA . GLN A 1 380 ? 26.971 7.128 -24.453 1.00 91.94 380 GLN A CA 1
ATOM 3091 C C . GLN A 1 380 ? 26.035 6.069 -25.043 1.00 91.94 380 GLN A C 1
ATOM 3093 O O . GLN A 1 380 ? 25.101 6.427 -25.754 1.00 91.94 380 GLN A O 1
ATOM 3098 N N . GLU A 1 381 ? 26.234 4.786 -24.729 1.00 92.00 381 GLU A N 1
ATOM 3099 C CA . GLU A 1 381 ? 25.334 3.717 -25.181 1.00 92.00 381 GLU A CA 1
ATOM 3100 C C . GLU A 1 381 ? 23.933 3.902 -24.594 1.00 92.00 381 GLU A C 1
ATOM 3102 O O . GLU A 1 381 ? 22.941 3.848 -25.322 1.00 92.00 381 GLU A O 1
ATOM 3107 N N . PHE A 1 382 ? 23.849 4.207 -23.297 1.00 93.62 382 PHE A N 1
ATOM 3108 C CA . PHE A 1 382 ? 22.569 4.471 -22.646 1.00 93.62 382 PHE A CA 1
ATOM 3109 C C . PHE A 1 382 ? 21.901 5.747 -23.171 1.00 93.62 382 PHE A C 1
ATOM 3111 O O . PHE A 1 382 ? 20.710 5.735 -23.472 1.00 93.62 382 PHE A O 1
ATOM 3118 N N . ALA A 1 383 ? 22.658 6.830 -23.367 1.00 92.94 383 ALA A N 1
ATOM 3119 C CA . ALA A 1 383 ? 22.143 8.056 -23.979 1.00 92.94 383 ALA A CA 1
ATOM 3120 C C . ALA A 1 383 ? 21.609 7.806 -25.400 1.00 92.94 383 ALA A C 1
ATOM 3122 O O . ALA A 1 383 ? 20.522 8.273 -25.745 1.00 92.94 383 ALA A O 1
ATOM 3123 N N . ASN A 1 384 ? 22.335 7.020 -26.202 1.00 93.19 384 ASN A N 1
ATOM 3124 C CA . ASN A 1 384 ? 21.902 6.619 -27.538 1.00 93.19 384 ASN A CA 1
ATOM 3125 C C . ASN A 1 384 ? 20.604 5.809 -27.477 1.00 93.19 384 ASN A C 1
ATOM 3127 O O . ASN A 1 384 ? 19.720 6.037 -28.301 1.00 93.19 384 ASN A O 1
ATOM 3131 N N . PHE A 1 385 ? 20.457 4.900 -26.508 1.00 93.94 385 PHE A N 1
ATOM 3132 C CA . PHE A 1 385 ? 19.197 4.194 -26.286 1.00 93.94 385 PHE A CA 1
ATOM 3133 C C . PHE A 1 385 ? 18.063 5.163 -25.946 1.00 93.94 385 PHE A C 1
ATOM 3135 O O . PHE A 1 385 ? 17.042 5.125 -26.615 1.00 93.94 385 PHE A O 1
ATOM 3142 N N . LEU A 1 386 ? 18.233 6.072 -24.983 1.00 93.62 386 LEU A N 1
ATOM 3143 C CA . LEU A 1 386 ? 17.176 7.018 -24.598 1.00 93.62 386 LEU A CA 1
ATOM 3144 C C . LEU A 1 386 ? 16.704 7.885 -25.781 1.00 93.62 386 LEU A C 1
ATOM 3146 O O . LEU A 1 386 ? 15.518 8.179 -25.903 1.00 93.62 386 LEU A O 1
ATOM 3150 N N . GLN A 1 387 ? 17.615 8.252 -26.686 1.00 91.06 387 GLN A N 1
ATOM 3151 C CA . GLN A 1 387 ? 17.297 9.031 -27.889 1.00 91.06 387 GLN A CA 1
ATOM 3152 C C . GLN A 1 387 ? 16.691 8.199 -29.026 1.00 91.06 387 GLN A C 1
ATOM 3154 O O . GLN A 1 387 ? 15.956 8.739 -29.850 1.00 91.06 387 GLN A O 1
ATOM 3159 N N . ASN A 1 388 ? 16.996 6.903 -29.099 1.00 92.19 388 ASN A N 1
ATOM 3160 C CA . ASN A 1 388 ? 16.608 6.032 -30.214 1.00 92.19 388 ASN A CA 1
ATOM 3161 C C . ASN A 1 388 ? 15.697 4.875 -29.793 1.00 92.19 388 ASN A C 1
ATOM 3163 O O . ASN A 1 388 ? 15.466 3.961 -30.586 1.00 92.19 388 ASN A O 1
ATOM 3167 N N . ALA A 1 389 ? 15.179 4.905 -28.564 1.00 90.31 389 ALA A N 1
ATOM 3168 C CA . ALA A 1 389 ? 14.313 3.869 -28.039 1.00 90.31 389 ALA A CA 1
ATOM 3169 C C . ALA A 1 389 ? 13.115 3.697 -28.983 1.00 90.31 389 ALA A C 1
ATOM 3171 O O . ALA A 1 389 ? 12.477 4.690 -29.360 1.00 90.31 389 ALA A O 1
ATOM 3172 N N . PRO A 1 390 ? 12.827 2.461 -29.421 1.00 86.19 390 PRO A N 1
ATOM 3173 C CA . PRO A 1 390 ? 11.705 2.223 -30.304 1.00 86.19 390 PRO A CA 1
ATOM 3174 C C . PRO A 1 390 ? 10.409 2.632 -29.607 1.00 86.19 390 PRO A C 1
ATOM 3176 O O . PRO A 1 390 ? 10.196 2.345 -28.430 1.00 86.19 390 PRO A O 1
ATOM 3179 N N . LYS A 1 391 ? 9.517 3.273 -30.364 1.00 85.12 391 LYS A N 1
ATOM 3180 C CA . LYS A 1 391 ? 8.159 3.519 -29.890 1.00 85.12 391 LYS A CA 1
ATOM 3181 C C . LYS A 1 391 ? 7.488 2.174 -29.607 1.00 85.12 391 LYS A C 1
ATOM 3183 O O . LYS A 1 391 ? 7.621 1.233 -30.398 1.00 85.12 391 LYS A O 1
ATOM 3188 N N . ILE A 1 392 ? 6.786 2.095 -28.485 1.00 89.06 392 ILE A N 1
ATOM 3189 C CA . ILE A 1 392 ? 6.039 0.896 -28.116 1.00 89.06 392 ILE A CA 1
ATOM 3190 C C . ILE A 1 392 ? 4.857 0.730 -29.085 1.00 89.06 392 ILE A C 1
ATOM 3192 O O . ILE A 1 392 ? 4.181 1.707 -29.419 1.00 89.06 392 ILE A O 1
ATOM 3196 N N . ASP A 1 393 ? 4.665 -0.489 -29.592 1.00 82.75 393 ASP A N 1
ATOM 3197 C CA . ASP A 1 393 ? 3.597 -0.844 -30.530 1.00 82.75 393 ASP A CA 1
ATOM 3198 C C . ASP A 1 393 ? 2.465 -1.631 -29.839 1.00 82.75 393 ASP A C 1
ATOM 3200 O O . ASP A 1 393 ? 2.496 -1.849 -28.631 1.00 82.75 393 ASP A O 1
ATOM 3204 N N . ASN A 1 394 ? 1.438 -2.036 -30.598 1.00 78.19 394 ASN A N 1
ATOM 3205 C CA . ASN A 1 394 ? 0.230 -2.699 -30.075 1.00 78.19 394 ASN A CA 1
ATOM 3206 C C . ASN A 1 394 ? 0.443 -4.168 -29.646 1.00 78.19 394 ASN A C 1
ATOM 3208 O O . ASN A 1 394 ? -0.494 -4.965 -29.641 1.00 78.19 394 ASN A O 1
ATOM 3212 N N . ASN A 1 395 ? 1.675 -4.576 -29.361 1.00 75.31 395 ASN A N 1
ATOM 3213 C CA . ASN A 1 395 ? 1.972 -5.934 -28.934 1.00 75.31 395 ASN A CA 1
ATOM 3214 C C . ASN A 1 395 ? 2.143 -5.938 -27.420 1.00 75.31 395 ASN A C 1
ATOM 3216 O O . ASN A 1 395 ? 3.263 -5.963 -26.933 1.00 75.31 395 ASN A O 1
ATOM 3220 N N . HIS A 1 396 ? 1.041 -5.882 -26.675 1.00 75.38 396 HIS A N 1
ATOM 3221 C CA . HIS A 1 396 ? 1.015 -6.117 -25.228 1.00 75.38 396 HIS A CA 1
ATOM 3222 C C . HIS A 1 396 ? -0.019 -7.199 -24.884 1.00 75.38 396 HIS A C 1
ATOM 3224 O O . HIS A 1 396 ? -0.943 -7.441 -25.668 1.00 75.38 396 HIS A O 1
ATOM 3230 N N . PRO A 1 397 ? 0.091 -7.885 -23.728 1.00 73.94 397 PRO A N 1
ATOM 3231 C CA . PRO A 1 397 ? -0.949 -8.803 -23.279 1.00 73.94 397 PRO A CA 1
ATOM 3232 C C . PRO A 1 397 ? -2.304 -8.093 -23.213 1.00 73.94 397 PRO A C 1
ATOM 3234 O O . PRO A 1 397 ? -2.378 -6.911 -22.863 1.00 73.94 397 PRO A O 1
ATOM 3237 N N . LYS A 1 398 ? -3.388 -8.819 -23.511 1.00 77.25 398 LYS A N 1
ATOM 3238 C CA . LYS A 1 398 ? -4.754 -8.265 -23.441 1.00 77.25 398 LYS A CA 1
ATOM 3239 C C . LYS A 1 398 ? -5.091 -7.734 -22.043 1.00 77.25 398 LYS A C 1
ATOM 3241 O O . LYS A 1 398 ? -5.772 -6.728 -21.922 1.00 77.25 398 LYS A O 1
ATOM 3246 N N . ASN A 1 399 ? -4.554 -8.372 -21.005 1.00 89.50 399 ASN A N 1
ATOM 3247 C CA . ASN A 1 399 ? -4.732 -7.977 -19.609 1.00 89.50 399 ASN A CA 1
ATOM 3248 C C . ASN A 1 399 ? -3.627 -7.006 -19.167 1.00 89.50 399 ASN A C 1
ATOM 3250 O O . ASN A 1 399 ? -2.865 -7.294 -18.242 1.00 89.50 399 ASN A O 1
ATOM 3254 N N . THR A 1 400 ? -3.500 -5.885 -19.870 1.00 94.38 400 THR A N 1
ATOM 3255 C CA . THR A 1 400 ? -2.584 -4.805 -19.489 1.00 94.38 400 THR A CA 1
ATOM 3256 C C . THR A 1 400 ? -3.387 -3.670 -18.873 1.00 94.38 400 THR A C 1
ATOM 3258 O O . THR A 1 400 ? -4.380 -3.234 -19.451 1.00 94.38 400 THR A O 1
ATOM 3261 N N . ILE A 1 401 ? -2.950 -3.196 -17.709 1.00 97.44 401 ILE A N 1
ATOM 3262 C CA . ILE A 1 401 ? -3.533 -2.054 -17.004 1.00 97.44 401 ILE A CA 1
ATOM 3263 C C . ILE A 1 401 ? -2.412 -1.058 -16.724 1.00 97.44 401 ILE A C 1
ATOM 3265 O O . ILE A 1 401 ? -1.333 -1.443 -16.263 1.00 97.44 401 ILE A O 1
ATOM 3269 N N . ILE A 1 402 ? -2.670 0.221 -16.992 1.00 98.00 402 ILE A N 1
ATOM 3270 C CA . ILE A 1 402 ? -1.761 1.316 -16.658 1.00 98.00 402 ILE A CA 1
ATOM 3271 C C . ILE A 1 402 ? -2.319 2.101 -15.472 1.00 98.00 402 ILE A C 1
ATOM 3273 O O . ILE A 1 402 ? -3.474 2.517 -15.482 1.00 98.00 402 ILE A O 1
ATOM 3277 N N . ILE A 1 403 ? -1.486 2.337 -14.460 1.00 98.38 403 ILE A N 1
ATOM 3278 C CA . ILE A 1 403 ? -1.761 3.238 -13.336 1.00 98.38 403 ILE A CA 1
ATOM 3279 C C . ILE A 1 403 ? -0.852 4.457 -13.494 1.00 98.38 403 ILE A C 1
ATOM 3281 O O . ILE A 1 403 ? 0.363 4.297 -13.609 1.00 98.38 403 ILE A O 1
ATOM 3285 N N . HIS A 1 404 ? -1.405 5.672 -13.501 1.00 98.12 404 HIS A N 1
ATOM 3286 C CA . HIS A 1 404 ? -0.614 6.882 -13.774 1.00 98.12 404 HIS A CA 1
ATOM 3287 C C . HIS A 1 404 ? -1.027 8.071 -12.912 1.00 98.12 404 HIS A C 1
ATOM 3289 O O . HIS A 1 404 ? -2.213 8.271 -12.657 1.00 98.12 404 HIS A O 1
ATOM 3295 N N . GLY A 1 405 ? -0.063 8.890 -12.492 1.00 97.25 405 GLY A N 1
ATOM 3296 C CA . GLY A 1 405 ? -0.329 10.137 -11.774 1.00 97.25 405 GLY A CA 1
ATOM 3297 C C . GLY A 1 405 ? -0.778 11.262 -12.713 1.00 97.25 405 GLY A C 1
ATOM 3298 O O . GLY A 1 405 ? -0.079 11.603 -13.662 1.00 97.25 405 GLY A O 1
ATOM 3299 N N . LYS A 1 406 ? -1.923 11.894 -12.439 1.00 97.19 406 LYS A N 1
ATOM 3300 C CA . LYS A 1 406 ? -2.442 13.046 -13.203 1.00 97.19 406 LYS A CA 1
ATOM 3301 C C . LYS A 1 406 ? -1.504 14.256 -13.179 1.00 97.19 406 LYS A C 1
ATOM 3303 O O . LYS A 1 406 ? -1.549 15.073 -14.090 1.00 97.19 406 LYS A O 1
ATOM 3308 N N . PHE A 1 407 ? -0.679 14.373 -12.141 1.00 95.81 407 PHE A N 1
ATOM 3309 C CA . PHE A 1 407 ? 0.279 15.463 -11.954 1.00 95.81 407 PHE A CA 1
ATOM 3310 C C . PHE A 1 407 ? 1.724 14.988 -12.132 1.00 95.81 407 PHE A C 1
ATOM 3312 O O . PHE A 1 407 ? 2.645 15.544 -11.538 1.00 95.81 407 PHE A O 1
ATOM 3319 N N . ASP A 1 408 ? 1.936 13.906 -12.882 1.00 96.00 408 ASP A N 1
ATOM 3320 C CA . ASP A 1 408 ? 3.275 13.433 -13.210 1.00 96.00 408 ASP A CA 1
ATOM 3321 C C . ASP A 1 408 ? 3.980 14.454 -14.116 1.00 96.00 408 ASP A C 1
ATOM 3323 O O . ASP A 1 408 ? 3.594 14.707 -15.261 1.00 96.00 408 ASP A O 1
ATOM 3327 N N . GLU A 1 409 ? 5.009 15.097 -13.567 1.00 94.38 409 GLU A N 1
ATOM 3328 C CA . GLU A 1 409 ? 5.770 16.111 -14.284 1.00 94.38 409 GLU A CA 1
ATOM 3329 C C . GLU A 1 409 ? 6.786 15.502 -15.255 1.00 94.38 409 GLU A C 1
ATOM 3331 O O . GLU A 1 409 ? 7.133 16.163 -16.232 1.00 94.38 409 GLU A O 1
ATOM 3336 N N . GLN A 1 410 ? 7.223 14.258 -15.035 1.00 92.62 410 GLN A N 1
ATOM 3337 C CA . GLN A 1 410 ? 8.244 13.602 -15.855 1.00 92.62 410 GLN A CA 1
ATOM 3338 C C . GLN A 1 410 ? 7.634 12.952 -17.095 1.00 92.62 410 GLN A C 1
ATOM 3340 O O . GLN A 1 410 ? 8.184 13.073 -18.191 1.00 92.62 410 GLN A O 1
ATOM 3345 N N . ILE A 1 411 ? 6.493 12.282 -16.915 1.00 94.81 411 ILE A N 1
ATOM 3346 C CA . ILE A 1 411 ? 5.755 11.573 -17.960 1.00 94.81 411 ILE A CA 1
ATOM 3347 C C . ILE A 1 411 ? 4.333 12.125 -17.962 1.00 94.81 411 ILE A C 1
ATOM 3349 O O . ILE A 1 411 ? 3.529 11.798 -17.090 1.00 94.81 411 ILE A O 1
ATOM 3353 N N . LYS A 1 412 ? 4.019 12.986 -18.931 1.00 96.44 412 LYS A N 1
ATOM 3354 C CA . LYS A 1 412 ? 2.735 13.693 -18.955 1.00 96.44 412 LYS A CA 1
ATOM 3355 C C . LYS A 1 412 ? 1.580 12.711 -19.148 1.00 96.44 412 LYS A C 1
ATOM 3357 O O . LYS A 1 412 ? 1.649 11.818 -19.992 1.00 96.44 412 LYS A O 1
ATOM 3362 N N . ILE A 1 413 ? 0.501 12.910 -18.391 1.00 97.38 413 ILE A N 1
ATOM 3363 C CA . ILE A 1 413 ? -0.699 12.066 -18.460 1.00 97.38 413 ILE A CA 1
ATOM 3364 C C . ILE A 1 413 ? -1.284 12.011 -19.880 1.00 97.38 413 ILE A C 1
ATOM 3366 O O . ILE A 1 413 ? -1.676 10.936 -20.319 1.00 97.38 413 ILE A O 1
ATOM 3370 N N . ASP A 1 414 ? -1.232 13.110 -20.636 1.00 97.25 414 ASP A N 1
ATOM 3371 C CA . ASP A 1 414 ? -1.721 13.175 -22.019 1.00 97.25 414 ASP A CA 1
ATOM 3372 C C . ASP A 1 414 ? -1.029 12.156 -22.940 1.00 97.25 414 ASP A C 1
ATOM 3374 O O . ASP A 1 414 ? -1.659 11.575 -23.826 1.00 97.25 414 ASP A O 1
ATOM 3378 N N . ASP A 1 415 ? 0.269 11.901 -22.747 1.00 95.81 415 ASP A N 1
ATOM 3379 C CA . ASP A 1 415 ? 0.996 10.903 -23.539 1.00 95.81 415 ASP A CA 1
ATOM 3380 C C . ASP A 1 415 ? 0.500 9.485 -23.240 1.00 95.81 415 ASP A C 1
ATOM 3382 O O . ASP A 1 415 ? 0.384 8.657 -24.148 1.00 95.81 415 ASP A O 1
ATOM 3386 N N . ILE A 1 416 ? 0.151 9.229 -21.980 1.00 97.38 416 ILE A N 1
ATOM 3387 C CA . ILE A 1 416 ? -0.375 7.950 -21.508 1.00 97.38 416 ILE A CA 1
ATOM 3388 C C . ILE A 1 416 ? -1.821 7.754 -21.942 1.00 97.38 416 ILE A C 1
ATOM 3390 O O . ILE A 1 416 ? -2.152 6.692 -22.457 1.00 97.38 416 ILE A O 1
ATOM 3394 N N . GLU A 1 417 ? -2.677 8.766 -21.811 1.00 97.94 417 GLU A N 1
ATOM 3395 C CA . GLU A 1 417 ? -4.065 8.714 -22.277 1.00 97.94 417 GLU A CA 1
ATOM 3396 C C . GLU A 1 417 ? -4.132 8.441 -23.781 1.00 97.94 417 GLU A C 1
ATOM 3398 O O . GLU A 1 417 ? -4.880 7.567 -24.224 1.00 97.94 417 GLU A O 1
ATOM 3403 N N . ASN A 1 418 ? -3.293 9.125 -24.566 1.00 96.19 418 ASN A N 1
ATOM 3404 C CA . ASN A 1 418 ? -3.186 8.881 -26.000 1.00 96.19 418 ASN A CA 1
ATOM 3405 C C . ASN A 1 418 ? -2.703 7.457 -26.301 1.00 96.19 418 ASN A C 1
ATOM 3407 O O . ASN A 1 418 ? -3.256 6.794 -27.180 1.00 96.19 418 ASN A O 1
ATOM 3411 N N . TYR A 1 419 ? -1.691 6.970 -25.581 1.00 95.31 419 TYR A N 1
ATOM 3412 C CA . TYR A 1 419 ? -1.198 5.601 -25.724 1.00 95.31 419 TYR A CA 1
ATOM 3413 C C . TYR A 1 419 ? -2.289 4.567 -25.397 1.00 95.31 419 TYR A C 1
ATOM 3415 O O . TYR A 1 419 ? -2.596 3.715 -26.233 1.00 95.31 419 TYR A O 1
ATOM 3423 N N . CYS A 1 420 ? -2.943 4.690 -24.239 1.00 95.88 420 CYS A N 1
ATOM 3424 C CA . CYS A 1 420 ? -4.014 3.798 -23.803 1.00 95.88 420 CYS A CA 1
ATOM 3425 C C . CYS A 1 420 ? -5.197 3.800 -24.770 1.00 95.88 420 CYS A C 1
ATOM 3427 O O . CYS A 1 420 ? -5.705 2.736 -25.114 1.00 95.88 420 CYS A O 1
ATOM 3429 N N . LYS A 1 421 ? -5.608 4.974 -25.264 1.00 95.69 421 LYS A N 1
ATOM 3430 C CA . LYS A 1 421 ? -6.691 5.100 -26.244 1.00 95.69 421 LYS A CA 1
ATOM 3431 C C . LYS A 1 421 ? -6.351 4.409 -27.564 1.00 95.69 421 LYS A C 1
ATOM 3433 O O . LYS A 1 421 ? -7.192 3.698 -28.106 1.00 95.69 421 LYS A O 1
ATOM 3438 N N . ASN A 1 422 ? -5.132 4.596 -28.069 1.00 94.06 422 ASN A N 1
ATOM 3439 C CA . ASN A 1 422 ? -4.702 4.004 -29.339 1.00 94.06 422 ASN A CA 1
ATOM 3440 C C . ASN A 1 422 ? -4.652 2.472 -29.292 1.00 94.06 422 ASN A C 1
ATOM 3442 O O . ASN A 1 422 ? -4.889 1.826 -30.310 1.00 94.06 422 ASN A O 1
ATOM 3446 N N . PHE A 1 423 ? -4.362 1.902 -28.122 1.00 91.88 423 PHE A N 1
ATOM 3447 C CA . PHE A 1 423 ? -4.178 0.461 -27.950 1.00 91.88 423 PHE A CA 1
ATOM 3448 C C . PHE A 1 423 ? -5.263 -0.212 -27.096 1.00 91.88 423 PHE A C 1
ATOM 3450 O O . PHE A 1 423 ? -5.168 -1.394 -26.782 1.00 91.88 423 PHE A O 1
ATOM 3457 N N . SER A 1 424 ? -6.336 0.517 -26.766 1.00 93.00 424 SER A N 1
ATOM 3458 C CA . SER A 1 424 ? -7.455 0.032 -25.940 1.00 93.00 424 SER A CA 1
ATOM 3459 C C . SER A 1 424 ? -7.006 -0.579 -24.601 1.00 93.00 424 SER A C 1
ATOM 3461 O O . SER A 1 424 ? -7.517 -1.614 -24.179 1.00 93.00 424 SER A O 1
ATOM 3463 N N . ILE A 1 425 ? -6.036 0.060 -23.943 1.00 94.62 425 ILE A N 1
ATOM 3464 C CA . ILE A 1 425 ? -5.519 -0.337 -22.627 1.00 94.62 425 ILE A CA 1
ATOM 3465 C C . ILE A 1 425 ? -6.316 0.377 -21.537 1.00 94.62 425 ILE A C 1
ATOM 3467 O O . ILE A 1 425 ? -6.605 1.570 -21.644 1.00 94.62 425 ILE A O 1
ATOM 3471 N N . GLU A 1 426 ? -6.639 -0.336 -20.461 1.00 96.19 426 GLU A N 1
ATOM 3472 C CA . GLU A 1 426 ? -7.278 0.263 -19.294 1.00 96.19 426 GLU A CA 1
ATOM 3473 C C . GLU A 1 426 ? -6.316 1.212 -18.561 1.00 96.19 426 GLU A C 1
ATOM 3475 O O . GLU A 1 426 ? -5.190 0.843 -18.223 1.00 96.19 426 GLU A O 1
ATOM 3480 N N . LEU A 1 427 ? -6.782 2.432 -18.278 1.00 97.69 427 LEU A N 1
ATOM 3481 C CA . LEU A 1 427 ? -6.049 3.446 -17.521 1.00 97.69 427 LEU A CA 1
ATOM 3482 C C . LEU A 1 427 ? -6.739 3.725 -16.181 1.00 97.69 427 LEU A C 1
ATOM 3484 O O . LEU A 1 427 ? -7.929 4.036 -16.137 1.00 97.69 427 LEU A O 1
ATOM 3488 N N . LYS A 1 428 ? -5.968 3.686 -15.092 1.00 98.00 428 LYS A N 1
ATOM 3489 C CA . LYS A 1 428 ? -6.349 4.131 -13.747 1.00 98.00 428 LYS A CA 1
ATOM 3490 C C . LYS A 1 428 ? -5.592 5.422 -13.401 1.00 98.00 428 LYS A C 1
ATOM 3492 O O . LYS A 1 428 ? -4.465 5.355 -12.904 1.00 98.00 428 LYS A O 1
ATOM 3497 N N . PRO A 1 429 ? -6.162 6.606 -13.685 1.00 97.19 429 PRO A N 1
ATOM 3498 C CA . PRO A 1 429 ? -5.497 7.868 -13.398 1.00 97.19 429 PRO A CA 1
ATOM 3499 C C . PRO A 1 429 ? -5.689 8.266 -11.927 1.00 97.19 429 PRO A C 1
ATOM 3501 O O . PRO A 1 429 ? -6.816 8.364 -11.441 1.00 97.19 429 PRO A O 1
ATOM 3504 N N . LEU A 1 430 ? -4.595 8.563 -11.230 1.00 95.88 430 LEU A N 1
ATOM 3505 C CA . LEU A 1 430 ? -4.566 8.898 -9.804 1.00 95.88 430 LEU A CA 1
ATOM 3506 C C . LEU A 1 430 ? -4.252 10.374 -9.586 1.00 95.88 430 LEU A C 1
ATOM 3508 O O . LEU A 1 430 ? -3.483 10.973 -10.333 1.00 95.88 430 LEU A O 1
ATOM 3512 N N . LYS A 1 431 ? -4.816 10.985 -8.541 1.00 93.19 431 LYS A N 1
ATOM 3513 C CA . LYS A 1 431 ? -4.526 12.379 -8.164 1.00 93.19 431 LYS A CA 1
ATOM 3514 C C . LYS A 1 431 ? -3.176 12.469 -7.429 1.00 93.19 431 LYS A C 1
ATOM 3516 O O . LYS A 1 431 ? -3.115 12.849 -6.269 1.00 93.19 431 LYS A O 1
ATOM 3521 N N . SER A 1 432 ? -2.101 12.087 -8.111 1.00 91.38 432 SER A N 1
ATOM 3522 C CA . SER A 1 432 ? -0.734 12.028 -7.585 1.00 91.38 432 SER A CA 1
ATOM 3523 C C . SER A 1 432 ? 0.268 12.490 -8.651 1.00 91.38 432 SER A C 1
ATOM 3525 O O . SER A 1 432 ? -0.103 12.672 -9.817 1.00 91.38 432 SER A O 1
ATOM 3527 N N . SER A 1 433 ? 1.520 12.711 -8.248 1.00 92.44 433 SER A N 1
ATOM 3528 C CA . SER A 1 433 ? 2.634 12.948 -9.177 1.00 92.44 433 SER A CA 1
ATOM 3529 C C . SER A 1 433 ? 3.258 11.617 -9.621 1.00 92.44 433 SER A C 1
ATOM 3531 O O . SER A 1 433 ? 2.575 10.593 -9.594 1.00 92.44 433 SER A O 1
ATOM 3533 N N . HIS A 1 434 ? 4.518 11.604 -10.068 1.00 92.25 434 HIS A N 1
ATOM 3534 C CA . HIS A 1 434 ? 5.172 10.375 -10.527 1.00 92.25 434 HIS A CA 1
ATOM 3535 C C . HIS A 1 434 ? 5.110 9.275 -9.452 1.00 92.25 434 HIS A C 1
ATOM 3537 O O . HIS A 1 434 ? 5.424 9.512 -8.276 1.00 92.25 434 HIS A O 1
ATOM 3543 N N . LEU A 1 435 ? 4.679 8.078 -9.853 1.00 92.19 435 LEU A N 1
ATOM 3544 C CA . LEU A 1 435 ? 4.422 6.962 -8.948 1.00 92.19 435 LEU A CA 1
ATOM 3545 C C . LEU A 1 435 ? 5.606 5.989 -8.934 1.00 92.19 435 LEU A C 1
ATOM 3547 O O . LEU A 1 435 ? 5.979 5.411 -9.955 1.00 92.19 435 LEU A O 1
ATOM 3551 N N . SER A 1 436 ? 6.163 5.755 -7.747 1.00 91.31 436 SER A N 1
ATOM 3552 C CA . SER A 1 436 ? 6.997 4.580 -7.476 1.00 91.31 436 SER A CA 1
ATOM 3553 C C . SER A 1 436 ? 6.140 3.428 -6.944 1.00 91.31 436 SER A C 1
ATOM 3555 O O . SER A 1 436 ? 5.015 3.643 -6.489 1.00 91.31 436 SER A O 1
ATOM 3557 N N . LEU A 1 437 ? 6.676 2.205 -6.964 1.00 91.12 437 LEU A N 1
ATOM 3558 C CA . LEU A 1 437 ? 5.991 1.021 -6.431 1.00 91.12 437 LEU A CA 1
ATOM 3559 C C . LEU A 1 437 ? 5.638 1.194 -4.944 1.00 91.12 437 LEU A C 1
ATOM 3561 O O . LEU A 1 437 ? 4.477 1.046 -4.567 1.00 91.12 437 LEU A O 1
ATOM 3565 N N . ASN A 1 438 ? 6.602 1.620 -4.123 1.00 87.38 438 ASN A N 1
ATOM 3566 C CA . ASN A 1 438 ? 6.372 1.891 -2.700 1.00 87.38 438 ASN A CA 1
ATOM 3567 C C . ASN A 1 438 ? 5.366 3.021 -2.459 1.00 87.38 438 ASN A C 1
ATOM 3569 O O . ASN A 1 438 ? 4.556 2.956 -1.535 1.00 87.38 438 ASN A O 1
ATOM 3573 N N . ARG A 1 439 ? 5.397 4.077 -3.281 1.00 89.12 439 ARG A N 1
ATOM 3574 C CA . ARG A 1 439 ? 4.414 5.158 -3.169 1.00 89.12 439 ARG A CA 1
ATOM 3575 C C . ARG A 1 439 ? 3.009 4.640 -3.450 1.00 89.12 439 ARG A C 1
ATOM 3577 O O . ARG A 1 439 ? 2.084 4.976 -2.718 1.00 89.12 439 ARG A O 1
ATOM 3584 N N . LEU A 1 440 ? 2.861 3.775 -4.452 1.00 90.75 440 LEU A N 1
ATOM 3585 C CA . LEU A 1 440 ? 1.579 3.162 -4.772 1.00 90.75 440 LEU A CA 1
ATOM 3586 C C . LEU A 1 440 ? 1.049 2.315 -3.607 1.00 90.75 440 LEU A C 1
ATOM 3588 O O . LEU A 1 440 ? -0.102 2.495 -3.219 1.00 90.75 440 LEU A O 1
ATOM 3592 N N . THR A 1 441 ? 1.887 1.477 -2.981 1.00 88.25 441 THR A N 1
ATOM 3593 C CA . THR A 1 441 ? 1.467 0.691 -1.803 1.00 88.25 441 THR A CA 1
ATOM 3594 C C . THR A 1 441 ? 1.110 1.554 -0.595 1.00 88.25 441 THR A C 1
ATOM 3596 O O . THR A 1 441 ? 0.369 1.117 0.281 1.00 88.25 441 THR A O 1
ATOM 3599 N N . ARG A 1 442 ? 1.629 2.778 -0.505 1.00 86.62 442 ARG A N 1
ATOM 3600 C CA .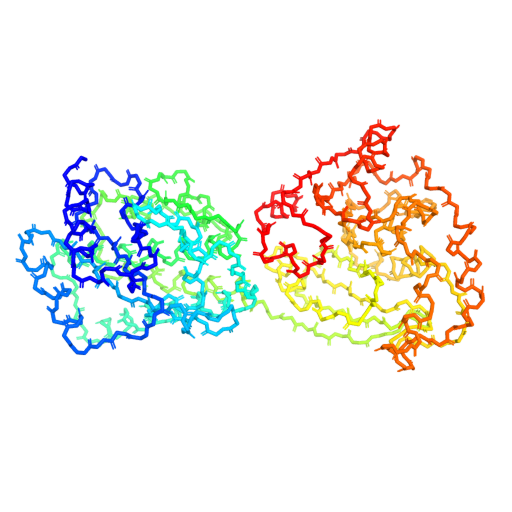 ARG A 1 442 ? 1.353 3.696 0.606 1.00 86.62 442 ARG A CA 1
ATOM 3601 C C . ARG A 1 442 ? 0.092 4.524 0.388 1.00 86.62 442 ARG A C 1
ATOM 3603 O O . ARG A 1 442 ? -0.743 4.591 1.283 1.00 86.62 442 ARG A O 1
ATOM 3610 N N . GLU A 1 443 ? -0.033 5.123 -0.790 1.00 87.44 443 GLU A N 1
ATOM 3611 C CA . GLU A 1 443 ? -1.039 6.148 -1.083 1.00 87.44 443 GLU A CA 1
ATOM 3612 C C . GLU A 1 443 ? -2.304 5.601 -1.751 1.00 87.44 443 GLU A C 1
ATOM 3614 O O . GLU A 1 443 ? -3.364 6.189 -1.586 1.00 87.44 443 GLU A O 1
ATOM 3619 N N . ASN A 1 444 ? -2.206 4.517 -2.530 1.00 89.69 444 ASN A N 1
ATOM 3620 C CA . ASN A 1 444 ? -3.292 4.053 -3.408 1.00 89.69 444 ASN A CA 1
ATOM 3621 C C . ASN A 1 444 ? -3.387 2.519 -3.400 1.00 89.69 444 ASN A C 1
ATOM 3623 O O . ASN A 1 444 ? -3.423 1.856 -4.442 1.00 89.69 444 ASN A O 1
ATOM 3627 N N . LEU A 1 445 ? -3.345 1.956 -2.192 1.00 88.50 445 LEU A N 1
ATOM 3628 C CA . LEU A 1 445 ? -3.370 0.516 -1.954 1.00 88.50 445 LEU A CA 1
ATOM 3629 C C . LEU A 1 445 ? -4.654 -0.136 -2.488 1.00 88.50 445 LEU A C 1
ATOM 3631 O O . LEU A 1 445 ? -4.602 -1.220 -3.057 1.00 88.50 445 LEU A O 1
ATOM 3635 N N . ASP A 1 446 ? -5.777 0.559 -2.340 1.00 88.69 446 ASP A N 1
ATOM 3636 C CA . ASP A 1 446 ? -7.119 0.168 -2.772 1.00 88.69 446 ASP A CA 1
ATOM 3637 C C . ASP A 1 446 ? -7.233 -0.005 -4.286 1.00 88.69 446 ASP A C 1
ATOM 3639 O O . ASP A 1 446 ? -7.861 -0.949 -4.769 1.00 88.69 446 ASP A O 1
ATOM 3643 N N . VAL A 1 447 ? -6.578 0.872 -5.047 1.00 92.75 447 VAL A N 1
ATOM 3644 C CA . VAL A 1 447 ? -6.530 0.776 -6.508 1.00 92.75 447 VAL A CA 1
ATOM 3645 C C . VAL A 1 447 ? -5.753 -0.463 -6.928 1.00 92.75 447 VAL A C 1
ATOM 3647 O O . VAL A 1 447 ? -6.183 -1.179 -7.830 1.00 92.75 447 VAL A O 1
ATOM 3650 N N . LEU A 1 448 ? -4.612 -0.721 -6.284 1.00 91.94 448 LEU A N 1
ATOM 3651 C CA . LEU A 1 448 ? -3.785 -1.880 -6.600 1.00 91.94 448 LEU A CA 1
ATOM 3652 C C . LEU A 1 448 ? -4.461 -3.192 -6.177 1.00 91.94 448 LEU A C 1
ATOM 3654 O O . LEU A 1 448 ? -4.386 -4.173 -6.913 1.00 91.94 448 LEU A O 1
ATOM 3658 N N . ASP A 1 449 ? -5.149 -3.199 -5.034 1.00 90.50 449 ASP A N 1
ATOM 3659 C CA . ASP A 1 449 ? -5.939 -4.338 -4.565 1.00 90.50 449 ASP A CA 1
ATOM 3660 C C . ASP A 1 449 ? -7.083 -4.671 -5.524 1.00 90.50 449 ASP A C 1
ATOM 3662 O O . ASP A 1 449 ? -7.213 -5.813 -5.944 1.00 90.50 449 ASP A O 1
ATOM 3666 N N . GLY A 1 450 ? -7.843 -3.666 -5.973 1.00 91.00 450 GLY A N 1
ATOM 3667 C CA . GLY A 1 450 ? -8.937 -3.867 -6.927 1.00 91.00 450 GLY A CA 1
ATOM 3668 C C . GLY A 1 450 ? -8.496 -4.363 -8.311 1.00 91.00 450 GLY A C 1
ATOM 3669 O O . GLY A 1 450 ? -9.338 -4.781 -9.106 1.00 91.00 450 GLY A O 1
ATOM 3670 N N . ILE A 1 451 ? -7.197 -4.303 -8.620 1.00 93.12 451 ILE A N 1
ATOM 3671 C CA . ILE A 1 451 ? -6.622 -4.812 -9.869 1.00 93.12 451 ILE A CA 1
ATOM 3672 C C . ILE A 1 451 ? -6.183 -6.272 -9.744 1.00 93.12 451 ILE A C 1
ATOM 3674 O O . ILE A 1 451 ? -6.218 -6.983 -10.753 1.00 93.12 451 ILE A O 1
ATOM 3678 N N . LEU A 1 452 ? -5.695 -6.708 -8.580 1.00 91.00 452 LEU A N 1
ATOM 3679 C CA . LEU A 1 452 ? -5.055 -8.017 -8.400 1.00 91.00 452 LEU A CA 1
ATOM 3680 C C . LEU A 1 452 ? -6.073 -9.138 -8.248 1.00 91.00 452 LEU A C 1
ATOM 3682 O O . LEU A 1 452 ? -5.871 -10.139 -8.984 1.00 91.00 452 LEU A O 1
#

Secondary structure (DSSP, 8-state):
-HHHHHHHHHHHHHHHHHGGGEEEEEEEGGGGS--SS-SEEEEEEEESSPPPHHHHHHHHHHHTTSSSEEEEEEEEGGG--TTT---GGGGGGHHHHHHT-EEEEE--GGGG----HHHHHHHHHHHHHHHHHHHHHHHHTT----SHHHHHHHHHHHHHHHHHHHHHHHS------SHHHHHHHHHHHHSSPPPHHHHHHHTT--TT--HHHHHHHHHHHHHHHHHHHS--PEEEEEEETTEEEEEEESS-SEEEEEE--SS-----HHHHHHHHHTT-EEEEE--TTBTT---SS---HHHHHHHHHHHHGGG-SEEEEEEEHHHHHHHHT--STTGGGEEEEEEES--S-GGGSTTGGGHHHHHHHHSTTTB-S-HHHHHHHHHHPPPP-S-S-SSEEEEEETT-SSS-HHHHHHHHHHHT-EEEEESSSSPPHHHHHHH-HHHHHTT-

Sequence (452 aa):
MKNHEIADKITKAAINHFGEKLASVLLYGSSLSARRLPNDLDIIVVLKERESPEDLSFLRFERSKYDIEIDLQIINIPDIHSDSFAHDTHGQFVISFLHHANPIYGKNPFLDFFPKYTQRVTSVIQKAQYYYFRAKRLQANDVHPGNQQDFSFHRKKLILMLSDFWLVYSGKVDTLDEPEELNHVISILTRKSPYSGEVNFLLDDSLSFNWGNIFSLYQKYYFAILDILRPAAQTNISFVGDIYTESHVIGSNKLMIIASGCPSDYDEREMIHFLHIRGYDVVNFHYTATGKSKGTKFKLPQNDLLDVLSACKKQYEGVSVIANSYGGYAALALRNHIQLQINKIIAISPVVDFKKVQNISTLPKYLSENHPGWYRFEKQEFANFLQNAPKIDNNHPKNTIIIHGKFDEQIKIDDIENYCKNFSIELKPLKSSHLSLNRLTRENLDVLDGIL

Foldseek 3Di:
DVQVVLQVVVVVLCCVVCPPQWAFKWWFDCSPFVPVDPLETEIETETQDDDDPVNVVSQVVSCVVDPGHYNYYYHYPVQDDLAFDQDDLQGNCVLLRLCVIDTPTHDSPSVVRFYFLLRLLVSLLSSLVVLLVVLVVCVVVVNWDPDPVSLVVLLVSLVVSLQSLCCSQQVDRDNCQDLVSVQVSCCLLQVDGDDPVVSCSSNDHDPPDTSVNSSVSSVRNSVSSCCLQVQPWDWDWDDLPQKTKIKTDSPALAAEEEAEAPVPPDDCVSVCSSVVSVRHTYMYIDDDQFDNGDDQADDQLLVRVVSVLVVCVVRHPAYEYEYEASRLCSQLQNDDPSQQRHPAYEYEPYDQALVQFPPSLCRLVCCCVVPPSRHRYDSVVVSVCSVPPDGRDLPHHPRYEYEYECAAPGRHVVVVVVVCVVNVHHYHYDPDYGDGSSNCCGNPSNVVSVSD